Protein AF-I6ZUM0-F1 (afdb_monomer_lite)

pLDDT: mean 80.77, std 16.09, range [26.91, 96.88]

Organism: Encephalitozoon romaleae (strain SJ-2008) (NCBI:txid1178016)

Structure (mmCIF, N/CA/C/O backbone):
data_AF-I6ZUM0-F1
#
_entry.id   AF-I6ZUM0-F1
#
loop_
_atom_site.group_PDB
_atom_site.id
_atom_site.type_symbol
_atom_site.label_atom_id
_atom_site.label_alt_id
_atom_site.label_comp_id
_atom_site.label_asym_id
_atom_site.label_entity_id
_atom_site.label_seq_id
_atom_site.pdbx_PDB_ins_code
_atom_site.Cartn_x
_atom_site.Cartn_y
_atom_site.Cartn_z
_atom_site.occupancy
_atom_site.B_iso_or_equiv
_atom_site.auth_seq_id
_atom_site.auth_comp_id
_atom_site.auth_asym_id
_atom_site.auth_atom_id
_atom_site.pdbx_PDB_model_num
ATOM 1 N N . MET A 1 1 ? 36.248 19.940 -30.222 1.00 58.06 1 MET A N 1
ATOM 2 C CA . MET A 1 1 ? 35.320 18.811 -30.438 1.00 58.06 1 MET A CA 1
ATOM 3 C C . MET A 1 1 ? 33.889 19.183 -30.041 1.00 58.06 1 MET A C 1
ATOM 5 O O . MET A 1 1 ? 33.020 19.176 -30.898 1.00 58.06 1 MET A O 1
ATOM 9 N N . GLU A 1 2 ? 33.651 19.665 -28.816 1.00 61.69 2 GLU A N 1
ATOM 10 C CA . GLU A 1 2 ? 32.306 20.034 -28.321 1.00 61.69 2 GLU A CA 1
ATOM 11 C C . GLU A 1 2 ? 31.547 21.076 -29.182 1.00 61.69 2 GLU A C 1
ATOM 13 O O . GLU A 1 2 ? 30.352 20.932 -29.436 1.00 61.69 2 GLU A O 1
ATOM 18 N N . ASN A 1 3 ? 32.237 22.091 -29.721 1.00 70.88 3 ASN A N 1
ATOM 19 C CA . ASN A 1 3 ? 31.631 23.077 -30.634 1.00 70.88 3 ASN A CA 1
ATOM 20 C C . ASN A 1 3 ? 31.212 22.488 -31.994 1.00 70.88 3 ASN A C 1
ATOM 22 O O . ASN A 1 3 ? 30.293 23.007 -32.624 1.00 70.88 3 ASN A O 1
ATOM 26 N N . ILE A 1 4 ? 31.863 21.411 -32.445 1.00 73.75 4 ILE A N 1
ATOM 27 C CA . ILE A 1 4 ? 31.542 20.735 -33.711 1.00 73.75 4 ILE A CA 1
ATOM 28 C C . ILE A 1 4 ? 30.262 19.913 -33.526 1.00 73.75 4 ILE A C 1
ATOM 30 O O . ILE A 1 4 ? 29.320 20.077 -34.299 1.00 73.75 4 ILE A O 1
ATOM 34 N N . LEU A 1 5 ? 30.171 19.145 -32.436 1.00 80.19 5 LEU A N 1
ATOM 35 C CA . LEU A 1 5 ? 28.974 18.375 -32.077 1.00 80.19 5 LEU A CA 1
ATOM 36 C C . LEU A 1 5 ? 27.743 19.275 -31.899 1.00 80.19 5 LEU A C 1
ATOM 38 O O . LEU A 1 5 ? 26.682 19.005 -32.459 1.00 80.19 5 LEU A O 1
ATOM 42 N N . ARG A 1 6 ? 27.888 20.408 -31.197 1.00 79.69 6 ARG A N 1
ATOM 43 C CA . ARG A 1 6 ? 26.796 21.385 -31.021 1.00 79.69 6 ARG A CA 1
ATOM 44 C C . ARG A 1 6 ? 26.298 21.971 -32.349 1.00 79.69 6 ARG A C 1
ATOM 46 O O . ARG A 1 6 ? 25.106 22.247 -32.477 1.00 79.69 6 ARG A O 1
ATOM 53 N N . ASN A 1 7 ? 27.182 22.165 -33.330 1.00 82.75 7 ASN A N 1
ATOM 54 C CA . ASN A 1 7 ? 26.803 22.658 -34.656 1.00 82.75 7 ASN A CA 1
ATOM 55 C C . ASN A 1 7 ? 26.068 21.594 -35.478 1.00 82.75 7 ASN A C 1
ATOM 57 O O . ASN A 1 7 ? 25.069 21.918 -36.118 1.00 82.75 7 ASN A O 1
ATOM 61 N N . GLU A 1 8 ? 26.513 20.338 -35.438 1.00 83.56 8 GLU A N 1
ATOM 62 C CA . GLU A 1 8 ? 25.818 19.232 -36.110 1.00 83.56 8 GLU A CA 1
ATOM 63 C C . GLU A 1 8 ? 24.428 18.986 -35.507 1.00 83.56 8 GLU A C 1
ATOM 65 O O . GLU A 1 8 ? 23.464 18.796 -36.246 1.00 83.56 8 GLU A O 1
ATOM 70 N N . ILE A 1 9 ? 24.276 19.119 -34.186 1.00 84.75 9 ILE A N 1
ATOM 71 C CA . ILE A 1 9 ? 22.964 19.040 -33.528 1.00 84.75 9 ILE A CA 1
ATOM 72 C C . ILE A 1 9 ? 22.031 20.145 -34.001 1.00 84.75 9 ILE A C 1
ATOM 74 O O . ILE A 1 9 ? 20.891 19.857 -34.348 1.00 84.75 9 ILE A O 1
ATOM 78 N N . LYS A 1 10 ? 22.500 21.396 -34.083 1.00 85.44 10 LYS A N 1
ATOM 79 C CA . LYS A 1 10 ? 21.676 22.489 -34.620 1.00 85.44 10 LYS A CA 1
ATOM 80 C C . LYS A 1 10 ? 21.243 22.215 -36.060 1.00 85.44 10 LYS A C 1
ATOM 82 O O . LYS A 1 10 ? 20.106 22.506 -36.415 1.00 85.44 10 LYS A O 1
ATOM 87 N N . LYS A 1 11 ? 22.120 21.632 -36.886 1.00 84.06 11 LYS A N 1
ATOM 88 C CA . LYS A 1 11 ? 21.764 21.246 -38.260 1.00 84.06 11 LYS A CA 1
ATOM 89 C C . LYS A 1 11 ? 20.687 20.157 -38.287 1.00 84.06 11 LYS A C 1
ATOM 91 O O . LYS A 1 11 ? 19.735 20.274 -39.056 1.00 84.06 11 LYS A O 1
ATOM 96 N N . ALA A 1 12 ? 20.800 19.151 -37.420 1.00 83.44 12 ALA A N 1
ATOM 97 C CA . ALA A 1 12 ? 19.783 18.114 -37.254 1.00 83.44 12 ALA A CA 1
ATOM 98 C C . ALA A 1 12 ? 18.445 18.682 -36.737 1.00 83.44 12 ALA A C 1
ATOM 100 O O . ALA A 1 12 ? 17.386 18.354 -37.263 1.00 83.44 12 ALA A O 1
ATOM 101 N N . GLU A 1 13 ? 18.478 19.557 -35.726 1.00 84.44 13 GLU A N 1
ATOM 102 C CA . GLU A 1 13 ? 17.295 20.187 -35.117 1.00 84.44 13 GLU A CA 1
ATOM 103 C C . GLU A 1 13 ? 16.556 21.099 -36.114 1.00 84.44 13 GLU A C 1
ATOM 105 O O . GLU A 1 13 ? 15.326 21.087 -36.160 1.00 84.44 13 GLU A O 1
ATOM 110 N N . CYS A 1 14 ? 17.291 21.834 -36.955 1.00 86.00 14 CYS A N 1
ATOM 111 C CA . CYS A 1 14 ? 16.741 22.707 -37.997 1.00 86.00 14 CYS A CA 1
ATOM 112 C C . CYS A 1 14 ? 16.422 21.987 -39.321 1.00 86.00 14 CYS A C 1
ATOM 114 O O . CYS A 1 14 ? 16.109 22.659 -40.302 1.00 86.00 14 CYS A O 1
ATOM 116 N N . CYS A 1 15 ? 16.517 20.652 -39.377 1.00 78.50 15 CYS A N 1
ATOM 117 C CA . CYS A 1 15 ? 16.277 19.843 -40.582 1.00 78.50 15 CYS A CA 1
ATOM 118 C C . CYS A 1 15 ? 17.149 20.227 -41.797 1.00 78.50 15 CYS A C 1
ATOM 120 O O . CYS A 1 15 ? 16.776 19.964 -42.938 1.00 78.50 15 CYS A O 1
ATOM 122 N N . SER A 1 16 ? 18.313 20.847 -41.578 1.00 78.25 16 SER A N 1
ATOM 123 C CA . SER A 1 16 ? 19.222 21.259 -42.659 1.00 78.25 16 SER A CA 1
ATOM 124 C C . SER A 1 16 ? 20.196 20.155 -43.087 1.00 78.25 16 SER A C 1
ATOM 126 O O . SER A 1 16 ? 20.954 20.314 -44.043 1.00 78.25 16 SER A O 1
ATOM 128 N N . SER A 1 17 ? 20.204 19.019 -42.392 1.00 83.19 17 SER A N 1
ATOM 129 C CA . SER A 1 17 ? 20.897 17.786 -42.780 1.00 83.19 17 SER A CA 1
ATOM 130 C C . SER A 1 17 ? 20.149 16.589 -42.194 1.00 83.19 17 SER A C 1
ATOM 132 O O . SER A 1 17 ? 19.581 16.701 -41.105 1.00 83.19 17 SER A O 1
ATOM 134 N N . SER A 1 18 ? 20.144 15.449 -42.893 1.00 87.94 18 SER A N 1
ATOM 135 C CA . SER A 1 18 ? 19.543 14.225 -42.355 1.00 87.94 18 SER A CA 1
ATOM 136 C C . SER A 1 18 ? 20.429 13.616 -41.262 1.00 87.94 18 SER A C 1
ATOM 138 O O . SER A 1 18 ? 21.649 13.792 -41.267 1.00 87.94 18 SER A O 1
ATOM 140 N N . ILE A 1 19 ? 19.826 12.878 -40.325 1.00 89.06 19 ILE A N 1
ATOM 141 C CA . ILE A 1 19 ? 20.566 12.171 -39.267 1.00 89.06 19 ILE A CA 1
ATOM 142 C C . ILE A 1 19 ? 21.566 11.183 -39.866 1.00 89.06 19 ILE A C 1
ATOM 144 O O . ILE A 1 19 ? 22.714 11.139 -39.436 1.00 89.06 19 ILE A O 1
ATOM 148 N N . LYS A 1 20 ? 21.162 10.458 -40.911 1.00 88.06 20 LYS A N 1
ATOM 149 C CA . LYS A 1 20 ? 22.019 9.516 -41.628 1.00 88.06 20 LYS A CA 1
ATOM 150 C C . LYS A 1 20 ? 23.266 10.186 -42.215 1.00 88.06 20 LYS A C 1
ATOM 152 O O . LYS A 1 20 ? 24.365 9.660 -42.059 1.00 88.06 20 LYS A O 1
ATOM 157 N N . ASP A 1 21 ? 23.113 11.361 -42.828 1.00 88.00 21 ASP A N 1
ATOM 158 C CA . ASP A 1 21 ? 24.246 12.103 -43.399 1.00 88.00 21 ASP A CA 1
ATOM 159 C C . ASP A 1 21 ? 25.188 12.635 -42.317 1.00 88.00 21 ASP A C 1
ATOM 161 O O . ASP A 1 21 ? 26.402 12.679 -42.515 1.00 88.00 21 ASP A O 1
ATOM 165 N N . ILE A 1 22 ? 24.639 13.044 -41.169 1.00 87.56 22 ILE A N 1
ATOM 166 C CA . ILE A 1 22 ? 25.432 13.506 -40.027 1.00 87.56 22 ILE A CA 1
ATOM 167 C C . ILE A 1 22 ? 26.232 12.343 -39.442 1.00 87.56 22 ILE A C 1
ATOM 169 O O . ILE A 1 22 ? 27.438 12.482 -39.265 1.00 87.56 22 ILE A O 1
ATOM 173 N N . LEU A 1 23 ? 25.604 11.190 -39.205 1.00 90.75 23 LEU A N 1
ATOM 174 C CA . LEU A 1 23 ? 26.285 10.007 -38.671 1.00 90.75 23 LEU A CA 1
ATOM 175 C C . LEU A 1 23 ? 27.386 9.498 -39.610 1.00 90.75 23 LEU A C 1
ATOM 177 O O . LEU A 1 23 ? 28.441 9.093 -39.139 1.00 90.75 23 LEU A O 1
ATOM 181 N N . ALA A 1 24 ? 27.184 9.577 -40.929 1.00 86.75 24 ALA A N 1
ATOM 182 C CA . ALA A 1 24 ? 28.183 9.154 -41.910 1.00 86.75 24 ALA A CA 1
ATOM 183 C C . ALA A 1 24 ? 29.436 10.052 -41.956 1.00 86.75 24 ALA A C 1
ATOM 185 O O . ALA A 1 24 ? 30.494 9.597 -42.387 1.00 86.75 24 ALA A O 1
ATOM 186 N N . ARG A 1 25 ? 29.324 11.326 -41.551 1.00 87.19 25 ARG A N 1
ATOM 187 C CA . ARG A 1 25 ? 30.425 12.309 -41.609 1.00 87.19 25 ARG A CA 1
ATOM 188 C C . ARG A 1 25 ? 30.991 12.704 -40.244 1.00 87.19 25 ARG A C 1
ATOM 190 O O . ARG A 1 25 ? 32.006 13.393 -40.196 1.00 87.19 25 ARG A O 1
ATOM 197 N N . CYS A 1 26 ? 30.302 12.373 -39.154 1.00 86.62 26 CYS A N 1
ATOM 198 C CA . CYS A 1 26 ? 30.704 12.759 -37.808 1.00 86.62 26 CYS A CA 1
ATOM 199 C C . CYS A 1 26 ? 31.781 11.801 -37.289 1.00 86.62 26 CYS A C 1
ATOM 201 O O . CYS A 1 26 ? 31.547 10.601 -37.204 1.00 86.62 26 CYS A O 1
ATOM 203 N N . GLU A 1 27 ? 32.945 12.339 -36.917 1.00 85.56 27 GLU A N 1
ATOM 204 C CA . GLU A 1 27 ? 34.043 11.545 -36.339 1.00 85.56 27 GLU A CA 1
ATOM 205 C C . GLU A 1 27 ? 33.677 10.935 -34.975 1.00 85.56 27 GLU A C 1
ATOM 207 O O . GLU A 1 27 ? 34.152 9.856 -34.640 1.00 85.56 27 GLU A O 1
ATOM 212 N N . ASP A 1 28 ? 32.810 11.603 -34.207 1.00 89.44 28 ASP A N 1
ATOM 213 C CA . ASP A 1 28 ? 32.310 11.149 -32.905 1.00 89.44 28 ASP A CA 1
ATOM 214 C C . ASP A 1 28 ? 30.788 10.941 -32.963 1.00 89.44 28 ASP A C 1
ATOM 216 O O . ASP A 1 28 ? 29.989 11.738 -32.459 1.00 89.44 28 ASP A O 1
ATOM 220 N N . ALA A 1 29 ? 30.380 9.873 -33.652 1.00 90.12 29 ALA A N 1
ATOM 221 C CA . ALA A 1 29 ? 28.973 9.514 -33.814 1.00 90.12 29 ALA A CA 1
ATOM 222 C C . ALA A 1 29 ? 28.290 9.199 -32.469 1.00 90.12 29 ALA A C 1
ATOM 224 O O . ALA A 1 29 ? 27.149 9.608 -32.261 1.00 90.12 29 ALA A O 1
ATOM 225 N N . VAL A 1 30 ? 28.990 8.534 -31.542 1.00 91.00 30 VAL A N 1
ATOM 226 C CA . VAL A 1 30 ? 28.475 8.192 -30.203 1.00 91.00 30 VAL A CA 1
ATOM 227 C C . VAL A 1 30 ? 28.194 9.464 -29.401 1.00 91.00 30 VAL A C 1
ATOM 229 O O . VAL A 1 30 ? 27.057 9.679 -28.978 1.00 91.00 30 VAL A O 1
ATOM 232 N N . GLY A 1 31 ? 29.173 10.368 -29.283 1.00 90.19 31 GLY A N 1
ATOM 233 C CA . GLY A 1 31 ? 29.000 11.637 -28.575 1.00 90.19 31 GLY A CA 1
ATOM 234 C C . GLY A 1 31 ? 27.940 12.543 -29.210 1.00 90.19 31 GLY A C 1
ATOM 235 O O . GLY A 1 31 ? 27.214 13.247 -28.499 1.00 90.19 31 GLY A O 1
ATOM 236 N N . PHE A 1 32 ? 27.778 12.498 -30.540 1.00 92.44 32 PHE A N 1
ATOM 237 C CA . PHE A 1 32 ? 26.663 13.162 -31.220 1.00 92.44 32 PHE A CA 1
ATOM 238 C C . PHE A 1 32 ? 25.306 12.587 -30.796 1.00 92.44 32 PHE A C 1
ATOM 240 O O . PHE A 1 32 ? 24.418 13.363 -30.430 1.00 92.44 32 PHE A O 1
ATOM 247 N N . ILE A 1 33 ? 25.138 11.260 -30.836 1.00 91.56 33 ILE A N 1
ATOM 248 C CA . ILE A 1 33 ? 23.873 10.589 -30.504 1.00 91.56 33 ILE A CA 1
ATOM 249 C C . ILE A 1 33 ? 23.478 10.884 -29.057 1.00 91.56 33 ILE A C 1
ATOM 251 O O . ILE A 1 33 ? 22.345 11.302 -28.815 1.00 91.56 33 ILE A O 1
ATOM 255 N N . GLU A 1 34 ? 24.404 10.738 -28.108 1.00 90.94 34 GLU A N 1
ATOM 256 C CA . GLU A 1 34 ? 24.136 11.002 -26.691 1.00 90.94 34 GLU A CA 1
ATOM 257 C C . GLU A 1 34 ? 23.682 12.445 -26.458 1.00 90.94 34 GLU A C 1
ATOM 259 O O . GLU A 1 34 ? 22.678 12.702 -25.791 1.00 90.94 34 GLU A O 1
ATOM 264 N N . LEU A 1 35 ? 24.396 13.415 -27.036 1.00 90.19 35 LEU A N 1
ATOM 265 C CA . LEU A 1 35 ? 24.062 14.825 -26.865 1.00 90.19 35 LEU A CA 1
ATOM 266 C C . LEU A 1 35 ? 22.750 15.191 -27.579 1.00 90.19 35 LEU A C 1
ATOM 268 O O . LEU A 1 35 ? 21.980 16.009 -27.067 1.00 90.19 35 LEU A O 1
ATOM 272 N N . TYR A 1 36 ? 22.464 14.577 -28.731 1.00 90.81 36 TYR A N 1
ATOM 273 C CA . TYR A 1 36 ? 21.202 14.757 -29.446 1.00 90.81 36 TYR A CA 1
ATOM 274 C C . TYR A 1 36 ? 20.019 14.214 -28.640 1.00 90.81 36 TYR A C 1
ATOM 276 O O . TYR A 1 36 ? 19.037 14.934 -28.453 1.00 90.81 36 TYR A O 1
ATOM 284 N N . LEU A 1 37 ? 20.124 12.985 -28.125 1.00 89.88 37 LEU A N 1
ATOM 285 C CA . LEU A 1 37 ? 19.093 12.330 -27.319 1.00 89.88 37 LEU A CA 1
ATOM 286 C C . LEU A 1 37 ? 18.845 13.063 -25.994 1.00 89.88 37 LEU A C 1
ATOM 288 O O . LEU A 1 37 ? 17.690 13.261 -25.623 1.00 89.88 37 LEU A O 1
ATOM 292 N N . LYS A 1 38 ? 19.900 13.559 -25.333 1.00 87.62 38 LYS A N 1
ATOM 293 C CA . LYS A 1 38 ? 19.785 14.396 -24.123 1.00 87.62 38 LYS A CA 1
ATOM 294 C C . LYS A 1 38 ? 19.024 15.701 -24.381 1.00 87.62 38 LYS A C 1
ATOM 296 O O . LYS A 1 38 ? 18.267 16.147 -23.523 1.00 87.62 38 LYS A O 1
ATOM 301 N N . ARG A 1 39 ? 19.192 16.317 -25.558 1.00 86.44 39 ARG A N 1
ATOM 302 C CA . ARG A 1 39 ? 18.481 17.555 -25.944 1.00 86.44 39 ARG A CA 1
ATOM 303 C C . ARG A 1 39 ? 17.083 17.306 -26.506 1.00 86.44 39 ARG A C 1
ATOM 305 O O . ARG A 1 39 ? 16.217 18.166 -26.380 1.00 86.44 39 ARG A O 1
ATOM 312 N N . ASN A 1 40 ? 16.865 16.155 -27.136 1.00 85.81 40 ASN A N 1
ATOM 313 C CA . ASN A 1 40 ? 15.638 15.816 -27.851 1.00 85.81 40 ASN A CA 1
ATOM 314 C C . ASN A 1 40 ? 15.130 14.414 -27.450 1.00 85.81 40 ASN A C 1
ATOM 316 O O . ASN A 1 40 ? 15.021 13.539 -28.311 1.00 85.81 40 ASN A O 1
ATOM 320 N N . PRO A 1 41 ? 14.760 14.179 -26.178 1.00 80.56 41 PRO A N 1
ATOM 321 C CA . PRO A 1 41 ? 14.449 12.836 -25.667 1.00 80.56 41 PRO A CA 1
ATOM 322 C C . PRO A 1 41 ? 13.241 12.160 -26.342 1.00 80.56 41 PRO A C 1
ATOM 324 O O . PRO A 1 41 ? 13.100 10.939 -26.285 1.00 80.56 41 PRO A O 1
ATOM 327 N N . GLY A 1 42 ? 12.370 12.937 -26.998 1.00 78.31 42 GLY A N 1
ATOM 328 C CA . GLY A 1 42 ? 11.242 12.426 -27.786 1.00 78.31 42 GLY A CA 1
ATOM 329 C C . GLY A 1 42 ? 11.569 12.090 -29.249 1.00 78.31 42 GLY A C 1
ATOM 330 O O . GLY A 1 42 ? 10.743 11.481 -29.923 1.00 78.31 42 GLY A O 1
ATOM 331 N N . LYS A 1 43 ? 12.746 12.470 -29.769 1.00 83.19 43 LYS A N 1
ATOM 332 C CA . LYS A 1 43 ? 13.124 12.272 -31.181 1.00 83.19 43 LYS A CA 1
ATOM 333 C C . LYS A 1 43 ? 14.102 11.109 -31.315 1.00 83.19 43 LYS A C 1
ATOM 335 O O . LYS A 1 43 ? 15.314 11.277 -31.204 1.00 83.19 43 LYS A O 1
ATOM 340 N N . LYS A 1 44 ? 13.550 9.924 -31.568 1.00 82.44 44 LYS A N 1
ATOM 341 C CA . LYS A 1 44 ? 14.297 8.668 -31.710 1.00 82.44 44 LYS A CA 1
ATOM 342 C C . LYS A 1 44 ? 14.414 8.322 -33.194 1.00 82.44 44 LYS A C 1
ATOM 344 O O . LYS A 1 44 ? 13.392 8.207 -33.868 1.00 82.44 44 LYS A O 1
ATOM 349 N N . HIS A 1 45 ? 15.636 8.146 -33.687 1.00 86.62 45 HIS A N 1
ATOM 350 C CA . HIS A 1 45 ? 15.909 7.760 -35.076 1.00 86.62 45 HIS A CA 1
ATOM 351 C C . HIS A 1 45 ? 16.366 6.302 -35.131 1.00 86.62 45 HIS A C 1
ATOM 353 O O . HIS A 1 45 ? 17.066 5.843 -34.228 1.00 86.62 45 HIS A O 1
ATOM 359 N N . SER A 1 46 ? 15.955 5.565 -36.166 1.00 86.38 46 SER A N 1
ATOM 360 C CA . SER A 1 46 ? 16.295 4.142 -36.337 1.00 86.38 46 SER A CA 1
ATOM 361 C C . SER A 1 46 ? 17.802 3.900 -36.385 1.00 86.38 46 SER A C 1
ATOM 363 O O . SER A 1 46 ? 18.290 2.919 -35.837 1.00 86.38 46 SER A O 1
ATOM 365 N N . GLU A 1 47 ? 18.531 4.839 -36.973 1.00 89.62 47 GLU A N 1
ATOM 366 C CA . GLU A 1 47 ? 19.975 4.825 -37.163 1.00 89.62 47 GLU A CA 1
ATOM 367 C C . GLU A 1 47 ? 20.733 4.864 -35.830 1.00 89.62 47 GLU A C 1
ATOM 369 O O . GLU A 1 47 ? 21.869 4.411 -35.749 1.00 89.62 47 GLU A O 1
ATOM 374 N N . PHE A 1 48 ? 20.112 5.357 -34.751 1.00 92.12 48 PHE A N 1
ATOM 375 C CA . PHE A 1 48 ? 20.732 5.337 -33.422 1.00 92.12 48 PHE A CA 1
ATOM 376 C C . PHE A 1 48 ? 20.814 3.923 -32.839 1.00 92.12 48 PHE A C 1
ATOM 378 O O . PHE A 1 48 ? 21.649 3.658 -31.977 1.00 92.12 48 PHE A O 1
ATOM 385 N N . LEU A 1 49 ? 19.959 2.999 -33.294 1.00 87.88 49 LEU A N 1
ATOM 386 C CA . LEU A 1 49 ? 19.913 1.635 -32.765 1.00 87.88 49 LEU A CA 1
ATOM 387 C C . LEU A 1 49 ? 21.173 0.838 -33.110 1.00 87.88 49 LEU A C 1
ATOM 389 O O . LEU A 1 49 ? 21.521 -0.071 -32.351 1.00 87.88 49 LEU A O 1
ATOM 393 N N . ASP A 1 50 ? 21.867 1.200 -34.188 1.00 89.19 50 ASP A N 1
ATOM 394 C CA . ASP A 1 50 ? 23.122 0.570 -34.608 1.00 89.19 50 ASP A CA 1
ATOM 395 C C . ASP A 1 50 ? 24.246 0.803 -33.585 1.00 89.19 50 ASP A C 1
ATOM 397 O O . ASP A 1 50 ? 25.091 -0.067 -33.400 1.00 89.19 50 ASP A O 1
ATOM 401 N N . PHE A 1 51 ? 24.186 1.913 -32.841 1.00 91.62 51 PHE A N 1
ATOM 402 C CA . PHE A 1 51 ? 25.193 2.324 -31.853 1.00 91.62 51 PHE A CA 1
ATOM 403 C C . PHE A 1 51 ? 24.815 1.997 -30.406 1.00 91.62 51 PHE A C 1
ATOM 405 O O . PHE A 1 51 ? 25.573 2.296 -29.496 1.00 91.62 51 PHE A O 1
ATOM 412 N N . TYR A 1 52 ? 23.638 1.410 -30.163 1.00 88.81 52 TYR A N 1
ATOM 413 C CA . TYR A 1 52 ? 23.058 1.266 -28.817 1.00 88.81 52 TYR A CA 1
ATOM 414 C C . TYR A 1 52 ? 24.032 0.736 -27.753 1.00 88.81 52 TYR A C 1
ATOM 416 O O . TYR A 1 52 ? 24.026 1.224 -26.629 1.00 88.81 52 TYR A O 1
ATOM 424 N N . ASP A 1 53 ? 24.840 -0.272 -28.090 1.00 88.12 53 ASP A N 1
ATOM 425 C CA . ASP A 1 53 ? 25.740 -0.919 -27.126 1.00 88.12 53 ASP A CA 1
ATOM 426 C C . ASP A 1 53 ? 26.934 -0.037 -26.733 1.00 88.12 53 ASP A C 1
ATOM 428 O O . ASP A 1 53 ? 27.526 -0.265 -25.681 1.00 88.12 53 ASP A O 1
ATOM 432 N N . ASP A 1 54 ? 27.233 0.985 -27.538 1.00 91.06 54 ASP A N 1
ATOM 433 C CA . ASP A 1 54 ? 28.316 1.946 -27.326 1.00 91.06 54 ASP A CA 1
ATOM 434 C C . ASP A 1 54 ? 27.846 3.224 -26.603 1.00 91.06 54 ASP A C 1
ATOM 436 O O . ASP A 1 54 ? 28.672 4.049 -26.219 1.00 91.06 54 ASP A O 1
ATOM 440 N N . LEU A 1 55 ? 26.531 3.405 -26.425 1.00 91.19 55 LEU A N 1
ATOM 441 C CA . LEU A 1 55 ? 25.947 4.574 -25.758 1.00 91.19 55 LEU A CA 1
ATOM 442 C C . LEU A 1 55 ? 25.985 4.456 -24.229 1.00 91.19 55 LEU A C 1
ATOM 444 O O . LEU A 1 55 ? 25.897 3.359 -23.670 1.00 91.19 55 LEU A O 1
ATOM 448 N N . ASP A 1 56 ? 25.994 5.599 -23.541 1.00 90.25 56 ASP A N 1
ATOM 449 C CA . ASP A 1 56 ? 25.742 5.656 -22.104 1.00 90.25 56 ASP A CA 1
ATOM 450 C C . ASP A 1 56 ? 24.351 5.122 -21.702 1.00 90.25 56 ASP A C 1
ATOM 452 O O . ASP A 1 56 ? 23.387 5.111 -22.475 1.00 90.25 56 ASP A O 1
ATOM 456 N N . VAL A 1 57 ? 24.245 4.673 -20.445 1.00 89.00 57 VAL A N 1
ATOM 457 C CA . VAL A 1 57 ? 23.016 4.089 -19.877 1.00 89.00 57 VAL A CA 1
ATOM 458 C C . VAL A 1 57 ? 21.782 4.992 -20.076 1.00 89.00 57 VAL A C 1
ATOM 460 O O . VAL A 1 57 ? 20.784 4.483 -20.593 1.00 89.00 57 VAL A O 1
ATOM 463 N N . PRO A 1 58 ? 21.830 6.313 -19.801 1.00 88.69 58 PRO A N 1
ATOM 464 C CA . PRO A 1 58 ? 20.688 7.196 -20.051 1.00 88.69 58 PRO A CA 1
ATOM 465 C C . PRO A 1 58 ? 20.210 7.193 -21.506 1.00 88.69 58 PRO A C 1
ATOM 467 O O . PRO A 1 58 ? 19.006 7.178 -21.779 1.00 88.69 58 PRO A O 1
ATOM 470 N N . SER A 1 59 ? 21.135 7.177 -22.467 1.00 88.75 59 SER A N 1
ATOM 471 C CA . SER A 1 59 ? 20.790 7.144 -23.890 1.00 88.75 59 SER A CA 1
ATOM 472 C C . SER A 1 59 ? 20.252 5.777 -24.320 1.00 88.75 59 SER A C 1
ATOM 474 O O . SER A 1 59 ? 19.314 5.711 -25.119 1.00 88.75 59 SER A O 1
ATOM 476 N N . GLN A 1 60 ? 20.768 4.682 -23.753 1.00 89.38 60 GLN A N 1
ATOM 477 C CA . GLN A 1 60 ? 20.212 3.338 -23.953 1.00 89.38 60 GLN A CA 1
ATOM 478 C C . GLN A 1 60 ? 18.759 3.257 -23.470 1.00 89.38 60 GLN A C 1
ATOM 480 O O . GLN A 1 60 ? 17.893 2.769 -24.200 1.00 89.38 60 GLN A O 1
ATOM 485 N N . VAL A 1 61 ? 18.459 3.808 -22.288 1.00 87.69 61 VAL A N 1
ATOM 486 C CA . VAL A 1 61 ? 17.100 3.852 -21.723 1.00 87.69 61 VAL A CA 1
ATOM 487 C C . VAL A 1 61 ? 16.144 4.600 -22.656 1.00 87.69 61 VAL A C 1
ATOM 489 O O . VAL A 1 61 ? 15.023 4.139 -22.878 1.00 87.69 61 VAL A O 1
ATOM 492 N N . LEU A 1 62 ? 16.575 5.701 -23.284 1.00 86.25 62 LEU A N 1
ATOM 493 C CA . LEU A 1 62 ? 15.760 6.449 -24.257 1.00 86.25 62 LEU A CA 1
ATOM 494 C C . LEU A 1 62 ? 15.384 5.623 -25.494 1.00 86.25 62 LEU A C 1
ATOM 496 O O . LEU A 1 62 ? 14.279 5.768 -26.028 1.00 86.25 62 LEU A O 1
ATOM 500 N N . LEU A 1 63 ? 16.282 4.751 -25.947 1.00 87.44 63 LEU A N 1
ATOM 501 C CA . LEU A 1 63 ? 16.091 3.906 -27.129 1.00 87.44 63 LEU A CA 1
ATOM 502 C C . LEU A 1 63 ? 15.474 2.540 -26.813 1.00 87.44 63 LEU A C 1
ATOM 504 O O . LEU A 1 63 ? 15.102 1.806 -27.735 1.00 87.44 63 LEU A O 1
ATOM 508 N N . TYR A 1 64 ? 15.338 2.202 -25.531 1.00 86.81 64 TYR A N 1
ATOM 509 C CA . TYR A 1 64 ? 14.911 0.886 -25.075 1.00 86.81 64 TYR A CA 1
ATOM 510 C C . TYR A 1 64 ? 13.586 0.429 -25.703 1.00 86.81 64 TYR A C 1
ATOM 512 O O . TYR A 1 64 ? 13.503 -0.696 -26.187 1.00 86.81 64 TYR A O 1
ATOM 520 N N . GLU A 1 65 ? 12.580 1.303 -25.820 1.00 83.19 65 GLU A N 1
ATOM 521 C CA . GLU A 1 65 ? 11.285 0.952 -26.433 1.00 83.19 65 GLU A CA 1
ATOM 522 C C . GLU A 1 65 ? 11.399 0.463 -27.887 1.00 83.19 65 GLU A C 1
ATOM 524 O O . GLU A 1 65 ? 10.523 -0.251 -28.365 1.00 83.19 65 GLU A O 1
ATOM 529 N N . LYS A 1 66 ? 12.458 0.861 -28.605 1.00 83.44 66 LYS A N 1
ATOM 530 C CA . LYS A 1 66 ? 12.679 0.509 -30.013 1.00 83.44 66 LYS A CA 1
ATOM 531 C C . LYS A 1 66 ? 13.565 -0.721 -30.182 1.00 83.44 66 LYS A C 1
ATOM 533 O O . LYS A 1 66 ? 13.317 -1.503 -31.093 1.00 83.44 66 LYS A O 1
ATOM 538 N N . LYS A 1 67 ? 14.583 -0.900 -29.329 1.00 81.88 67 LYS A N 1
ATOM 539 C CA . LYS A 1 67 ? 15.507 -2.048 -29.420 1.00 81.88 67 LYS A CA 1
ATOM 540 C C . LYS A 1 67 ? 15.082 -3.241 -28.563 1.00 81.88 67 LYS A C 1
ATOM 542 O O . LYS A 1 67 ? 15.501 -4.357 -28.850 1.00 81.88 67 LYS A O 1
ATOM 547 N N . LYS A 1 68 ? 14.312 -3.001 -27.492 1.00 78.50 68 LYS A N 1
ATOM 548 C CA . LYS A 1 68 ? 13.902 -3.975 -26.459 1.00 78.50 68 LYS A CA 1
ATOM 549 C C . LYS A 1 68 ? 15.059 -4.858 -25.968 1.00 78.50 68 LYS A C 1
ATOM 551 O O . LYS A 1 68 ? 14.876 -6.018 -25.601 1.00 78.50 68 LYS A O 1
ATOM 556 N N . LYS A 1 69 ? 16.281 -4.312 -25.976 1.00 76.69 69 LYS A N 1
ATOM 557 C CA . LYS A 1 69 ? 17.502 -5.026 -25.599 1.00 76.69 69 LYS A CA 1
ATOM 558 C C . LYS A 1 69 ? 17.776 -4.809 -24.117 1.00 76.69 69 LYS A C 1
ATOM 560 O O . LYS A 1 69 ? 18.008 -3.682 -23.691 1.00 76.69 69 LYS A O 1
ATOM 565 N N . MET A 1 70 ? 17.782 -5.896 -23.349 1.00 68.56 70 MET A N 1
ATOM 566 C CA . MET A 1 70 ? 18.103 -5.844 -21.922 1.00 68.56 70 MET A CA 1
ATOM 567 C C . MET A 1 70 ? 19.598 -5.650 -21.702 1.00 68.56 70 MET A C 1
ATOM 569 O O . MET A 1 70 ? 20.412 -6.441 -22.187 1.00 68.56 70 MET A O 1
ATOM 573 N N . VAL A 1 71 ? 19.938 -4.635 -20.914 1.00 77.50 71 VAL A N 1
ATOM 574 C CA . VAL A 1 71 ? 21.294 -4.383 -20.427 1.00 77.50 71 VAL A CA 1
ATOM 575 C C . VAL A 1 71 ? 21.362 -4.866 -18.984 1.00 77.50 71 VAL A C 1
ATOM 577 O O . VAL A 1 71 ? 20.541 -4.492 -18.155 1.00 77.50 71 VAL A O 1
ATOM 580 N N . ARG A 1 72 ? 22.326 -5.740 -18.677 1.00 77.69 72 ARG A N 1
ATOM 581 C CA . ARG A 1 72 ? 22.498 -6.317 -17.334 1.00 77.69 72 ARG A CA 1
ATOM 582 C C . ARG A 1 72 ? 23.246 -5.336 -16.431 1.00 77.69 72 ARG A C 1
ATOM 584 O O . ARG A 1 72 ? 24.432 -5.524 -16.174 1.00 77.69 72 ARG A O 1
ATOM 591 N N . SER A 1 73 ? 22.571 -4.276 -16.006 1.00 85.75 73 SER A N 1
ATOM 592 C CA . SER A 1 73 ? 23.124 -3.247 -15.126 1.00 85.75 73 SER A CA 1
ATOM 593 C C . SER A 1 73 ? 22.037 -2.736 -14.188 1.00 85.75 73 SER A C 1
ATOM 595 O O . SER A 1 73 ? 21.001 -2.290 -14.669 1.00 85.75 73 SER A O 1
ATOM 597 N N . ASP A 1 74 ? 22.297 -2.739 -12.876 1.00 85.88 74 ASP A N 1
ATOM 598 C CA . ASP A 1 74 ? 21.360 -2.192 -11.881 1.00 85.88 74 ASP A CA 1
ATOM 599 C C . ASP A 1 74 ? 21.003 -0.735 -12.190 1.00 85.88 74 ASP A C 1
ATOM 601 O O . ASP A 1 74 ? 19.845 -0.352 -12.097 1.00 85.88 74 ASP A O 1
ATOM 605 N N . LYS A 1 75 ? 21.980 0.061 -12.646 1.00 88.88 75 LYS A N 1
ATOM 606 C CA . LYS A 1 75 ? 21.763 1.460 -13.029 1.00 88.88 75 LYS A CA 1
ATOM 607 C C . LYS A 1 75 ? 20.820 1.593 -14.228 1.00 88.88 75 LYS A C 1
ATOM 609 O O . LYS A 1 75 ? 19.982 2.484 -14.256 1.00 88.88 75 LYS A O 1
ATOM 614 N N . PHE A 1 76 ? 20.956 0.712 -15.219 1.00 88.94 76 PHE A N 1
ATOM 615 C CA . PHE A 1 76 ? 20.039 0.687 -16.359 1.00 88.94 76 PHE A CA 1
ATOM 616 C C . PHE A 1 76 ? 18.632 0.267 -15.928 1.00 88.94 76 PHE A C 1
ATOM 618 O O . PHE A 1 76 ? 17.661 0.903 -16.324 1.00 88.94 76 PHE A O 1
ATOM 625 N N . GLU A 1 77 ? 18.523 -0.776 -15.100 1.00 89.50 77 GLU A N 1
ATOM 626 C CA . GLU A 1 77 ? 17.242 -1.243 -14.559 1.00 89.50 77 GLU A CA 1
ATOM 627 C C . GLU A 1 77 ? 16.552 -0.140 -13.731 1.00 89.50 77 GLU A C 1
ATOM 629 O O . GLU A 1 77 ? 15.362 0.108 -13.926 1.00 89.50 77 GLU A O 1
ATOM 634 N N . GLU A 1 78 ? 17.303 0.580 -12.889 1.00 90.94 78 GLU A N 1
ATOM 635 C CA . GLU A 1 78 ? 16.828 1.731 -12.110 1.00 90.94 78 GLU A CA 1
ATOM 636 C C . GLU A 1 78 ? 16.311 2.858 -13.007 1.00 90.94 78 GLU A C 1
ATOM 638 O O . GLU A 1 78 ? 15.175 3.303 -12.853 1.00 90.94 78 GLU A O 1
ATOM 643 N N . GLU A 1 79 ? 17.111 3.302 -13.979 1.00 90.50 79 GLU A N 1
ATOM 644 C CA . GLU A 1 79 ? 16.725 4.392 -14.878 1.00 90.50 79 GLU A CA 1
ATOM 645 C C . GLU A 1 79 ? 15.524 4.012 -15.763 1.00 90.50 79 GLU A C 1
ATOM 647 O O . GLU A 1 79 ? 14.655 4.849 -16.015 1.00 90.50 79 GLU A O 1
ATOM 652 N N . CYS A 1 80 ? 15.418 2.750 -16.193 1.00 90.31 80 CYS A N 1
ATOM 653 C CA . CYS A 1 80 ? 14.235 2.235 -16.883 1.00 90.31 80 CYS A CA 1
ATOM 654 C C . CYS A 1 80 ? 12.990 2.280 -15.989 1.00 90.31 80 CYS A C 1
ATOM 656 O O . CYS A 1 80 ? 11.936 2.721 -16.450 1.00 90.31 80 CYS A O 1
ATOM 658 N N . LEU A 1 81 ? 13.102 1.845 -14.732 1.00 91.25 81 LEU A N 1
ATOM 659 C CA . LEU A 1 81 ? 11.995 1.848 -13.780 1.00 91.25 81 LEU A CA 1
ATOM 660 C C . LEU A 1 81 ? 11.528 3.279 -13.487 1.00 91.25 81 LEU A C 1
ATOM 662 O O . LEU A 1 81 ? 10.340 3.575 -13.596 1.00 91.25 81 LEU A O 1
ATOM 666 N N . MET A 1 82 ? 12.464 4.188 -13.210 1.00 90.81 82 MET A N 1
ATOM 667 C CA . MET A 1 82 ? 12.158 5.598 -12.977 1.00 90.81 82 MET A CA 1
ATOM 668 C C . MET A 1 82 ? 11.490 6.231 -14.195 1.00 90.81 82 MET A C 1
ATOM 670 O O . MET A 1 82 ? 10.414 6.809 -14.081 1.00 90.81 82 MET A O 1
ATOM 674 N N . ARG A 1 83 ? 12.065 6.066 -15.387 1.00 89.06 83 ARG A N 1
ATOM 675 C CA . ARG A 1 83 ? 11.524 6.696 -16.590 1.00 89.06 83 ARG A CA 1
ATOM 676 C C . ARG A 1 83 ? 10.162 6.138 -16.982 1.00 89.06 83 ARG A C 1
ATOM 678 O O . ARG A 1 83 ? 9.231 6.895 -17.231 1.00 89.06 83 ARG A O 1
ATOM 685 N N . TYR A 1 84 ? 10.050 4.822 -17.119 1.00 89.25 84 TYR A N 1
ATOM 686 C CA . TYR A 1 84 ? 8.866 4.228 -17.732 1.00 89.25 84 TYR A CA 1
ATOM 687 C C . TYR A 1 84 ? 7.763 3.961 -16.718 1.00 89.25 84 TYR A C 1
ATOM 689 O O . TYR A 1 84 ? 6.603 4.173 -17.055 1.00 89.25 84 TYR A O 1
ATOM 697 N N . CYS A 1 85 ? 8.099 3.563 -15.487 1.00 89.50 85 CYS A N 1
ATOM 698 C CA . CYS A 1 85 ? 7.101 3.303 -14.450 1.00 89.50 85 CYS A CA 1
ATOM 699 C C . CYS A 1 85 ? 6.743 4.559 -13.659 1.00 89.50 85 CYS A C 1
ATOM 701 O O . CYS A 1 85 ? 5.564 4.787 -13.430 1.00 89.50 85 CYS A O 1
ATOM 703 N N . ILE A 1 86 ? 7.716 5.381 -13.256 1.00 88.88 86 ILE A N 1
ATOM 704 C CA . ILE A 1 86 ? 7.429 6.524 -12.372 1.00 88.88 86 ILE A CA 1
ATOM 705 C C . ILE A 1 86 ? 7.083 7.788 -13.167 1.00 88.88 86 ILE A C 1
ATOM 707 O O . ILE A 1 86 ? 6.059 8.417 -12.920 1.00 88.88 86 ILE A O 1
ATOM 711 N N . GLU A 1 87 ? 7.908 8.168 -14.144 1.00 86.94 87 GLU A N 1
ATOM 712 C CA . GLU A 1 87 ? 7.718 9.423 -14.883 1.00 86.94 87 GLU A CA 1
ATOM 713 C C . GLU A 1 87 ? 6.636 9.305 -15.965 1.00 86.94 87 GLU A C 1
ATOM 715 O O . GLU A 1 87 ? 5.763 10.167 -16.063 1.00 86.94 87 GLU A O 1
ATOM 720 N N . GLN A 1 88 ? 6.696 8.256 -16.793 1.00 87.12 88 GLN A N 1
ATOM 721 C CA . GLN A 1 88 ? 5.840 8.116 -17.979 1.00 87.12 88 GLN A CA 1
ATOM 722 C C . GLN A 1 88 ? 4.596 7.257 -17.773 1.00 87.12 88 GLN A C 1
ATOM 724 O O . GLN A 1 88 ? 3.652 7.421 -18.539 1.00 87.12 88 GLN A O 1
ATOM 729 N N . ARG A 1 89 ? 4.603 6.346 -16.791 1.00 88.50 89 ARG A N 1
ATOM 730 C CA . ARG A 1 89 ? 3.512 5.387 -16.529 1.00 88.50 89 ARG A CA 1
ATOM 731 C C . ARG A 1 89 ? 3.096 4.614 -17.791 1.00 88.50 89 ARG A C 1
ATOM 733 O O . ARG A 1 89 ? 1.929 4.509 -18.152 1.00 88.50 89 ARG A O 1
ATOM 740 N N . SER A 1 90 ? 4.098 4.138 -18.522 1.00 86.31 90 SER A N 1
ATOM 741 C CA . SER A 1 90 ? 3.938 3.501 -19.831 1.00 86.31 90 SER A CA 1
ATOM 742 C C . SER A 1 90 ? 3.587 2.019 -19.689 1.00 86.31 90 SER A C 1
ATOM 744 O O . SER A 1 90 ? 4.073 1.348 -18.787 1.00 86.31 90 SER A O 1
ATOM 746 N N . GLU A 1 91 ? 2.846 1.440 -20.636 1.00 81.19 91 GLU A N 1
ATOM 747 C CA . GLU A 1 91 ? 2.589 -0.014 -20.678 1.00 81.19 91 GLU A CA 1
ATOM 748 C C . GLU A 1 91 ? 3.882 -0.853 -20.731 1.00 81.19 91 GLU A C 1
ATOM 750 O O . GLU A 1 91 ? 3.920 -2.013 -20.314 1.00 81.19 91 GLU A O 1
ATOM 755 N N . ILE A 1 92 ? 4.983 -0.254 -21.198 1.00 85.81 92 ILE A N 1
ATOM 756 C CA . ILE A 1 92 ? 6.313 -0.880 -21.239 1.00 85.81 92 ILE A CA 1
ATOM 757 C C . ILE A 1 92 ? 6.826 -1.215 -19.833 1.00 85.81 92 ILE A C 1
ATOM 759 O O . ILE A 1 92 ? 7.662 -2.110 -19.682 1.00 85.81 92 ILE A O 1
ATOM 763 N N . SER A 1 93 ? 6.289 -0.570 -18.797 1.00 88.75 93 SER A N 1
ATOM 764 C CA . SER A 1 93 ? 6.559 -0.885 -17.398 1.00 88.75 93 SER A CA 1
ATOM 765 C C . SER A 1 93 ? 6.398 -2.363 -17.080 1.00 88.75 93 SER A C 1
ATOM 767 O O . SER A 1 93 ? 7.246 -2.919 -16.389 1.00 88.75 93 SER A O 1
ATOM 769 N N . TYR A 1 94 ? 5.398 -3.049 -17.637 1.00 86.44 94 TYR A N 1
ATOM 770 C CA . TYR A 1 94 ? 5.212 -4.477 -17.379 1.00 86.44 94 TYR A CA 1
ATOM 771 C C . TYR A 1 94 ? 6.347 -5.344 -17.940 1.00 86.44 94 TYR A C 1
ATOM 773 O O . TYR A 1 94 ? 6.753 -6.322 -17.308 1.00 86.44 94 TYR A O 1
ATOM 781 N N . GLU A 1 95 ? 6.895 -4.989 -19.106 1.00 83.62 95 GLU A N 1
ATOM 782 C CA . GLU A 1 95 ? 8.054 -5.684 -19.678 1.00 83.62 95 GLU A CA 1
ATOM 783 C C . GLU A 1 95 ? 9.311 -5.444 -18.841 1.00 83.62 95 GLU A C 1
ATOM 785 O O . GLU A 1 95 ? 10.074 -6.381 -18.593 1.00 83.62 95 GLU A O 1
ATOM 790 N N . ILE A 1 96 ? 9.493 -4.208 -18.366 1.00 87.75 96 ILE A N 1
ATOM 791 C CA . ILE A 1 96 ? 10.594 -3.836 -17.476 1.00 87.75 96 ILE A CA 1
ATOM 792 C C . ILE A 1 96 ? 10.493 -4.648 -16.188 1.00 87.75 96 ILE A C 1
ATOM 794 O O . ILE A 1 96 ? 11.417 -5.404 -15.891 1.00 87.75 96 ILE A O 1
ATOM 798 N N . ILE A 1 97 ? 9.343 -4.602 -15.507 1.00 88.62 97 ILE A N 1
ATOM 799 C CA . ILE A 1 97 ? 9.063 -5.363 -14.282 1.00 88.62 97 ILE A CA 1
ATOM 800 C C . ILE A 1 97 ? 9.356 -6.845 -14.499 1.00 88.62 97 ILE A C 1
ATOM 802 O O . ILE A 1 97 ? 10.101 -7.436 -13.727 1.00 88.62 97 ILE A O 1
ATOM 806 N N . LYS A 1 98 ? 8.842 -7.455 -15.571 1.00 85.19 98 LYS A N 1
ATOM 807 C CA . LYS A 1 98 ? 9.062 -8.879 -15.868 1.00 85.19 98 LYS A CA 1
ATOM 808 C C . LYS A 1 98 ? 10.540 -9.247 -16.021 1.00 85.19 98 LYS A C 1
ATOM 810 O O . LYS A 1 98 ? 10.932 -10.370 -15.717 1.00 85.19 98 LYS A O 1
ATOM 815 N N . SER A 1 99 ? 11.336 -8.332 -16.558 1.00 82.94 99 SER A N 1
ATOM 816 C CA . SER A 1 99 ? 12.728 -8.582 -16.933 1.00 82.94 99 SER A CA 1
ATOM 817 C C . SER A 1 99 ? 13.765 -8.207 -15.879 1.00 82.94 99 SER A C 1
ATOM 819 O O . SER A 1 99 ? 14.910 -8.658 -15.987 1.00 82.94 99 SER A O 1
ATOM 821 N N . MET A 1 100 ? 13.375 -7.385 -14.901 1.00 86.38 100 MET A N 1
ATOM 822 C CA . MET A 1 100 ? 14.263 -6.916 -13.843 1.00 86.38 100 MET A CA 1
ATOM 823 C C . MET A 1 100 ? 14.827 -8.083 -13.045 1.00 86.38 100 MET A C 1
ATOM 825 O O . MET A 1 100 ? 14.147 -9.070 -12.773 1.00 86.38 100 MET A O 1
ATOM 829 N N . ARG A 1 101 ? 16.094 -7.965 -12.658 1.00 83.75 101 ARG A N 1
ATOM 830 C CA . ARG A 1 101 ? 16.785 -8.981 -11.853 1.00 83.75 101 ARG A CA 1
ATOM 831 C C . ARG A 1 101 ? 16.831 -8.577 -10.397 1.00 83.75 101 ARG A C 1
ATOM 833 O O . ARG A 1 101 ? 16.785 -9.431 -9.515 1.00 83.75 101 ARG A O 1
ATOM 840 N N . ASN A 1 102 ? 16.941 -7.277 -10.161 1.00 87.25 102 ASN A N 1
ATOM 841 C CA . ASN A 1 102 ? 17.043 -6.714 -8.833 1.00 87.25 102 ASN A CA 1
ATOM 842 C C . ASN A 1 102 ? 15.642 -6.462 -8.255 1.00 87.25 102 ASN A C 1
ATOM 844 O O . ASN A 1 102 ? 15.112 -5.351 -8.318 1.00 87.25 102 ASN A O 1
ATOM 848 N N . SER A 1 103 ? 15.026 -7.513 -7.703 1.00 86.69 103 SER A N 1
ATOM 849 C CA . SER A 1 103 ? 13.689 -7.417 -7.099 1.00 86.69 103 SER A CA 1
ATOM 850 C C . SER A 1 103 ? 13.648 -6.457 -5.906 1.00 86.69 103 SER A C 1
ATOM 852 O O . SER A 1 103 ? 12.647 -5.777 -5.704 1.00 86.69 103 SER A O 1
ATOM 854 N N . LYS A 1 104 ? 14.755 -6.341 -5.165 1.00 87.81 104 LYS A N 1
ATOM 855 C CA . LYS A 1 104 ? 14.927 -5.386 -4.062 1.00 87.81 104 LYS A CA 1
ATOM 856 C C . LYS A 1 104 ? 14.745 -3.942 -4.526 1.00 87.81 104 LYS A C 1
ATOM 858 O O . LYS A 1 104 ? 13.921 -3.208 -3.983 1.00 87.81 104 LYS A O 1
ATOM 863 N N . LEU A 1 105 ? 15.465 -3.541 -5.573 1.00 88.81 105 LEU A N 1
ATOM 864 C CA . LEU A 1 105 ? 15.321 -2.211 -6.167 1.00 88.81 105 LEU A CA 1
ATOM 865 C C . LEU A 1 105 ? 13.903 -1.980 -6.714 1.00 88.81 105 LEU A C 1
ATOM 867 O O . LEU A 1 105 ? 13.312 -0.932 -6.459 1.00 88.81 105 LEU A O 1
ATOM 871 N N . LEU A 1 106 ? 13.352 -2.974 -7.420 1.00 91.75 106 LEU A N 1
ATOM 872 C CA . LEU A 1 106 ? 12.000 -2.930 -7.978 1.00 91.75 106 LEU A CA 1
ATOM 873 C C . LEU A 1 106 ? 10.949 -2.632 -6.902 1.00 91.75 106 LEU A C 1
ATOM 875 O O . LEU A 1 106 ? 10.186 -1.674 -7.027 1.00 91.75 106 LEU A O 1
ATOM 879 N N . PHE A 1 107 ? 10.910 -3.441 -5.840 1.00 90.81 107 PHE A N 1
ATOM 880 C CA . PHE A 1 107 ? 9.922 -3.273 -4.780 1.00 90.81 107 PHE A CA 1
ATOM 881 C C . PHE A 1 107 ? 10.160 -2.013 -3.966 1.00 90.81 107 PHE A C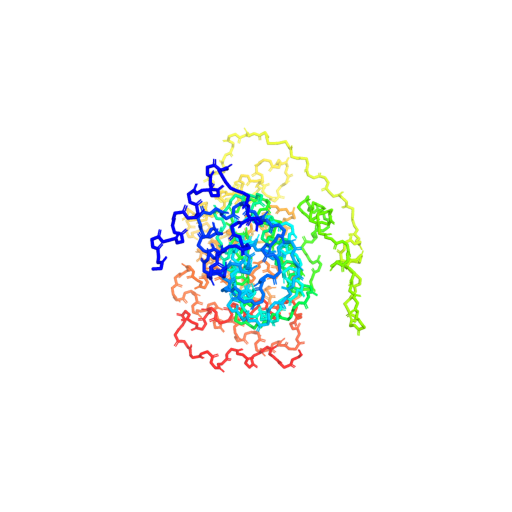 1
ATOM 883 O O . PHE A 1 107 ? 9.181 -1.389 -3.568 1.00 90.81 107 PHE A O 1
ATOM 890 N N . LYS A 1 108 ? 11.412 -1.596 -3.756 1.00 88.94 108 LYS A N 1
ATOM 891 C CA . LYS A 1 108 ? 11.708 -0.328 -3.090 1.00 88.94 108 LYS A CA 1
ATOM 892 C C . LYS A 1 108 ? 11.052 0.847 -3.821 1.00 88.94 108 LYS A C 1
ATOM 894 O O . LYS A 1 108 ? 10.253 1.561 -3.225 1.00 88.94 108 LYS A O 1
ATOM 899 N N . VAL A 1 109 ? 11.329 1.006 -5.115 1.00 88.62 109 VAL A N 1
ATOM 900 C CA . VAL A 1 109 ? 10.829 2.143 -5.909 1.00 88.62 109 VAL A CA 1
ATOM 901 C C . VAL A 1 109 ? 9.305 2.106 -6.064 1.00 88.62 109 VAL A C 1
ATOM 903 O O . VAL A 1 109 ? 8.638 3.128 -5.886 1.00 88.62 109 VAL A O 1
ATOM 906 N N . LEU A 1 110 ? 8.731 0.932 -6.354 1.00 91.19 110 LEU A N 1
ATOM 907 C CA . LEU A 1 110 ? 7.278 0.801 -6.493 1.00 91.19 110 LEU A CA 1
ATOM 908 C C . LEU A 1 110 ? 6.547 1.039 -5.164 1.00 91.19 110 LEU A C 1
ATOM 910 O O . LEU A 1 110 ? 5.548 1.754 -5.139 1.00 91.19 110 LEU A O 1
ATOM 914 N N . SER A 1 111 ? 7.056 0.494 -4.054 1.00 89.06 111 SER A N 1
ATOM 915 C CA . SER A 1 111 ? 6.418 0.652 -2.740 1.00 89.06 111 SER A CA 1
ATOM 916 C C . SER A 1 111 ? 6.538 2.080 -2.213 1.00 89.06 111 SER A C 1
ATOM 918 O O . SER A 1 111 ? 5.602 2.572 -1.591 1.00 89.06 111 SER A O 1
ATOM 920 N N . GLU A 1 112 ? 7.657 2.767 -2.470 1.00 87.88 112 GLU A N 1
ATOM 921 C CA . GLU A 1 112 ? 7.814 4.191 -2.146 1.00 87.88 112 GLU A CA 1
ATOM 922 C C . GLU A 1 112 ? 6.805 5.055 -2.913 1.00 87.88 112 GLU A C 1
ATOM 924 O O . GLU A 1 112 ? 6.226 5.969 -2.329 1.00 87.88 112 GLU A O 1
ATOM 929 N N . SER A 1 113 ? 6.541 4.729 -4.182 1.00 87.50 113 SER A N 1
ATOM 930 C CA . SER A 1 113 ? 5.558 5.446 -5.007 1.00 87.50 113 SER A CA 1
ATOM 931 C C . SER A 1 113 ? 4.128 5.216 -4.510 1.00 87.50 113 SER A C 1
ATOM 933 O O . SER A 1 113 ? 3.387 6.172 -4.309 1.00 87.50 113 SER A O 1
ATOM 935 N N . PHE A 1 114 ? 3.776 3.967 -4.198 1.00 88.81 114 PHE A N 1
ATOM 936 C CA . PHE A 1 114 ? 2.473 3.601 -3.630 1.00 88.81 114 PHE A CA 1
ATOM 937 C C . PHE A 1 114 ? 2.251 4.167 -2.220 1.00 88.81 114 PHE A C 1
ATOM 939 O O . PHE A 1 114 ? 1.141 4.483 -1.819 1.00 88.81 114 PHE A O 1
ATOM 946 N N . LEU A 1 115 ? 3.305 4.370 -1.429 1.00 85.81 115 LEU A N 1
ATOM 947 C CA . LEU A 1 115 ? 3.176 4.966 -0.097 1.00 85.81 115 LEU A CA 1
ATOM 948 C C . LEU A 1 115 ? 2.670 6.428 -0.135 1.00 85.81 115 LEU A C 1
ATOM 950 O O . LEU A 1 115 ? 2.180 6.946 0.880 1.00 85.81 115 LEU A O 1
ATOM 954 N N . LEU A 1 116 ? 2.806 7.118 -1.268 1.00 80.44 116 LEU A N 1
ATOM 955 C CA . LEU A 1 116 ? 2.453 8.525 -1.441 1.00 80.44 116 LEU A CA 1
ATOM 956 C C . LEU A 1 116 ? 0.979 8.699 -1.849 1.00 80.44 116 LEU A C 1
ATOM 958 O O . LEU A 1 116 ? 0.713 9.225 -2.912 1.00 80.44 116 LEU A O 1
ATOM 962 N N . VAL A 1 117 ? 0.018 8.375 -0.977 1.00 60.72 117 VAL A N 1
ATOM 963 C CA . VAL A 1 117 ? -1.458 8.421 -1.217 1.00 60.72 117 VAL A CA 1
ATOM 964 C C . VAL A 1 117 ? -2.031 9.771 -1.742 1.00 60.72 117 VAL A C 1
ATOM 966 O O . VAL A 1 117 ? -3.206 9.893 -2.080 1.00 60.72 117 VAL A O 1
ATOM 969 N N . ASN A 1 118 ? -1.200 10.809 -1.865 1.00 61.88 118 ASN A N 1
ATOM 970 C CA . ASN A 1 118 ? -1.539 12.077 -2.517 1.00 61.88 118 ASN A CA 1
ATOM 971 C C . ASN A 1 118 ? -1.402 12.052 -4.054 1.00 61.88 118 ASN A C 1
ATOM 973 O O . ASN A 1 118 ? -1.539 13.112 -4.668 1.00 61.88 118 ASN A O 1
ATOM 977 N N . VAL A 1 119 ? -1.073 10.914 -4.677 1.00 67.56 119 VAL A N 1
ATOM 978 C CA . VAL A 1 119 ? -1.100 10.813 -6.144 1.00 67.56 119 VAL A CA 1
ATOM 979 C C . VAL A 1 119 ? -2.547 10.779 -6.645 1.00 67.56 119 VAL A C 1
ATOM 981 O O . VAL A 1 119 ? -3.465 10.405 -5.908 1.00 67.56 119 VAL A O 1
ATOM 984 N N . ASP A 1 120 ? -2.747 11.220 -7.886 1.00 81.88 120 ASP A N 1
ATOM 985 C CA . ASP A 1 120 ? -4.023 11.090 -8.584 1.00 81.88 120 ASP A CA 1
ATOM 986 C C . ASP A 1 120 ? -4.503 9.627 -8.595 1.00 81.88 120 ASP A C 1
ATOM 988 O O . ASP A 1 120 ? -3.706 8.694 -8.503 1.00 81.88 120 ASP A O 1
ATOM 992 N N . GLU A 1 121 ? -5.813 9.431 -8.668 1.00 83.06 121 GLU A N 1
ATOM 993 C CA . GLU A 1 121 ? -6.438 8.111 -8.613 1.00 83.06 121 GLU A CA 1
ATOM 994 C C . GLU A 1 121 ? -5.978 7.191 -9.760 1.00 83.06 121 GLU A C 1
ATOM 996 O O . GLU A 1 121 ? -5.700 6.014 -9.525 1.00 83.06 121 GLU A O 1
ATOM 1001 N N . GLU A 1 122 ? -5.820 7.728 -10.978 1.00 84.19 122 GLU A N 1
ATOM 1002 C CA . GLU A 1 122 ? -5.340 6.956 -12.134 1.00 84.19 122 GLU A CA 1
ATOM 1003 C C . GLU A 1 122 ? -3.887 6.499 -11.937 1.00 84.19 122 GLU A C 1
ATOM 1005 O O . GLU A 1 122 ? -3.512 5.373 -12.285 1.00 84.19 122 GLU A O 1
ATOM 1010 N N . ASP A 1 123 ? -3.071 7.364 -11.334 1.00 86.88 123 ASP A N 1
ATOM 1011 C CA . ASP A 1 123 ? -1.679 7.069 -11.013 1.00 86.88 123 ASP A CA 1
ATOM 1012 C C . ASP A 1 123 ? -1.574 5.992 -9.925 1.00 86.88 123 ASP A C 1
ATOM 1014 O O . ASP A 1 123 ? -0.743 5.085 -10.018 1.00 86.88 123 ASP A O 1
ATOM 1018 N N . ASP A 1 124 ? -2.424 6.067 -8.902 1.00 89.00 124 ASP A N 1
ATOM 1019 C CA . ASP A 1 124 ? -2.455 5.095 -7.812 1.00 89.00 124 ASP A CA 1
ATOM 1020 C C . ASP A 1 124 ? -2.882 3.704 -8.303 1.00 89.00 124 ASP A C 1
ATOM 1022 O O . ASP A 1 124 ? -2.253 2.688 -7.976 1.00 89.00 124 ASP A O 1
ATOM 1026 N N . LEU A 1 125 ? -3.874 3.652 -9.198 1.00 88.88 125 LEU A N 1
ATOM 1027 C CA . LEU A 1 125 ? -4.264 2.423 -9.883 1.00 88.88 125 LEU A CA 1
ATOM 1028 C C . LEU A 1 125 ? -3.115 1.871 -10.747 1.00 88.88 125 LEU A C 1
ATOM 1030 O O . LEU A 1 125 ? -2.867 0.660 -10.767 1.00 88.88 125 LEU A O 1
ATOM 1034 N N . PHE A 1 126 ? -2.372 2.734 -11.447 1.00 89.50 126 PHE A N 1
ATOM 1035 C CA . PHE A 1 126 ? -1.199 2.319 -12.221 1.00 89.50 126 PHE A CA 1
ATOM 1036 C C . PHE A 1 126 ? -0.111 1.692 -11.333 1.00 89.50 126 PHE A C 1
ATOM 1038 O O . PHE A 1 126 ? 0.425 0.623 -11.658 1.00 89.50 126 PHE A O 1
ATOM 1045 N N . PHE A 1 127 ? 0.208 2.304 -10.190 1.00 91.12 127 PHE A N 1
ATOM 1046 C CA . PHE A 1 127 ? 1.188 1.743 -9.256 1.00 91.12 127 PHE A CA 1
ATOM 1047 C C . PHE A 1 127 ? 0.697 0.446 -8.615 1.00 91.12 127 PHE A C 1
ATOM 1049 O O . PHE A 1 127 ? 1.479 -0.501 -8.495 1.00 91.12 127 PHE A O 1
ATOM 1056 N N . THR A 1 128 ? -0.595 0.357 -8.302 1.00 91.25 128 THR A N 1
ATOM 1057 C CA . THR A 1 128 ? -1.250 -0.875 -7.846 1.00 91.25 128 THR A CA 1
ATOM 1058 C C . THR A 1 128 ? -1.034 -2.010 -8.845 1.00 91.25 128 THR A C 1
ATOM 1060 O O . THR A 1 128 ? -0.524 -3.072 -8.476 1.00 91.25 128 THR A O 1
ATOM 1063 N N . LYS A 1 129 ? -1.302 -1.769 -10.136 1.00 87.88 129 LYS A N 1
ATOM 1064 C CA . LYS A 1 129 ? -1.055 -2.733 -11.223 1.00 87.88 129 LYS A CA 1
ATOM 1065 C C . LYS A 1 129 ? 0.412 -3.163 -11.291 1.00 87.88 129 LYS A C 1
ATOM 1067 O O . LYS A 1 129 ? 0.708 -4.357 -11.391 1.00 87.88 129 LYS A O 1
ATOM 1072 N N . CYS A 1 130 ? 1.340 -2.210 -11.204 1.00 90.44 130 CYS A N 1
ATOM 1073 C CA . CYS A 1 130 ? 2.777 -2.489 -11.228 1.00 90.44 130 CYS A CA 1
ATOM 1074 C C . CYS A 1 130 ? 3.225 -3.352 -10.040 1.00 90.44 130 CYS A C 1
ATOM 1076 O O . CYS A 1 130 ? 3.988 -4.302 -10.221 1.00 90.44 130 CYS A O 1
ATOM 1078 N N . ILE A 1 131 ? 2.732 -3.062 -8.834 1.00 91.75 131 ILE A N 1
ATOM 1079 C CA . ILE A 1 131 ? 3.035 -3.835 -7.624 1.00 91.75 131 ILE A CA 1
ATOM 1080 C C . ILE A 1 131 ? 2.473 -5.247 -7.734 1.00 91.75 131 ILE A C 1
ATOM 1082 O O . ILE A 1 131 ? 3.188 -6.209 -7.453 1.00 91.75 131 ILE A O 1
ATOM 1086 N N . VAL A 1 132 ? 1.224 -5.395 -8.181 1.00 88.56 132 VAL A N 1
ATOM 1087 C CA . VAL A 1 132 ? 0.609 -6.710 -8.388 1.00 88.56 132 VAL A CA 1
ATOM 1088 C C . VAL A 1 132 ? 1.415 -7.523 -9.400 1.00 88.56 132 VAL A C 1
ATOM 1090 O O . VAL A 1 132 ? 1.732 -8.683 -9.133 1.00 88.56 132 VAL A O 1
ATOM 1093 N N . ALA A 1 133 ? 1.824 -6.922 -10.521 1.00 85.69 133 ALA A N 1
ATOM 1094 C CA . ALA A 1 133 ? 2.690 -7.578 -11.499 1.00 85.69 133 ALA A CA 1
ATOM 1095 C C . ALA A 1 133 ? 4.045 -7.983 -10.889 1.00 85.69 133 ALA A C 1
ATOM 1097 O O . ALA A 1 133 ? 4.505 -9.106 -11.101 1.00 85.69 133 ALA A O 1
ATOM 1098 N N . ALA A 1 134 ? 4.664 -7.113 -10.087 1.00 87.94 134 ALA A N 1
ATOM 1099 C CA . ALA A 1 134 ? 5.926 -7.404 -9.416 1.00 87.94 134 ALA A CA 1
ATOM 1100 C C . ALA A 1 134 ? 5.796 -8.571 -8.422 1.00 87.94 134 ALA A C 1
ATOM 1102 O O . ALA A 1 134 ? 6.585 -9.511 -8.497 1.00 87.94 134 ALA A O 1
ATOM 1103 N N . LEU A 1 135 ? 4.772 -8.572 -7.560 1.00 83.88 135 LEU A N 1
ATOM 1104 C CA . LEU A 1 135 ? 4.499 -9.639 -6.581 1.00 83.88 135 LEU A CA 1
ATOM 1105 C C . LEU A 1 135 ? 4.217 -11.001 -7.232 1.00 83.88 135 LEU A C 1
ATOM 1107 O O . LEU A 1 135 ? 4.433 -12.044 -6.619 1.00 83.88 135 LEU A O 1
ATOM 1111 N N . ARG A 1 136 ? 3.731 -11.011 -8.478 1.00 77.12 136 ARG A N 1
ATOM 1112 C CA . ARG A 1 136 ? 3.467 -12.245 -9.236 1.00 77.12 136 ARG A CA 1
ATOM 1113 C C . ARG A 1 136 ? 4.729 -12.870 -9.825 1.00 77.12 136 ARG A C 1
ATOM 1115 O O . ARG A 1 136 ? 4.751 -14.082 -10.041 1.00 77.12 136 ARG A O 1
ATOM 1122 N N . ILE A 1 137 ? 5.740 -12.058 -10.119 1.00 76.62 137 ILE A N 1
ATOM 1123 C CA . ILE A 1 137 ? 6.934 -12.471 -10.870 1.00 76.62 137 ILE A CA 1
ATOM 1124 C C . ILE A 1 137 ? 8.140 -12.632 -9.943 1.00 76.62 137 ILE A C 1
ATOM 1126 O O . ILE A 1 137 ? 8.962 -13.526 -10.147 1.00 76.62 137 ILE A O 1
ATOM 1130 N N . HIS A 1 138 ? 8.233 -11.789 -8.917 1.00 80.25 138 HIS A N 1
ATOM 1131 C CA . HIS A 1 138 ? 9.407 -11.654 -8.066 1.00 80.25 138 HIS A CA 1
ATOM 1132 C C . HIS A 1 138 ? 9.115 -12.028 -6.623 1.00 80.25 138 HIS A C 1
ATOM 1134 O O . HIS A 1 138 ? 8.011 -11.842 -6.118 1.00 80.25 138 HIS A O 1
ATOM 1140 N N . ASN A 1 139 ? 10.151 -12.501 -5.932 1.00 77.19 139 ASN A N 1
ATOM 1141 C CA . ASN A 1 139 ? 10.098 -12.651 -4.485 1.00 77.19 139 ASN A CA 1
ATOM 1142 C C . ASN A 1 139 ? 10.378 -11.297 -3.828 1.00 77.19 139 ASN A C 1
ATOM 1144 O O . ASN A 1 139 ? 11.335 -10.608 -4.200 1.00 77.19 139 ASN A O 1
ATOM 1148 N N . ILE A 1 140 ? 9.554 -10.957 -2.843 1.00 81.06 140 ILE A N 1
ATOM 1149 C CA . ILE A 1 140 ? 9.732 -9.794 -1.977 1.00 81.06 140 ILE A CA 1
ATOM 1150 C C . ILE A 1 140 ? 10.445 -10.227 -0.693 1.00 81.06 140 ILE A C 1
ATOM 1152 O O . ILE A 1 140 ? 10.153 -11.299 -0.156 1.00 81.06 140 ILE A O 1
ATOM 1156 N N . ASP A 1 141 ? 11.403 -9.426 -0.231 1.00 77.62 141 ASP A N 1
ATOM 1157 C CA . ASP A 1 141 ? 12.043 -9.640 1.065 1.00 77.62 141 ASP A CA 1
ATOM 1158 C C . ASP A 1 141 ? 11.264 -8.931 2.189 1.00 77.62 141 ASP A C 1
ATOM 1160 O O . ASP A 1 141 ? 10.286 -8.217 1.953 1.00 77.62 141 ASP A O 1
ATOM 1164 N N . PHE A 1 142 ? 11.689 -9.140 3.433 1.00 74.56 142 PHE A N 1
ATOM 1165 C CA . PHE A 1 142 ? 10.998 -8.597 4.599 1.00 74.56 142 PHE A CA 1
ATOM 1166 C C . PHE A 1 142 ? 11.015 -7.058 4.673 1.00 74.56 142 PHE A C 1
ATOM 1168 O O . PHE A 1 142 ? 10.012 -6.434 5.023 1.00 74.56 142 PHE A O 1
ATOM 1175 N N . SER A 1 143 ? 12.149 -6.437 4.339 1.00 76.06 143 SER A N 1
ATOM 1176 C CA . SER A 1 143 ? 12.326 -4.982 4.415 1.00 76.06 143 SER A CA 1
ATOM 1177 C C . SER A 1 143 ? 11.365 -4.287 3.451 1.00 76.06 143 SER A C 1
ATOM 1179 O O . SER A 1 143 ? 10.618 -3.385 3.839 1.00 76.06 143 SER A O 1
ATOM 1181 N N . GLU A 1 144 ? 11.305 -4.779 2.217 1.00 82.31 144 GLU A N 1
ATOM 1182 C CA . GLU A 1 144 ? 10.452 -4.238 1.167 1.00 82.31 144 GLU A CA 1
ATOM 1183 C C . GLU A 1 144 ? 8.974 -4.505 1.470 1.00 82.31 144 GLU A C 1
ATOM 1185 O O . GLU A 1 144 ? 8.122 -3.633 1.280 1.00 82.31 144 GLU A O 1
ATOM 1190 N N . MET A 1 145 ? 8.673 -5.679 2.029 1.00 83.31 145 MET A N 1
ATOM 1191 C CA . MET A 1 145 ? 7.334 -6.016 2.493 1.00 83.31 145 MET A CA 1
ATOM 1192 C C . MET A 1 145 ? 6.829 -5.040 3.565 1.00 83.31 145 MET A C 1
ATOM 1194 O O . MET A 1 145 ? 5.665 -4.638 3.514 1.00 83.31 145 MET A O 1
ATOM 1198 N N . ASN A 1 146 ? 7.673 -4.610 4.507 1.00 80.12 146 ASN A N 1
ATOM 1199 C CA . ASN A 1 146 ? 7.260 -3.665 5.546 1.00 80.12 146 ASN A CA 1
ATOM 1200 C C . ASN A 1 146 ? 6.891 -2.282 4.972 1.00 80.12 146 ASN A C 1
ATOM 1202 O O . ASN A 1 146 ? 5.906 -1.663 5.400 1.00 80.12 146 ASN A O 1
ATOM 1206 N N . VAL A 1 147 ? 7.637 -1.805 3.968 1.00 85.94 147 VAL A N 1
ATOM 1207 C CA . VAL A 1 147 ? 7.306 -0.559 3.253 1.00 85.94 147 VAL A CA 1
ATOM 1208 C C . VAL A 1 147 ? 5.944 -0.698 2.574 1.00 85.94 147 VAL A C 1
ATOM 1210 O O . VAL A 1 147 ? 5.073 0.154 2.763 1.00 85.94 147 VAL A O 1
ATOM 1213 N N . LEU A 1 148 ? 5.716 -1.809 1.873 1.00 88.81 148 LEU A N 1
ATOM 1214 C CA . LEU A 1 148 ? 4.461 -2.059 1.171 1.00 88.81 148 LEU A CA 1
ATOM 1215 C C . LEU A 1 148 ? 3.262 -2.189 2.125 1.00 88.81 148 LEU A C 1
ATOM 1217 O O . LEU A 1 148 ? 2.224 -1.569 1.905 1.00 88.81 148 LEU A O 1
ATOM 1221 N N . MET A 1 149 ? 3.424 -2.904 3.242 1.00 84.56 149 MET A N 1
ATOM 1222 C CA . MET A 1 149 ? 2.419 -2.994 4.311 1.00 84.56 149 MET A CA 1
ATOM 1223 C C . MET A 1 149 ? 2.102 -1.631 4.929 1.00 84.56 149 MET A C 1
ATOM 1225 O O . MET A 1 149 ? 0.977 -1.379 5.359 1.00 84.56 149 MET A O 1
ATOM 1229 N N . THR A 1 150 ? 3.080 -0.728 4.985 1.00 86.00 150 THR A N 1
ATOM 1230 C CA . THR A 1 150 ? 2.846 0.658 5.410 1.00 86.00 150 THR A CA 1
ATOM 1231 C C . THR A 1 150 ? 2.032 1.428 4.369 1.00 86.00 150 THR A C 1
ATOM 1233 O O . THR A 1 150 ? 1.122 2.162 4.752 1.00 86.00 150 THR A O 1
ATOM 1236 N N . GLY A 1 151 ? 2.302 1.218 3.077 1.00 88.69 151 GLY A N 1
ATOM 1237 C CA . GLY A 1 151 ? 1.490 1.739 1.973 1.00 88.69 151 GLY A CA 1
ATOM 1238 C C . GLY A 1 151 ? 0.035 1.282 2.057 1.00 88.69 151 GLY A C 1
ATOM 1239 O O . GLY A 1 151 ? -0.860 2.122 2.078 1.00 88.69 151 GLY A O 1
ATOM 1240 N N . ILE A 1 152 ? -0.204 -0.023 2.222 1.00 90.44 152 ILE A N 1
ATOM 1241 C CA . ILE A 1 152 ? -1.552 -0.594 2.406 1.00 90.44 152 ILE A CA 1
ATOM 1242 C C . ILE A 1 152 ? -2.266 0.061 3.597 1.00 90.44 152 ILE A C 1
ATOM 1244 O O . ILE A 1 152 ? -3.414 0.480 3.487 1.00 90.44 152 ILE A O 1
ATOM 1248 N N . GLY A 1 153 ? -1.580 0.205 4.735 1.00 85.19 153 GLY A N 1
ATOM 1249 C CA . GLY A 1 153 ? -2.167 0.835 5.919 1.00 85.19 153 GLY A CA 1
ATOM 1250 C C . GLY A 1 153 ? -2.595 2.289 5.689 1.00 85.19 153 GLY A C 1
ATOM 1251 O O . GLY A 1 153 ? -3.617 2.712 6.229 1.00 85.19 153 GLY A O 1
ATOM 1252 N N . ARG A 1 154 ? -1.852 3.050 4.870 1.00 86.88 154 ARG A N 1
ATOM 1253 C CA . ARG A 1 154 ? -2.255 4.413 4.490 1.00 86.88 154 ARG A CA 1
ATOM 1254 C C . ARG A 1 154 ? -3.492 4.416 3.601 1.00 86.88 154 ARG A C 1
ATOM 1256 O O . ARG A 1 154 ? -4.388 5.204 3.867 1.00 86.88 154 ARG A O 1
ATOM 1263 N N . HIS A 1 155 ? -3.568 3.514 2.628 1.00 89.62 155 HIS A N 1
ATOM 1264 C CA . HIS A 1 155 ? -4.747 3.345 1.775 1.00 89.62 155 HIS A CA 1
ATOM 1265 C C . HIS A 1 155 ? -6.000 3.006 2.586 1.00 89.62 155 HIS A C 1
ATOM 1267 O O . HIS A 1 155 ? -7.047 3.620 2.405 1.00 89.62 155 HIS A O 1
ATOM 1273 N N . PHE A 1 156 ? -5.877 2.107 3.566 1.00 86.50 156 PHE A N 1
ATOM 1274 C CA . PHE A 1 156 ? -6.977 1.774 4.478 1.00 86.50 156 PHE A CA 1
ATOM 1275 C C . PHE A 1 156 ? -7.385 2.917 5.411 1.00 86.50 156 PHE A C 1
ATOM 1277 O O . PHE A 1 156 ? -8.459 2.860 5.999 1.00 86.50 156 PHE A O 1
ATOM 1284 N N . SER A 1 157 ? -6.530 3.928 5.573 1.00 79.62 157 SER A N 1
ATOM 1285 C CA . SER A 1 157 ? -6.796 5.103 6.408 1.00 79.62 157 SER A CA 1
ATOM 1286 C C . SER A 1 157 ? -7.214 6.333 5.594 1.00 79.62 157 SER A C 1
ATOM 1288 O O . SER A 1 157 ? -7.473 7.382 6.177 1.00 79.62 157 SER A O 1
ATOM 1290 N N . ASP A 1 158 ? -7.220 6.255 4.261 1.00 84.12 158 ASP A N 1
ATOM 1291 C CA . ASP A 1 158 ? -7.453 7.417 3.398 1.00 84.12 158 ASP A CA 1
ATOM 1292 C C . ASP A 1 158 ? -8.923 7.865 3.411 1.00 84.12 158 ASP A C 1
ATOM 1294 O O . ASP A 1 158 ? -9.231 9.056 3.339 1.00 84.12 158 ASP A O 1
ATOM 1298 N N . GLY A 1 159 ? -9.846 6.912 3.556 1.00 70.25 159 GLY A N 1
ATOM 1299 C CA . GLY A 1 159 ? -11.280 7.174 3.591 1.00 70.25 159 GLY A CA 1
ATOM 1300 C C . GLY A 1 159 ? -11.938 7.359 2.225 1.00 70.25 159 GLY A C 1
ATOM 1301 O O . GLY A 1 159 ? -13.155 7.498 2.173 1.00 70.25 159 GLY A O 1
ATOM 1302 N N . ARG A 1 160 ? -11.195 7.350 1.114 1.00 81.50 160 ARG A N 1
ATOM 1303 C CA . ARG A 1 160 ? -11.780 7.213 -0.227 1.00 81.50 160 ARG A CA 1
ATOM 1304 C C . ARG A 1 160 ? -11.799 5.737 -0.620 1.00 81.50 160 ARG A C 1
ATOM 1306 O O . ARG A 1 160 ? -10.768 5.066 -0.586 1.00 81.50 160 ARG A O 1
ATOM 1313 N N . ARG A 1 161 ? -12.962 5.249 -1.058 1.00 83.12 161 ARG A N 1
ATOM 1314 C CA . ARG A 1 161 ? -13.184 3.834 -1.393 1.00 83.12 161 ARG A CA 1
ATOM 1315 C C . ARG A 1 161 ? -12.173 3.263 -2.392 1.00 83.12 161 ARG A C 1
ATOM 1317 O O . ARG A 1 161 ? -11.643 2.192 -2.148 1.00 83.12 161 ARG A O 1
ATOM 1324 N N . LYS A 1 162 ? -11.852 3.975 -3.472 1.00 86.44 162 LYS A N 1
ATOM 1325 C CA . LYS A 1 162 ? -10.932 3.464 -4.506 1.00 86.44 162 LYS A CA 1
ATOM 1326 C C . LYS A 1 162 ? -9.524 3.192 -3.982 1.00 86.44 162 LYS A C 1
ATOM 1328 O O . LYS A 1 162 ? -8.972 2.126 -4.216 1.00 86.44 162 LYS A O 1
ATOM 1333 N N . TYR A 1 163 ? -8.993 4.094 -3.158 1.00 87.00 163 TYR A N 1
ATOM 1334 C CA . TYR A 1 163 ? -7.710 3.873 -2.490 1.00 87.00 163 TYR A CA 1
ATOM 1335 C C . TYR A 1 163 ? -7.785 2.680 -1.530 1.00 87.00 163 TYR A C 1
ATOM 1337 O O . TYR A 1 163 ? -6.864 1.867 -1.487 1.00 87.00 163 TYR A O 1
ATOM 1345 N N . TYR A 1 164 ? -8.894 2.508 -0.803 1.00 87.19 164 TYR A N 1
ATOM 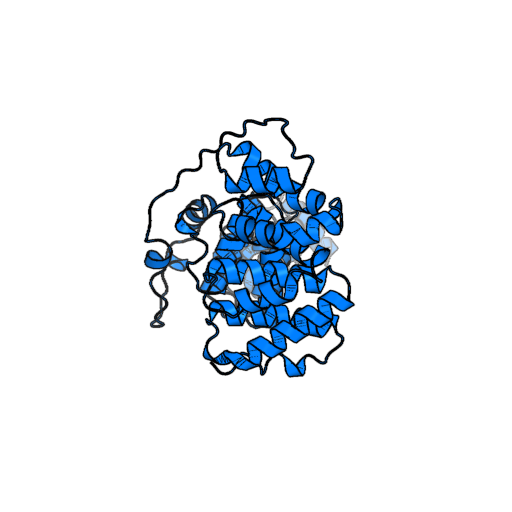1346 C CA . TYR A 1 164 ? -9.106 1.286 -0.025 1.00 87.19 164 TYR A CA 1
ATOM 1347 C C . TYR A 1 164 ? -9.074 0.026 -0.907 1.00 87.19 164 TYR A C 1
ATOM 1349 O O . TYR A 1 164 ? -8.359 -0.917 -0.563 1.00 87.19 164 TYR A O 1
ATOM 1357 N N . GLU A 1 165 ? -9.786 0.018 -2.039 1.00 88.56 165 GLU A N 1
ATOM 1358 C CA . GLU A 1 165 ? -9.815 -1.111 -2.979 1.00 88.56 165 GLU A CA 1
ATOM 1359 C C . GLU A 1 165 ? -8.402 -1.433 -3.493 1.00 88.56 165 GLU A C 1
ATOM 1361 O O . GLU A 1 165 ? -7.972 -2.585 -3.429 1.00 88.56 165 GLU A O 1
ATOM 1366 N N . HIS A 1 166 ? -7.610 -0.425 -3.865 1.00 91.06 166 HIS A N 1
ATOM 1367 C CA . HIS A 1 166 ? -6.202 -0.594 -4.242 1.00 91.06 166 HIS A CA 1
ATOM 1368 C C . HIS A 1 166 ? -5.366 -1.235 -3.124 1.00 91.06 166 HIS A C 1
ATOM 1370 O O . HIS A 1 166 ? -4.663 -2.229 -3.341 1.00 91.06 166 HIS A O 1
ATOM 1376 N N . GLY A 1 167 ? -5.487 -0.726 -1.893 1.00 90.00 167 GLY A N 1
ATOM 1377 C CA . GLY A 1 167 ? -4.841 -1.307 -0.715 1.00 90.00 167 GLY A CA 1
ATOM 1378 C C . GLY A 1 167 ? -5.251 -2.763 -0.474 1.00 90.00 167 GLY A C 1
ATOM 1379 O O . GLY A 1 167 ? -4.403 -3.604 -0.167 1.00 90.00 167 GLY A O 1
ATOM 1380 N N . ALA A 1 168 ? -6.533 -3.080 -0.657 1.00 85.75 168 ALA A N 1
ATOM 1381 C CA . ALA A 1 168 ? -7.100 -4.404 -0.436 1.00 85.75 168 ALA A CA 1
ATOM 1382 C C . ALA A 1 168 ? -6.643 -5.406 -1.504 1.00 85.75 168 ALA A C 1
ATOM 1384 O O . ALA A 1 168 ? -6.306 -6.549 -1.177 1.00 85.75 168 ALA A O 1
ATOM 1385 N N . ILE A 1 169 ? -6.545 -4.971 -2.761 1.00 88.25 169 ILE A N 1
ATOM 1386 C CA . ILE A 1 169 ? -5.979 -5.743 -3.872 1.00 88.25 169 ILE A CA 1
ATOM 1387 C C . ILE A 1 169 ? -4.521 -6.102 -3.577 1.00 88.25 169 ILE A C 1
ATOM 1389 O O . ILE A 1 169 ? -4.156 -7.282 -3.600 1.00 88.25 169 ILE A O 1
ATOM 1393 N N . VAL A 1 170 ? -3.687 -5.111 -3.240 1.00 90.19 170 VAL A N 1
ATOM 1394 C CA . VAL A 1 170 ? -2.271 -5.354 -2.926 1.00 90.19 170 VAL A CA 1
ATOM 1395 C C . VAL A 1 170 ? -2.135 -6.266 -1.707 1.00 90.19 170 VAL A C 1
ATOM 1397 O O . VAL A 1 170 ? -1.353 -7.217 -1.747 1.00 90.19 170 VAL A O 1
ATOM 1400 N N . ALA A 1 171 ? -2.919 -6.039 -0.648 1.00 86.50 171 ALA A N 1
ATOM 1401 C CA . ALA A 1 171 ? -2.920 -6.882 0.547 1.00 86.50 171 ALA A CA 1
ATOM 1402 C C . ALA A 1 171 ? -3.293 -8.335 0.231 1.00 86.50 171 ALA A C 1
ATOM 1404 O O . ALA A 1 171 ? -2.631 -9.259 0.705 1.00 86.50 171 ALA A O 1
ATOM 1405 N N . SER A 1 172 ? -4.310 -8.544 -0.606 1.00 80.19 172 SER A N 1
ATOM 1406 C CA . SER A 1 172 ? -4.767 -9.874 -1.018 1.00 80.19 172 SER A CA 1
ATOM 1407 C C . SER A 1 172 ? -3.673 -10.645 -1.750 1.00 80.19 172 SER A C 1
ATOM 1409 O O . SER A 1 172 ? -3.436 -11.817 -1.456 1.00 80.19 172 SER A O 1
ATOM 1411 N N . VAL A 1 173 ? -2.947 -9.979 -2.655 1.00 81.94 173 VAL A N 1
ATOM 1412 C CA . VAL A 1 173 ? -1.843 -10.593 -3.407 1.00 81.94 173 VAL A CA 1
ATOM 1413 C C . VAL A 1 173 ? -0.618 -10.825 -2.516 1.00 81.94 173 VAL A C 1
ATOM 1415 O O . VAL A 1 173 ? -0.042 -11.911 -2.539 1.00 81.94 173 VAL A O 1
ATOM 1418 N N . LEU A 1 174 ? -0.232 -9.840 -1.702 1.00 81.81 174 LEU A N 1
ATOM 1419 C CA . LEU A 1 174 ? 0.944 -9.903 -0.827 1.00 81.81 174 LEU A CA 1
ATOM 1420 C C . LEU A 1 174 ? 0.804 -10.968 0.272 1.00 81.81 174 LEU A C 1
ATOM 1422 O O . LEU A 1 174 ? 1.749 -11.707 0.571 1.00 81.81 174 LEU A O 1
ATOM 1426 N N . LEU A 1 175 ? -0.376 -11.045 0.889 1.00 74.56 175 LEU A N 1
ATOM 1427 C CA . LEU A 1 175 ? -0.673 -11.976 1.979 1.00 74.56 175 LEU A CA 1
ATOM 1428 C C . LEU A 1 175 ? -1.220 -13.317 1.480 1.00 74.56 175 LEU A C 1
ATOM 1430 O O . LEU A 1 175 ? -1.334 -14.247 2.277 1.00 74.56 175 LEU A O 1
ATOM 1434 N N . ASN A 1 176 ? -1.515 -13.419 0.180 1.00 70.12 176 ASN A N 1
ATOM 1435 C CA . ASN A 1 176 ? -2.162 -14.564 -0.450 1.00 70.12 176 ASN A CA 1
ATOM 1436 C C . ASN A 1 176 ? -3.463 -14.960 0.264 1.00 70.12 176 ASN A C 1
ATOM 1438 O O . ASN A 1 176 ? -3.571 -16.046 0.836 1.00 70.12 176 ASN A O 1
ATOM 1442 N N . THR A 1 177 ? -4.425 -14.041 0.277 1.00 66.88 177 THR A N 1
ATOM 1443 C CA . THR A 1 177 ? -5.697 -14.197 0.986 1.00 66.88 177 THR A CA 1
ATOM 1444 C C . THR A 1 177 ? -6.874 -13.740 0.127 1.00 66.88 177 THR A C 1
ATOM 1446 O O . THR A 1 177 ? -6.737 -12.804 -0.657 1.00 66.88 177 THR A O 1
ATOM 1449 N N . CYS A 1 178 ? -8.031 -14.389 0.283 1.00 67.94 178 CYS A N 1
ATOM 1450 C CA . CYS A 1 178 ? -9.295 -14.028 -0.375 1.00 67.94 178 CYS A CA 1
ATOM 1451 C C . CYS A 1 178 ? -10.246 -13.228 0.537 1.00 67.94 178 CYS A C 1
ATOM 1453 O O . CYS A 1 178 ? -11.378 -12.946 0.166 1.00 67.94 178 CYS A O 1
ATOM 1455 N N . GLU A 1 179 ? -9.800 -12.866 1.740 1.00 71.19 179 GLU A N 1
ATOM 1456 C CA . GLU A 1 179 ? -10.644 -12.297 2.804 1.00 71.19 179 GLU A CA 1
ATOM 1457 C C . GLU A 1 179 ? -11.177 -10.886 2.526 1.00 71.19 179 GLU A C 1
ATOM 1459 O O . GLU A 1 179 ? -12.085 -10.430 3.214 1.00 71.19 179 GLU A O 1
ATOM 1464 N N . PHE A 1 180 ? -10.606 -10.175 1.554 1.00 69.94 180 PHE A N 1
ATOM 1465 C CA . PHE A 1 180 ? -11.007 -8.809 1.214 1.00 69.94 180 PHE A CA 1
ATOM 1466 C C . PHE A 1 180 ? -12.087 -8.728 0.130 1.00 69.94 180 PHE A C 1
ATOM 1468 O O . PHE A 1 180 ? -12.438 -7.624 -0.260 1.00 69.94 180 PHE A O 1
ATOM 1475 N N . ASP A 1 181 ? -12.579 -9.865 -0.371 1.00 71.69 181 ASP A N 1
ATOM 1476 C CA . ASP A 1 181 ? -13.584 -9.934 -1.444 1.00 71.69 181 ASP A CA 1
ATOM 1477 C C . ASP A 1 181 ? -13.256 -9.043 -2.658 1.00 71.69 181 ASP A C 1
ATOM 1479 O O . ASP A 1 181 ? -14.094 -8.347 -3.224 1.00 71.69 181 ASP A O 1
ATOM 1483 N N . ILE A 1 182 ? -11.988 -9.046 -3.084 1.00 76.19 182 ILE A N 1
ATOM 1484 C CA . ILE A 1 182 ? -11.530 -8.149 -4.155 1.00 76.19 182 ILE A CA 1
ATOM 1485 C C . ILE A 1 182 ? -12.257 -8.387 -5.484 1.00 76.19 182 ILE A C 1
ATOM 1487 O O . ILE A 1 182 ? -12.277 -7.503 -6.329 1.00 76.19 182 ILE A O 1
ATOM 1491 N N . GLY A 1 183 ? -12.869 -9.557 -5.687 1.00 61.25 183 GLY A N 1
ATOM 1492 C CA . GLY A 1 183 ? -13.630 -9.874 -6.897 1.00 61.25 183 GLY A CA 1
ATOM 1493 C C . GLY A 1 183 ? -14.902 -9.041 -7.076 1.00 61.25 183 GLY A C 1
ATOM 1494 O O . GLY A 1 183 ? -15.398 -8.949 -8.197 1.00 61.25 183 GLY A O 1
ATOM 1495 N N . SER A 1 184 ? -15.420 -8.422 -6.011 1.00 67.12 184 SER A N 1
ATOM 1496 C CA . SER A 1 184 ? -16.564 -7.508 -6.077 1.00 67.12 184 SER A CA 1
ATOM 1497 C C . SER A 1 184 ? -16.167 -6.034 -6.226 1.00 67.12 184 SER A C 1
ATOM 1499 O O . SER A 1 184 ? -17.052 -5.181 -6.267 1.00 67.12 184 SER A O 1
ATOM 1501 N N . MET A 1 185 ? -14.867 -5.725 -6.244 1.00 79.00 185 MET A N 1
ATOM 1502 C CA . MET A 1 185 ? -14.341 -4.361 -6.342 1.00 79.00 185 MET A CA 1
ATOM 1503 C C . MET A 1 185 ? -14.269 -3.912 -7.801 1.00 79.00 185 MET A C 1
ATOM 1505 O O . MET A 1 185 ? -13.820 -4.671 -8.666 1.00 79.00 185 MET A O 1
ATOM 1509 N N . ASP A 1 186 ? -14.666 -2.669 -8.064 1.00 78.81 186 ASP A N 1
ATOM 1510 C CA . ASP A 1 186 ? -14.679 -2.114 -9.420 1.00 78.81 186 ASP A CA 1
ATOM 1511 C C . ASP A 1 186 ? -13.243 -2.001 -9.963 1.00 78.81 186 ASP A C 1
ATOM 1513 O O . ASP A 1 186 ? -12.965 -2.388 -11.104 1.00 78.81 186 ASP A O 1
ATOM 1517 N N . GLU A 1 187 ? -12.301 -1.597 -9.103 1.00 81.88 187 GLU A N 1
ATOM 1518 C CA . GLU A 1 187 ? -10.883 -1.449 -9.458 1.00 81.88 187 GLU A CA 1
ATOM 1519 C C . GLU A 1 187 ? -10.219 -2.790 -9.821 1.00 81.88 187 GLU A C 1
ATOM 1521 O O . GLU A 1 187 ? -9.320 -2.856 -10.664 1.00 81.88 187 GLU A O 1
ATOM 1526 N N . THR A 1 188 ? -10.689 -3.903 -9.247 1.00 76.69 188 THR A N 1
ATOM 1527 C CA . THR A 1 188 ? -10.187 -5.243 -9.584 1.00 76.69 188 THR A CA 1
ATOM 1528 C C . THR A 1 188 ? -10.554 -5.639 -11.005 1.00 76.69 188 THR A C 1
ATOM 1530 O O . THR A 1 188 ? -9.722 -6.212 -11.712 1.00 76.69 188 THR A O 1
ATOM 1533 N N . GLN A 1 189 ? -11.783 -5.346 -11.436 1.00 71.50 189 GLN A N 1
ATOM 1534 C CA . GLN A 1 189 ? -12.215 -5.651 -12.797 1.00 71.50 189 GLN A CA 1
ATOM 1535 C C . GLN A 1 189 ? -11.397 -4.839 -13.807 1.00 71.50 189 GLN A C 1
ATOM 1537 O O . GLN A 1 189 ? -10.835 -5.415 -14.739 1.00 71.50 189 GLN A O 1
ATOM 1542 N N . GLN A 1 190 ? -11.221 -3.539 -13.555 1.00 73.94 190 GLN A N 1
ATOM 1543 C CA . GLN A 1 190 ? -10.373 -2.679 -14.381 1.00 73.94 190 GLN A CA 1
ATOM 1544 C C . GLN A 1 190 ? -8.915 -3.170 -14.417 1.00 73.94 190 GLN A C 1
ATOM 1546 O O . GLN A 1 190 ? -8.258 -3.146 -15.457 1.00 73.94 190 GLN A O 1
ATOM 1551 N N . MET A 1 191 ? -8.398 -3.683 -13.299 1.00 75.69 191 MET A N 1
ATOM 1552 C CA . MET A 1 191 ? -7.063 -4.274 -13.243 1.00 75.69 191 MET A CA 1
ATOM 1553 C C . MET A 1 191 ? -6.936 -5.557 -14.082 1.00 75.69 191 MET A C 1
ATOM 1555 O O . MET A 1 191 ? -5.916 -5.748 -14.748 1.00 75.69 191 MET A O 1
ATOM 1559 N N . ILE A 1 192 ? -7.934 -6.444 -14.049 1.00 69.31 192 ILE A N 1
ATOM 1560 C CA . ILE A 1 192 ? -7.937 -7.688 -14.838 1.00 69.31 192 ILE A CA 1
ATOM 1561 C C . ILE A 1 192 ? -7.947 -7.385 -16.339 1.00 69.31 192 ILE A C 1
ATOM 1563 O O . ILE A 1 192 ? -7.261 -8.075 -17.096 1.00 69.31 192 ILE A O 1
ATOM 1567 N N . ASP A 1 193 ? -8.699 -6.367 -16.751 1.00 68.12 193 ASP A N 1
ATOM 1568 C CA . ASP A 1 193 ? -8.829 -5.988 -18.157 1.00 68.12 193 ASP A CA 1
ATOM 1569 C C . ASP A 1 193 ? -7.532 -5.364 -18.713 1.00 68.12 193 ASP A C 1
ATOM 1571 O O . ASP A 1 193 ? -7.171 -5.615 -19.866 1.00 68.12 193 ASP A O 1
ATOM 1575 N N . ASP A 1 194 ? -6.783 -4.636 -17.877 1.00 67.25 194 ASP A N 1
ATOM 1576 C CA . ASP A 1 194 ? -5.588 -3.893 -18.296 1.00 67.25 194 ASP A CA 1
ATOM 1577 C C . ASP A 1 194 ? -4.267 -4.673 -18.160 1.00 67.25 194 ASP A C 1
ATOM 1579 O O . ASP A 1 194 ? -3.306 -4.405 -18.889 1.00 67.25 194 ASP A O 1
ATOM 1583 N N . ILE A 1 195 ? -4.161 -5.631 -17.228 1.00 69.50 195 ILE A N 1
ATOM 1584 C CA . ILE A 1 195 ? -2.920 -6.400 -17.050 1.00 69.50 195 ILE A CA 1
ATOM 1585 C C . ILE A 1 195 ? -2.795 -7.459 -18.159 1.00 69.50 195 ILE A C 1
ATOM 1587 O O . ILE A 1 195 ? -3.666 -8.323 -18.299 1.00 69.50 195 ILE A O 1
ATOM 1591 N N . PRO A 1 196 ? -1.669 -7.507 -18.905 1.00 65.38 196 PRO A N 1
ATOM 1592 C CA . PRO A 1 196 ? -1.470 -8.509 -19.944 1.00 65.38 196 PRO A CA 1
ATOM 1593 C C . PRO A 1 196 ? -1.676 -9.942 -19.431 1.00 65.38 196 PRO A C 1
ATOM 1595 O O . PRO A 1 196 ? -0.983 -10.404 -18.525 1.00 65.38 196 PRO A O 1
ATOM 1598 N N . SER A 1 197 ? -2.573 -10.697 -20.072 1.00 60.53 197 SER A N 1
ATOM 1599 C CA . SER A 1 197 ? -2.985 -12.047 -19.635 1.00 60.53 197 SER A CA 1
ATOM 1600 C C . SER A 1 197 ? -1.842 -13.055 -19.449 1.00 60.53 197 SER A C 1
ATOM 1602 O O . SER A 1 197 ? -1.948 -13.997 -18.663 1.00 60.53 197 SER A O 1
ATOM 1604 N N . HIS A 1 198 ? -0.717 -12.860 -20.138 1.00 60.03 198 HIS A N 1
ATOM 1605 C CA . HIS A 1 198 ? 0.479 -13.689 -19.996 1.00 60.03 198 HIS A CA 1
ATOM 1606 C C . HIS A 1 198 ? 1.247 -13.454 -18.679 1.00 60.03 198 HIS A C 1
ATOM 1608 O O . HIS A 1 198 ? 2.115 -14.254 -18.344 1.00 60.03 198 HIS A O 1
ATOM 1614 N N . LEU A 1 199 ? 0.954 -12.368 -17.957 1.00 55.53 199 LEU A N 1
ATOM 1615 C CA . LEU A 1 199 ? 1.426 -12.099 -16.593 1.00 55.53 199 LEU A CA 1
ATOM 1616 C C . LEU A 1 199 ? 0.459 -12.658 -15.542 1.00 55.53 199 LEU A C 1
ATOM 1618 O O . LEU A 1 199 ? 0.866 -12.944 -14.419 1.00 55.53 199 LEU A O 1
ATOM 1622 N N . LEU A 1 200 ? -0.807 -12.859 -15.922 1.00 53.66 200 LEU A N 1
ATOM 1623 C CA . LEU A 1 200 ? -1.831 -13.488 -15.086 1.00 53.66 200 LEU A CA 1
ATOM 1624 C C . LEU A 1 200 ? -1.722 -15.025 -15.089 1.00 53.66 200 LEU A C 1
ATOM 1626 O O . LEU A 1 200 ? -2.112 -15.671 -14.120 1.00 53.66 200 LEU A O 1
ATOM 1630 N N . LYS A 1 201 ? -1.165 -15.630 -16.148 1.00 46.34 201 LYS A N 1
ATOM 1631 C CA . LYS A 1 201 ? -0.929 -17.081 -16.244 1.00 46.34 201 LYS A CA 1
ATOM 1632 C C . LYS A 1 201 ? 0.439 -17.455 -15.672 1.00 46.34 201 LYS A C 1
ATOM 1634 O O . LYS A 1 201 ? 1.475 -17.102 -16.232 1.00 46.34 201 LYS A O 1
ATOM 1639 N N . LYS A 1 202 ? 0.455 -18.207 -14.571 1.00 43.66 202 LYS A N 1
ATOM 1640 C CA . LYS A 1 202 ? 1.692 -18.675 -13.934 1.00 43.66 202 LYS A CA 1
ATOM 1641 C C . LYS A 1 202 ? 2.267 -19.865 -14.714 1.00 43.66 202 LYS A C 1
ATOM 1643 O O . LYS A 1 202 ? 1.669 -20.933 -14.747 1.00 43.66 202 LYS A O 1
ATOM 1648 N N . ASN A 1 203 ? 3.446 -19.699 -15.311 1.00 37.66 203 ASN A N 1
ATOM 1649 C CA . ASN A 1 203 ? 4.263 -20.823 -15.776 1.00 37.66 203 ASN A CA 1
ATOM 1650 C C . ASN A 1 203 ? 5.097 -21.334 -14.591 1.00 37.66 203 ASN A C 1
ATOM 1652 O O . ASN A 1 203 ? 6.213 -20.866 -14.379 1.00 37.66 203 ASN A O 1
ATOM 1656 N N . GLY A 1 204 ? 4.561 -22.252 -13.786 1.00 38.00 204 GLY A N 1
ATOM 1657 C CA . GLY A 1 204 ? 5.364 -22.948 -12.779 1.00 38.00 204 GLY A CA 1
ATOM 1658 C C . GLY A 1 204 ? 4.545 -23.756 -11.777 1.00 38.00 204 GLY A C 1
ATOM 1659 O O . GLY A 1 204 ? 3.662 -23.194 -11.133 1.00 38.00 204 GLY A O 1
ATOM 1660 N N . ASP A 1 205 ? 4.920 -25.033 -11.628 1.00 35.84 205 ASP A N 1
ATOM 1661 C CA . ASP A 1 205 ? 4.456 -26.056 -10.667 1.00 35.84 205 ASP A CA 1
ATOM 1662 C C . ASP A 1 205 ? 4.682 -25.665 -9.191 1.00 35.84 205 ASP A C 1
ATOM 1664 O O . ASP A 1 205 ? 5.339 -26.356 -8.412 1.00 35.84 205 ASP A O 1
ATOM 1668 N N . ARG A 1 206 ? 4.175 -24.508 -8.775 1.00 36.88 206 ARG A N 1
ATOM 1669 C CA . ARG A 1 206 ? 3.930 -24.220 -7.365 1.00 36.88 206 ARG A CA 1
ATOM 1670 C C . ARG A 1 206 ? 2.456 -23.933 -7.245 1.00 36.88 206 ARG A C 1
ATOM 1672 O O . ARG A 1 206 ? 2.043 -22.856 -7.689 1.00 36.88 206 ARG A O 1
ATOM 1679 N N . ASP A 1 207 ? 1.745 -24.884 -6.643 1.00 32.03 207 ASP A N 1
ATOM 1680 C CA . ASP A 1 207 ? 0.353 -24.810 -6.202 1.00 32.03 207 ASP A CA 1
ATOM 1681 C C . ASP A 1 207 ? 0.134 -23.548 -5.355 1.00 32.03 207 ASP A C 1
ATOM 1683 O O . ASP A 1 207 ? 0.173 -23.536 -4.129 1.00 32.03 207 ASP A O 1
ATOM 1687 N N . PHE A 1 208 ? -0.014 -22.431 -6.046 1.00 33.97 208 PHE A N 1
ATOM 1688 C CA . PHE A 1 208 ? -0.938 -21.390 -5.673 1.00 33.97 208 PHE A CA 1
ATOM 1689 C C . PHE A 1 208 ? -2.153 -21.684 -6.527 1.00 33.97 208 PHE A C 1
ATOM 1691 O O . PHE A 1 208 ? -2.014 -21.802 -7.748 1.00 33.97 208 PHE A O 1
ATOM 1698 N N . GLU A 1 209 ? -3.301 -21.841 -5.878 1.00 37.72 209 GLU A N 1
ATOM 1699 C CA . GLU A 1 209 ? -4.5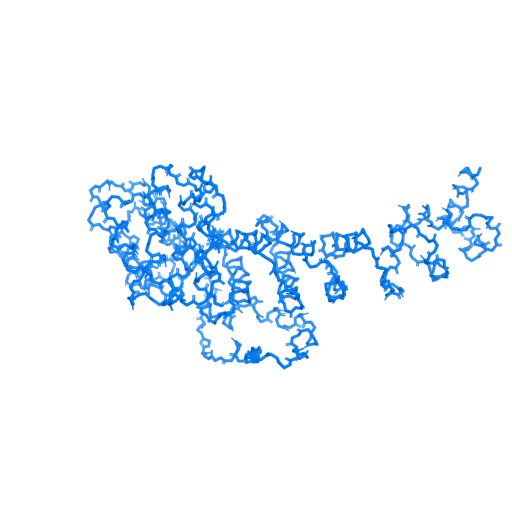78 -21.964 -6.562 1.00 37.72 209 GLU A CA 1
ATOM 1700 C C . GLU A 1 209 ? -4.664 -20.903 -7.664 1.00 37.72 209 GLU A C 1
ATOM 1702 O O . GLU A 1 209 ? -4.275 -19.745 -7.479 1.00 37.72 209 GLU A O 1
ATOM 1707 N N . ASP A 1 210 ? -5.088 -21.365 -8.838 1.00 36.06 210 ASP A N 1
ATOM 1708 C CA . ASP A 1 210 ? -5.357 -20.582 -10.037 1.00 36.06 210 ASP A CA 1
ATOM 1709 C C . ASP A 1 210 ? -5.851 -19.165 -9.664 1.00 36.06 210 ASP A C 1
ATOM 1711 O O . ASP A 1 210 ? -6.779 -19.050 -8.865 1.00 36.06 210 ASP A O 1
ATOM 1715 N N . PRO A 1 211 ? -5.290 -18.059 -10.192 1.00 37.62 211 PRO A N 1
ATOM 1716 C CA . PRO A 1 211 ? -5.884 -16.732 -10.005 1.00 37.62 211 PRO A CA 1
ATOM 1717 C C . PRO A 1 211 ? -7.363 -16.711 -10.410 1.00 37.62 211 PRO A C 1
ATOM 1719 O O . PRO A 1 211 ? -8.150 -15.995 -9.800 1.00 37.62 211 PRO A O 1
ATOM 1722 N N . GLY A 1 212 ? -7.769 -17.574 -11.347 1.00 37.91 212 GLY A N 1
ATOM 1723 C CA . GLY A 1 212 ? -9.171 -17.825 -11.646 1.00 37.91 212 GLY A CA 1
ATOM 1724 C C . GLY A 1 212 ? -10.012 -18.309 -10.459 1.00 37.91 212 GLY A C 1
ATOM 1725 O O . GLY A 1 212 ? -11.212 -18.129 -10.529 1.00 37.91 212 GLY A O 1
ATOM 1726 N N . ASN A 1 213 ? -9.445 -18.872 -9.389 1.00 40.28 213 ASN A N 1
ATOM 1727 C CA . ASN A 1 213 ? -10.136 -19.255 -8.148 1.00 40.28 213 ASN A CA 1
ATOM 1728 C C . ASN A 1 213 ? -10.126 -18.156 -7.074 1.00 40.28 213 ASN A C 1
ATOM 1730 O O . ASN A 1 213 ? -11.076 -18.082 -6.306 1.00 40.28 213 ASN A O 1
ATOM 1734 N N . VAL A 1 214 ? -9.135 -17.254 -7.052 1.00 41.25 214 VAL A N 1
ATOM 1735 C CA . VAL A 1 214 ? -9.167 -16.060 -6.173 1.00 41.25 214 VAL A CA 1
ATOM 1736 C C . VAL A 1 214 ? -10.233 -15.056 -6.647 1.00 41.25 214 VAL A C 1
ATOM 1738 O O . VAL A 1 214 ? -10.813 -14.344 -5.836 1.00 41.25 214 VAL A O 1
ATOM 1741 N N . PHE A 1 215 ? -10.540 -15.049 -7.951 1.00 40.44 215 PHE A N 1
ATOM 1742 C CA . PHE A 1 215 ? -11.605 -14.240 -8.565 1.00 40.44 215 PHE A CA 1
ATOM 1743 C C . PHE A 1 215 ? -12.922 -15.002 -8.813 1.00 40.44 215 PHE A C 1
ATOM 1745 O O . PHE A 1 215 ? -13.890 -14.411 -9.287 1.00 40.44 215 PHE A O 1
ATOM 1752 N N . LYS A 1 216 ? -12.989 -16.312 -8.534 1.00 34.53 216 LYS A N 1
ATOM 1753 C CA . LYS A 1 216 ? -14.226 -17.102 -8.644 1.00 34.53 216 LYS A CA 1
ATOM 1754 C C . LYS A 1 216 ? -14.634 -17.592 -7.271 1.00 34.53 216 LYS A C 1
ATOM 1756 O O . LYS A 1 216 ? -14.288 -18.700 -6.889 1.00 34.53 216 LYS A O 1
ATOM 1761 N N . CYS A 1 217 ? -15.449 -16.808 -6.590 1.00 31.55 217 CYS A N 1
ATOM 1762 C CA . CYS A 1 217 ? -16.745 -17.252 -6.098 1.00 31.55 217 CYS A CA 1
ATOM 1763 C C . CYS A 1 217 ? -17.479 -16.044 -5.511 1.00 31.55 217 CYS A C 1
ATOM 1765 O O . CYS A 1 217 ? -16.864 -15.168 -4.923 1.00 31.55 217 CYS A O 1
ATOM 1767 N N . TYR A 1 218 ? -18.806 -16.105 -5.606 1.00 32.56 218 TYR A N 1
ATOM 1768 C CA . TYR A 1 218 ? -19.785 -15.288 -4.886 1.00 32.56 218 TYR A CA 1
ATOM 1769 C C . TYR A 1 218 ? -20.307 -14.020 -5.567 1.00 32.56 218 TYR A C 1
ATOM 1771 O O . TYR A 1 218 ? -19.768 -13.475 -6.523 1.00 32.56 218 TYR A O 1
ATOM 1779 N N . LYS A 1 219 ? -21.548 -13.734 -5.169 1.00 28.64 219 LYS A N 1
ATOM 1780 C CA . LYS A 1 219 ? -22.533 -12.902 -5.851 1.00 28.64 219 LYS A CA 1
ATOM 1781 C C . LYS A 1 219 ? -22.223 -11.432 -5.616 1.00 28.64 219 LYS A C 1
ATOM 1783 O O . LYS A 1 219 ? -22.112 -11.013 -4.473 1.00 28.64 219 LYS A O 1
ATOM 1788 N N . LYS A 1 220 ? -22.264 -10.671 -6.708 1.00 30.11 220 LYS A N 1
ATOM 1789 C CA . LYS A 1 220 ? -22.413 -9.215 -6.747 1.00 30.11 220 LYS A CA 1
ATOM 1790 C C . LYS A 1 220 ? -23.391 -8.734 -5.660 1.00 30.11 220 LYS A C 1
ATOM 1792 O O . LYS A 1 220 ? -24.583 -9.040 -5.742 1.00 30.11 220 LYS A O 1
ATOM 1797 N N . VAL A 1 221 ? -22.899 -7.990 -4.673 1.00 30.53 221 VAL A N 1
ATOM 1798 C CA . VAL A 1 221 ? -23.732 -7.093 -3.865 1.00 30.53 221 VAL A CA 1
ATOM 1799 C C . VAL A 1 221 ? -23.571 -5.713 -4.483 1.00 30.53 221 VAL A C 1
ATOM 1801 O O . VAL A 1 221 ? -22.526 -5.078 -4.385 1.00 30.53 221 VAL A O 1
ATOM 1804 N N . GLU A 1 222 ? -24.587 -5.304 -5.236 1.00 26.91 222 GLU A N 1
ATOM 1805 C CA . GLU A 1 222 ? -24.650 -3.981 -5.843 1.00 26.91 222 GLU A CA 1
ATOM 1806 C C . GLU A 1 222 ? -24.906 -2.946 -4.748 1.00 26.91 222 GLU A C 1
ATOM 1808 O O . GLU A 1 222 ? -26.032 -2.815 -4.276 1.00 26.91 222 GLU A O 1
ATOM 1813 N N . ASN A 1 223 ? -23.878 -2.188 -4.372 1.00 31.20 223 ASN A N 1
ATOM 1814 C CA . ASN A 1 223 ? -24.081 -0.921 -3.682 1.00 31.20 223 ASN A CA 1
ATOM 1815 C C . ASN A 1 223 ? -24.111 0.178 -4.743 1.00 31.20 223 ASN A C 1
ATOM 1817 O O . ASN A 1 223 ? -23.083 0.544 -5.313 1.00 31.20 223 ASN A O 1
ATOM 1821 N N . SER A 1 224 ? -25.319 0.650 -5.052 1.00 30.41 224 SER A N 1
ATOM 1822 C CA . SER A 1 224 ? -25.554 1.731 -6.003 1.00 30.41 224 SER A CA 1
ATOM 1823 C C . SER A 1 224 ? -24.897 3.019 -5.509 1.00 30.41 224 SER A C 1
ATOM 1825 O O . SER A 1 224 ? -25.330 3.606 -4.517 1.00 30.41 224 SER A O 1
ATOM 1827 N N . PHE A 1 225 ? -23.872 3.463 -6.232 1.00 36.06 225 PHE A N 1
ATOM 1828 C CA . PHE A 1 225 ? -23.313 4.806 -6.136 1.00 36.06 225 PHE A CA 1
ATOM 1829 C C . PHE A 1 225 ? -24.317 5.824 -6.692 1.00 36.06 225 PHE A C 1
ATOM 1831 O O . PHE A 1 225 ? -24.262 6.213 -7.856 1.00 36.06 225 PHE A O 1
ATOM 1838 N N . GLU A 1 226 ? -25.221 6.293 -5.842 1.00 33.19 226 GLU A N 1
ATOM 1839 C CA . GLU A 1 226 ? -25.794 7.625 -5.993 1.00 33.19 226 GLU A CA 1
ATOM 1840 C C . GLU A 1 226 ? -25.348 8.442 -4.782 1.00 33.19 226 GLU A C 1
ATOM 1842 O O . GLU A 1 226 ? -25.880 8.304 -3.684 1.00 33.19 226 GLU A O 1
ATOM 1847 N N . MET A 1 227 ? -24.320 9.277 -4.980 1.00 38.28 227 MET A N 1
ATOM 1848 C CA . MET A 1 227 ? -23.952 10.340 -4.045 1.00 38.28 227 MET A CA 1
ATOM 1849 C C . MET A 1 227 ? -25.112 11.340 -3.948 1.00 38.28 227 MET A C 1
ATOM 1851 O O . MET A 1 227 ? -25.133 12.366 -4.631 1.00 38.28 227 MET A O 1
ATOM 1855 N N . LEU A 1 228 ? -26.087 11.048 -3.095 1.00 36.00 228 LEU A N 1
ATOM 1856 C CA . LEU A 1 228 ? -27.040 12.023 -2.595 1.00 36.00 228 LEU A CA 1
ATOM 1857 C C . LEU A 1 228 ? -26.523 12.491 -1.236 1.00 36.00 228 LEU A C 1
ATOM 1859 O O . LEU A 1 228 ? -26.450 11.756 -0.262 1.00 36.00 228 LEU A O 1
ATOM 1863 N N . GLY A 1 229 ? -26.050 13.734 -1.192 1.00 42.34 229 GLY A N 1
ATOM 1864 C CA . GLY A 1 229 ? -25.560 14.327 0.042 1.00 42.34 229 GLY A CA 1
ATOM 1865 C C . GLY A 1 229 ? -26.719 14.755 0.932 1.00 42.34 229 GLY A C 1
ATOM 1866 O O . GLY A 1 229 ? -27.181 15.894 0.811 1.00 42.34 229 GLY A O 1
ATOM 1867 N N . SER A 1 230 ? -27.154 13.922 1.879 1.00 51.03 230 SER A N 1
ATOM 1868 C CA . SER A 1 230 ? -27.790 14.483 3.069 1.00 51.03 230 SER A CA 1
ATOM 1869 C C . SER A 1 230 ? -26.745 15.222 3.905 1.00 51.03 230 SER A C 1
ATOM 1871 O O . SER A 1 230 ? -25.660 14.736 4.212 1.00 51.03 230 SER A O 1
ATOM 1873 N N . GLY A 1 231 ? -27.083 16.443 4.324 1.00 64.69 231 GLY A N 1
ATOM 1874 C CA . GLY A 1 231 ? -26.280 17.225 5.271 1.00 64.69 231 GLY A CA 1
ATOM 1875 C C . GLY A 1 231 ? -26.335 16.688 6.707 1.00 64.69 231 GLY A C 1
ATOM 1876 O O . GLY A 1 231 ? -26.099 17.449 7.649 1.00 64.69 231 GLY A O 1
ATOM 1877 N N . TRP A 1 232 ? -26.725 15.425 6.906 1.00 85.44 232 TRP A N 1
ATOM 1878 C CA . TRP A 1 232 ? -26.852 14.850 8.234 1.00 85.44 232 TRP A CA 1
ATOM 1879 C C . TRP A 1 232 ? -25.468 14.529 8.797 1.00 85.44 232 TRP A C 1
ATOM 1881 O O . TRP A 1 232 ? -24.640 13.878 8.166 1.00 85.44 232 TRP A O 1
ATOM 1891 N N . ARG A 1 233 ? -25.213 15.007 10.015 1.00 87.75 233 ARG A N 1
ATOM 1892 C CA . ARG A 1 233 ? -23.982 14.740 10.752 1.00 87.75 233 ARG A CA 1
ATOM 1893 C C . ARG A 1 233 ? -24.349 14.298 12.165 1.00 87.75 233 ARG A C 1
ATOM 1895 O O . ARG A 1 233 ? -25.025 15.072 12.855 1.00 87.75 233 ARG A O 1
ATOM 1902 N N . PRO A 1 234 ? -23.882 13.124 12.619 1.00 91.12 234 PRO A N 1
ATOM 1903 C CA . PRO A 1 234 ? -24.103 12.694 13.992 1.00 91.12 234 PRO A CA 1
ATOM 1904 C C . PRO A 1 234 ? -23.455 13.690 14.956 1.00 91.12 234 PRO A C 1
ATOM 1906 O O . PRO A 1 234 ? -22.329 14.147 14.742 1.00 91.12 234 PRO A O 1
ATOM 1909 N N . LYS A 1 235 ? -24.166 14.042 16.030 1.00 91.44 235 LYS A N 1
ATOM 1910 C CA . LYS A 1 235 ? -23.661 14.960 17.065 1.00 91.44 235 LYS A CA 1
ATOM 1911 C C . LYS A 1 235 ? -23.003 14.223 18.220 1.00 91.44 235 LYS A C 1
ATOM 1913 O O . LYS A 1 235 ? -22.167 14.794 18.918 1.00 91.44 235 LYS A O 1
ATOM 1918 N N . PHE A 1 236 ? -23.393 12.970 18.441 1.00 93.56 236 PHE A N 1
ATOM 1919 C CA . PHE A 1 236 ? -22.941 12.171 19.572 1.00 93.56 236 PHE A CA 1
ATOM 1920 C C . PHE A 1 236 ? -22.512 10.774 19.134 1.00 93.56 236 PHE A C 1
ATOM 1922 O O . PHE A 1 236 ? -23.112 10.179 18.245 1.00 93.56 236 PHE A O 1
ATOM 1929 N N . LEU A 1 237 ? -21.537 10.202 19.845 1.00 94.50 237 LEU A N 1
ATOM 1930 C CA . LEU A 1 237 ? -21.068 8.833 19.609 1.00 94.50 237 LEU A CA 1
ATOM 1931 C C . LEU A 1 237 ? -22.213 7.802 19.642 1.00 94.50 237 LEU A C 1
ATOM 1933 O O . LEU A 1 237 ? -22.252 6.899 18.820 1.00 94.50 237 LEU A O 1
ATOM 1937 N N . GLN A 1 238 ? -23.176 7.955 20.557 1.00 94.81 238 GLN A N 1
ATOM 1938 C CA . GLN A 1 238 ? -24.326 7.046 20.642 1.00 94.81 238 GLN A CA 1
ATOM 1939 C C . GLN A 1 238 ? -25.209 7.086 19.390 1.00 94.81 238 GLN A C 1
ATOM 1941 O O . GLN A 1 238 ? -25.763 6.061 19.009 1.00 94.81 238 GLN A O 1
ATOM 1946 N N . GLU A 1 239 ? -25.358 8.264 18.787 1.00 94.69 239 GLU A N 1
ATOM 1947 C CA . GLU A 1 239 ? -26.162 8.455 17.582 1.00 94.69 239 GLU A CA 1
ATOM 1948 C C . GLU A 1 239 ? -25.519 7.730 16.398 1.00 94.69 239 GLU A C 1
ATOM 1950 O O . GLU A 1 239 ? -26.208 6.995 15.699 1.00 94.69 239 GLU A O 1
ATOM 1955 N N . ALA A 1 240 ? -24.195 7.844 16.252 1.00 95.19 240 ALA A N 1
ATOM 1956 C CA . ALA A 1 240 ? -23.440 7.114 15.237 1.00 95.19 240 ALA A CA 1
ATOM 1957 C C . ALA A 1 240 ? -23.518 5.592 15.430 1.00 95.19 240 ALA A C 1
ATOM 1959 O O . ALA A 1 240 ? -23.796 4.871 14.480 1.00 95.19 240 ALA A O 1
ATOM 1960 N N . ILE A 1 241 ? -23.342 5.097 16.663 1.00 95.62 241 ILE A N 1
ATOM 1961 C CA . ILE A 1 241 ? -23.460 3.658 16.960 1.00 95.62 241 ILE A CA 1
ATOM 1962 C C . ILE A 1 241 ? -24.845 3.135 16.566 1.00 95.62 241 ILE A C 1
ATOM 1964 O O . ILE A 1 241 ? -24.938 2.094 15.930 1.00 95.62 241 ILE A O 1
ATOM 1968 N N . ASN A 1 242 ? -25.913 3.851 16.931 1.00 94.69 242 ASN A N 1
ATOM 1969 C CA . ASN A 1 242 ? -27.275 3.426 16.609 1.00 94.69 242 ASN A CA 1
ATOM 1970 C C . ASN A 1 242 ? -27.549 3.475 15.102 1.00 94.69 242 ASN A C 1
ATOM 1972 O O . ASN A 1 242 ? -28.216 2.590 14.588 1.00 94.69 242 ASN A O 1
ATOM 1976 N N . ALA A 1 243 ? -27.047 4.491 14.394 1.00 93.00 243 ALA A N 1
ATOM 1977 C CA . ALA A 1 243 ? -27.226 4.588 12.948 1.00 93.00 243 ALA A CA 1
ATOM 1978 C C . ALA A 1 243 ? -26.582 3.400 12.218 1.00 93.00 243 ALA A C 1
ATOM 1980 O O . ALA A 1 243 ? -27.220 2.825 11.342 1.00 93.00 243 ALA A O 1
ATOM 1981 N N . ILE A 1 244 ? -25.364 3.015 12.621 1.00 92.19 244 ILE A N 1
ATOM 1982 C CA . ILE A 1 244 ? -24.657 1.854 12.062 1.00 92.19 244 ILE A CA 1
ATOM 1983 C C . ILE A 1 244 ? -25.367 0.551 12.446 1.00 92.19 244 ILE A C 1
ATOM 1985 O O . ILE A 1 244 ? -25.568 -0.291 11.592 1.00 92.19 244 ILE A O 1
ATOM 1989 N N . GLU A 1 245 ? -25.788 0.386 13.701 1.00 90.94 245 GLU A N 1
ATOM 1990 C CA . GLU A 1 245 ? -26.451 -0.842 14.170 1.00 90.94 245 GLU A CA 1
ATOM 1991 C C . GLU A 1 245 ? -27.853 -1.049 13.571 1.00 90.94 245 GLU A C 1
ATOM 1993 O O . GLU A 1 245 ? -28.285 -2.182 13.381 1.00 90.94 245 GLU A O 1
ATOM 1998 N N . GLU A 1 246 ? -28.598 0.030 13.315 1.00 90.00 246 GLU A N 1
ATOM 1999 C CA . GLU A 1 246 ? -29.951 -0.059 12.758 1.00 90.00 246 GLU A CA 1
ATOM 2000 C C . GLU A 1 246 ? -29.960 -0.269 11.237 1.00 90.00 246 GLU A C 1
ATOM 2002 O O . GLU A 1 246 ? -30.966 -0.750 10.717 1.00 90.00 246 GLU A O 1
ATOM 2007 N N . GLU A 1 247 ? -28.894 0.133 10.533 1.00 86.69 247 GLU A N 1
ATOM 2008 C CA . GLU A 1 247 ? -28.702 -0.021 9.077 1.00 86.69 247 GLU A CA 1
ATOM 2009 C C . GLU A 1 247 ? -29.864 0.503 8.206 1.00 86.69 247 GLU A C 1
ATOM 2011 O O . GLU A 1 247 ? -30.059 0.096 7.064 1.00 86.69 247 GLU A O 1
ATOM 2016 N N . ARG A 1 248 ? -30.676 1.428 8.734 1.00 86.94 248 ARG A N 1
ATOM 2017 C CA . ARG A 1 248 ? -31.904 1.903 8.064 1.00 86.94 248 ARG A CA 1
ATOM 2018 C C . ARG A 1 248 ? -31.656 2.873 6.915 1.00 86.94 248 ARG A C 1
ATOM 2020 O O . ARG A 1 248 ? -32.544 3.069 6.091 1.00 86.94 248 ARG A O 1
ATOM 2027 N N . ASP A 1 249 ? -30.518 3.554 6.934 1.00 85.31 249 ASP A N 1
ATOM 2028 C CA . ASP A 1 249 ? -30.223 4.694 6.071 1.00 85.31 249 ASP A CA 1
ATOM 2029 C C . ASP A 1 249 ? -28.723 4.722 5.765 1.00 85.31 249 ASP A C 1
ATOM 2031 O O . ASP A 1 249 ? -27.921 5.093 6.626 1.00 85.31 249 ASP A O 1
ATOM 2035 N N . ALA A 1 250 ? -28.358 4.307 4.550 1.00 83.94 250 ALA A N 1
ATOM 2036 C CA . ALA A 1 250 ? -26.970 4.165 4.119 1.00 83.94 250 ALA A CA 1
ATOM 2037 C C . ALA A 1 250 ? -26.175 5.475 4.247 1.00 83.94 250 ALA A C 1
ATOM 2039 O O . ALA A 1 250 ? -25.040 5.460 4.716 1.00 83.94 250 ALA A O 1
ATOM 2040 N N . GLU A 1 251 ? -26.784 6.626 3.945 1.00 84.44 251 GLU A N 1
ATOM 2041 C CA . GLU A 1 251 ? -26.108 7.923 4.059 1.00 84.44 251 GLU A CA 1
ATOM 2042 C C . GLU A 1 251 ? -25.762 8.251 5.519 1.00 84.44 251 GLU A C 1
ATOM 2044 O O . GLU A 1 251 ? -24.681 8.765 5.825 1.00 84.44 251 GLU A O 1
ATOM 2049 N N . LYS A 1 252 ? -26.656 7.917 6.462 1.00 89.94 252 LYS A N 1
ATOM 2050 C CA . LYS A 1 252 ? -26.360 8.078 7.894 1.00 89.94 252 LYS A CA 1
ATOM 2051 C C . LYS A 1 252 ? -25.284 7.115 8.372 1.00 89.94 252 LYS A C 1
ATOM 2053 O O . LYS A 1 252 ? -24.510 7.486 9.259 1.00 89.94 252 LYS A O 1
ATOM 2058 N N . VAL A 1 253 ? -25.241 5.899 7.834 1.00 88.69 253 VAL A N 1
ATOM 2059 C CA . VAL A 1 253 ? -24.197 4.927 8.170 1.00 88.69 253 VAL A CA 1
ATOM 2060 C C . VAL A 1 253 ? -22.838 5.442 7.694 1.00 88.69 253 VAL A C 1
ATOM 2062 O O . VAL A 1 253 ? -21.928 5.566 8.515 1.00 88.69 253 VAL A O 1
ATOM 2065 N N . GLU A 1 254 ? -22.725 5.864 6.432 1.00 86.88 254 GLU A N 1
ATOM 2066 C CA . GLU A 1 254 ? -21.502 6.456 5.872 1.00 86.88 254 GLU A CA 1
ATOM 2067 C C . GLU A 1 254 ? -21.029 7.657 6.704 1.00 86.88 254 GLU A C 1
ATOM 2069 O O . GLU A 1 254 ? -19.887 7.704 7.171 1.00 86.88 254 GLU A O 1
ATOM 2074 N N . ALA A 1 255 ? -21.929 8.611 6.974 1.00 88.75 255 ALA A N 1
ATOM 2075 C CA . ALA A 1 255 ? -21.617 9.771 7.803 1.00 88.75 255 ALA A CA 1
ATOM 2076 C C . ALA A 1 255 ? -21.151 9.355 9.210 1.00 88.75 255 ALA A C 1
ATOM 2078 O O . ALA A 1 255 ? -20.256 9.978 9.786 1.00 88.75 255 ALA A O 1
ATOM 2079 N N . SER A 1 256 ? -21.727 8.293 9.772 1.00 93.19 256 SER A N 1
ATOM 2080 C CA . SER A 1 256 ? -21.345 7.778 11.087 1.00 93.19 256 SER A CA 1
ATOM 2081 C C . SER A 1 256 ? -19.937 7.200 11.097 1.00 93.19 256 SER A C 1
ATOM 2083 O O . SER A 1 256 ? -19.191 7.519 12.021 1.00 93.19 256 SER A O 1
ATOM 2085 N N . PHE A 1 257 ? -19.544 6.437 10.074 1.00 90.62 257 PHE A N 1
ATOM 2086 C CA . PHE A 1 257 ? -18.173 5.946 9.917 1.00 90.62 257 PHE A CA 1
ATOM 2087 C C . PHE A 1 257 ? -17.176 7.089 9.717 1.00 90.62 257 PHE A C 1
ATOM 2089 O O . PHE A 1 257 ? -16.187 7.190 10.445 1.00 90.62 257 PHE A O 1
ATOM 2096 N N . ARG A 1 258 ? -17.476 8.009 8.796 1.00 89.00 258 ARG A N 1
ATOM 2097 C CA . ARG A 1 258 ? -16.596 9.132 8.454 1.00 89.00 258 ARG A CA 1
ATOM 2098 C C . ARG A 1 258 ? -16.312 10.055 9.641 1.00 89.00 258 ARG A C 1
ATOM 2100 O O . ARG A 1 258 ? -15.181 10.493 9.833 1.00 89.00 258 ARG A O 1
ATOM 2107 N N . TRP A 1 259 ? -17.331 10.366 10.445 1.00 92.69 259 TRP A N 1
ATOM 2108 C CA . TRP A 1 259 ? -17.195 11.256 11.606 1.00 92.69 259 TRP A CA 1
ATOM 2109 C C . TRP A 1 259 ? -16.851 10.518 12.909 1.00 92.69 259 TRP A C 1
ATOM 2111 O O . TRP A 1 259 ? -16.620 11.173 13.931 1.00 92.69 259 TRP A O 1
ATOM 2121 N N . PHE A 1 260 ? -16.788 9.181 12.899 1.00 95.62 260 PHE A N 1
ATOM 2122 C CA . PHE A 1 260 ? -16.579 8.368 14.099 1.00 95.62 260 PHE A CA 1
ATOM 2123 C C . PHE A 1 260 ? -15.348 8.786 14.917 1.00 95.62 260 PHE A C 1
ATOM 2125 O O . PHE A 1 260 ? -15.491 8.984 16.130 1.00 95.62 260 PHE A O 1
ATOM 2132 N N . PRO A 1 261 ? -14.162 9.004 14.307 1.00 94.19 261 PRO A N 1
ATOM 2133 C CA . PRO A 1 261 ? -12.974 9.388 15.066 1.00 94.19 261 PRO A CA 1
ATOM 2134 C C . PRO A 1 261 ? -13.155 10.698 15.842 1.00 94.19 261 PRO A C 1
ATOM 2136 O O . PRO A 1 261 ? -12.736 10.809 16.996 1.00 94.19 261 PRO A O 1
ATOM 2139 N N . ASP A 1 262 ? -13.836 11.684 15.257 1.00 93.19 262 ASP A N 1
ATOM 2140 C CA . ASP A 1 262 ? -14.100 12.971 15.907 1.00 93.19 262 ASP A CA 1
ATOM 2141 C C . ASP A 1 262 ? -15.125 12.846 17.041 1.00 93.19 262 ASP A C 1
ATOM 2143 O O . ASP A 1 262 ? -14.986 13.479 18.097 1.00 93.19 262 ASP A O 1
ATOM 2147 N N . LEU A 1 263 ? -16.133 11.988 16.869 1.00 96.25 263 LEU A N 1
ATOM 2148 C CA . LEU A 1 263 ? -17.101 11.680 17.921 1.00 96.25 263 LEU A CA 1
ATOM 2149 C C . LEU A 1 263 ? -16.438 10.989 19.113 1.00 96.25 263 LEU A C 1
ATOM 2151 O O . LEU A 1 263 ? -16.748 11.307 20.259 1.00 96.25 263 LEU A O 1
ATOM 2155 N N . VAL A 1 264 ? -15.494 10.081 18.863 1.00 96.25 264 VAL A N 1
ATOM 2156 C CA . VAL A 1 264 ? -14.711 9.427 19.917 1.00 96.25 264 VAL A CA 1
ATOM 2157 C C . VAL A 1 264 ? -13.832 10.439 20.650 1.00 96.25 264 VAL A C 1
ATOM 2159 O O . VAL A 1 264 ? -13.800 10.444 21.882 1.00 96.25 264 VAL A O 1
ATOM 2162 N N . ARG A 1 265 ? -13.140 11.329 19.925 1.00 93.38 265 ARG A N 1
ATOM 2163 C CA . ARG A 1 265 ? -12.284 12.365 20.536 1.00 93.38 265 ARG A CA 1
ATOM 2164 C C . ARG A 1 265 ? -13.077 13.310 21.438 1.00 93.38 265 ARG A C 1
ATOM 2166 O O . ARG A 1 265 ? -12.583 13.687 22.501 1.00 93.38 265 ARG A O 1
ATOM 2173 N N . SER A 1 266 ? -14.290 13.672 21.022 1.00 92.81 266 SER A N 1
ATOM 2174 C CA . SER A 1 266 ? -15.184 14.577 21.757 1.00 92.81 266 SER A CA 1
ATOM 2175 C C . SER A 1 266 ? -16.018 13.888 22.846 1.00 92.81 266 SER A C 1
ATOM 2177 O O . SER A 1 266 ? -16.601 14.567 23.695 1.00 92.81 266 SER A O 1
ATOM 2179 N N . ALA A 1 267 ? -16.063 12.553 22.876 1.00 94.69 267 ALA A N 1
ATOM 2180 C CA . ALA A 1 267 ? -16.799 11.806 23.886 1.00 94.69 267 ALA A CA 1
ATOM 2181 C C . ALA A 1 267 ? -16.175 11.944 25.285 1.00 94.69 267 ALA A C 1
ATOM 2183 O O . ALA A 1 267 ? -14.958 11.930 25.480 1.00 94.69 267 ALA A O 1
ATOM 2184 N N . THR A 1 268 ? -17.042 12.024 26.298 1.00 94.69 268 THR A N 1
ATOM 2185 C CA . THR A 1 268 ? -16.609 12.016 27.701 1.00 94.69 268 THR A CA 1
ATOM 2186 C C . THR A 1 268 ? -16.090 10.637 28.108 1.00 94.69 268 THR A C 1
ATOM 2188 O O . THR A 1 268 ? -16.559 9.617 27.602 1.00 94.69 268 THR A O 1
ATOM 2191 N N . GLU A 1 269 ? -15.192 10.583 29.096 1.00 94.06 269 GLU A N 1
ATOM 2192 C CA . GLU A 1 269 ? -14.695 9.315 29.652 1.00 94.06 269 GLU A CA 1
ATOM 2193 C C . GLU A 1 269 ? -15.837 8.419 30.153 1.00 94.06 269 GLU A C 1
ATOM 2195 O O . GLU A 1 269 ? -15.823 7.209 29.933 1.00 94.06 269 GLU A O 1
ATOM 2200 N N . ARG A 1 270 ? -16.880 9.018 30.750 1.00 94.31 270 ARG A N 1
ATOM 2201 C CA . ARG A 1 270 ? -18.095 8.300 31.155 1.00 94.31 270 ARG A CA 1
ATOM 2202 C C . ARG A 1 270 ? -18.743 7.610 29.958 1.00 94.31 270 ARG A C 1
ATOM 2204 O O . ARG A 1 270 ? -19.067 6.432 30.049 1.00 94.31 270 ARG A O 1
ATOM 2211 N N . THR A 1 271 ? -18.936 8.325 28.853 1.00 94.31 271 THR A N 1
ATOM 2212 C CA . THR A 1 271 ? -19.524 7.758 27.632 1.00 94.31 271 THR A CA 1
ATOM 2213 C C . THR A 1 271 ? -18.680 6.603 27.109 1.00 94.31 271 THR A C 1
ATOM 2215 O O . THR A 1 271 ? -19.219 5.529 26.860 1.00 94.31 271 THR A O 1
ATOM 2218 N N . LEU A 1 272 ? -17.364 6.799 27.002 1.00 94.81 272 LEU A N 1
ATOM 2219 C CA . LEU A 1 272 ? -16.444 5.782 26.495 1.00 94.81 272 LEU A CA 1
ATOM 2220 C C . LEU A 1 272 ? -16.467 4.524 27.363 1.00 94.81 272 LEU A C 1
ATOM 2222 O O . LEU A 1 272 ? -16.664 3.439 26.832 1.00 94.81 272 LEU A O 1
ATOM 2226 N N . LYS A 1 273 ? -16.413 4.664 28.692 1.00 94.44 273 LYS A N 1
ATOM 2227 C CA . LYS A 1 273 ? -16.491 3.534 29.628 1.00 94.44 273 LYS A CA 1
ATOM 2228 C C . LYS A 1 273 ? -17.731 2.654 29.423 1.00 94.44 273 LYS A C 1
ATOM 2230 O O . LYS A 1 273 ? -17.649 1.445 29.599 1.00 94.44 273 LYS A O 1
ATOM 2235 N N . TYR A 1 274 ? -18.881 3.242 29.085 1.00 94.00 274 TYR A N 1
ATOM 2236 C CA . TYR A 1 274 ? -20.137 2.495 28.934 1.00 94.00 274 TYR A CA 1
ATOM 2237 C C . TYR A 1 274 ? -20.434 2.043 27.504 1.00 94.00 274 TYR A C 1
ATOM 2239 O O . TYR A 1 274 ? -21.299 1.188 27.318 1.00 94.00 274 TYR A O 1
ATOM 2247 N N . LYS A 1 275 ? -19.798 2.645 26.495 1.00 94.38 275 LYS A N 1
ATOM 2248 C CA . LYS A 1 275 ? -20.184 2.463 25.088 1.00 94.38 275 LYS A CA 1
ATOM 2249 C C . LYS A 1 275 ? -19.076 1.935 24.195 1.00 94.38 275 LYS A C 1
ATOM 2251 O O . LYS A 1 275 ? -19.400 1.467 23.112 1.00 94.38 275 LYS A O 1
ATOM 2256 N N . SER A 1 276 ? -17.818 1.949 24.631 1.00 94.75 276 SER A N 1
ATOM 2257 C CA . SER A 1 276 ? -16.680 1.528 23.808 1.00 94.75 276 SER A CA 1
ATOM 2258 C C . SER A 1 276 ? -16.791 0.084 23.319 1.00 94.75 276 SER A C 1
ATOM 2260 O O . SER A 1 276 ? -16.530 -0.179 22.153 1.00 94.75 276 SER A O 1
ATOM 2262 N N . LYS A 1 277 ? -17.248 -0.839 24.172 1.00 93.69 277 LYS A N 1
ATOM 2263 C CA . LYS A 1 277 ? -17.412 -2.250 23.799 1.00 93.69 277 LYS A CA 1
ATOM 2264 C C . LYS A 1 277 ? -18.467 -2.446 22.712 1.00 93.69 277 LYS A C 1
ATOM 2266 O O . LYS A 1 277 ? -18.185 -3.055 21.689 1.00 93.69 277 LYS A O 1
ATOM 2271 N N . LYS A 1 278 ? -19.646 -1.843 22.902 1.00 93.69 278 LYS A N 1
ATOM 2272 C CA . LYS A 1 278 ? -20.717 -1.851 21.895 1.00 93.69 278 LYS A CA 1
ATOM 2273 C C . LYS A 1 278 ? -20.270 -1.170 20.598 1.00 93.69 278 LYS A C 1
ATOM 2275 O O . LYS A 1 278 ? -20.571 -1.651 19.519 1.00 93.69 278 LYS A O 1
ATOM 2280 N N . ALA A 1 279 ? -19.553 -0.052 20.703 1.00 95.06 279 ALA A N 1
ATOM 2281 C CA . ALA A 1 279 ? -19.008 0.649 19.548 1.00 95.06 279 ALA A CA 1
ATOM 2282 C C . ALA A 1 279 ? -18.061 -0.243 18.738 1.00 95.06 279 ALA A C 1
ATOM 2284 O O . ALA A 1 279 ? -18.190 -0.302 17.522 1.00 95.06 279 ALA A O 1
ATOM 2285 N N . LEU A 1 280 ? -17.145 -0.950 19.408 1.00 94.38 280 LEU A N 1
ATOM 2286 C CA . LEU A 1 280 ? -16.219 -1.862 18.745 1.00 94.38 280 LEU A CA 1
ATOM 2287 C C . LEU A 1 280 ? -16.973 -3.002 18.058 1.00 94.38 280 LEU A C 1
ATOM 2289 O O . LEU A 1 280 ? -16.721 -3.271 16.893 1.00 94.38 280 LEU A O 1
ATOM 2293 N N . GLU A 1 281 ? -17.925 -3.625 18.751 1.00 90.25 281 GLU A N 1
ATOM 2294 C CA . GLU A 1 281 ? -18.755 -4.697 18.195 1.00 90.25 281 GLU A CA 1
ATOM 2295 C C . GLU A 1 281 ? -19.503 -4.249 16.931 1.00 90.25 281 GLU A C 1
ATOM 2297 O O . GLU A 1 281 ? -19.445 -4.929 15.912 1.00 90.25 281 GLU A O 1
ATOM 2302 N N . VAL A 1 282 ? -20.140 -3.074 16.968 1.00 91.62 282 VAL A N 1
ATOM 2303 C CA . VAL A 1 282 ? -20.870 -2.513 15.822 1.00 91.62 282 VAL A CA 1
ATOM 2304 C C . VAL A 1 282 ? -19.931 -2.197 14.653 1.00 91.62 282 VAL A C 1
ATOM 2306 O O . VAL A 1 282 ? -20.227 -2.569 13.524 1.00 91.62 282 VAL A O 1
ATOM 2309 N N . LEU A 1 283 ? -18.780 -1.564 14.906 1.00 91.94 283 LEU A N 1
ATOM 2310 C CA . LEU A 1 283 ? -17.805 -1.247 13.852 1.00 91.94 283 LEU A CA 1
ATOM 2311 C C . LEU A 1 283 ? -17.206 -2.499 13.203 1.00 91.94 283 LEU A C 1
ATOM 2313 O O . LEU A 1 283 ? -16.964 -2.504 11.998 1.00 91.94 283 LEU A O 1
ATOM 2317 N N . MET A 1 284 ? -16.930 -3.530 14.004 1.00 87.00 284 MET A N 1
ATOM 2318 C CA . MET A 1 284 ? -16.341 -4.775 13.520 1.00 87.00 284 MET A CA 1
ATOM 2319 C C . MET A 1 284 ? -17.355 -5.623 12.756 1.00 87.00 284 MET A C 1
ATOM 2321 O O . MET A 1 284 ? -16.979 -6.223 11.763 1.00 87.00 284 MET A O 1
ATOM 2325 N N . ASN A 1 285 ? -18.611 -5.691 13.204 1.00 84.12 285 ASN A N 1
ATOM 2326 C CA . ASN A 1 285 ? -19.611 -6.587 12.616 1.00 84.12 285 ASN A CA 1
ATOM 2327 C C . ASN A 1 285 ? -20.343 -6.004 11.404 1.00 84.12 285 ASN A C 1
ATOM 2329 O O . ASN A 1 285 ? -20.922 -6.775 10.643 1.00 84.12 285 ASN A O 1
ATOM 2333 N N . TYR A 1 286 ? -20.346 -4.681 11.231 1.00 84.31 286 TYR A N 1
ATOM 2334 C CA . TYR A 1 286 ? -20.933 -4.057 10.048 1.00 84.31 286 TYR A CA 1
ATOM 2335 C C . TYR A 1 286 ? -20.143 -4.459 8.795 1.00 84.31 286 TYR A C 1
ATOM 2337 O O . TYR A 1 286 ? -18.918 -4.367 8.808 1.00 84.31 286 TYR A O 1
ATOM 2345 N N . ASP A 1 287 ? -20.803 -4.876 7.716 1.00 77.56 287 ASP A N 1
ATOM 2346 C CA . ASP A 1 287 ? -20.157 -5.244 6.446 1.00 77.56 287 ASP A CA 1
ATOM 2347 C C . ASP A 1 287 ? -20.270 -4.076 5.451 1.00 77.56 287 ASP A C 1
ATOM 2349 O O . ASP A 1 287 ? -21.371 -3.714 5.041 1.00 77.56 287 ASP A O 1
ATOM 2353 N N . GLY A 1 288 ? -19.144 -3.441 5.112 1.00 78.69 288 GLY A N 1
ATOM 2354 C CA . GLY A 1 288 ? -19.083 -2.182 4.362 1.00 78.69 288 GLY A CA 1
ATOM 2355 C C . GLY A 1 288 ? -18.308 -1.062 5.075 1.00 78.69 288 GLY A C 1
ATOM 2356 O O . GLY A 1 288 ? -17.978 -1.158 6.262 1.00 78.69 288 GLY A O 1
ATOM 2357 N N . TYR A 1 289 ? -18.033 0.019 4.337 1.00 82.06 289 TYR A N 1
ATOM 2358 C CA . TYR A 1 289 ? -17.279 1.209 4.773 1.00 82.06 289 TYR A CA 1
ATOM 2359 C C . TYR A 1 289 ? -15.895 0.896 5.371 1.00 82.06 289 TYR A C 1
ATOM 2361 O O . TYR A 1 289 ? -15.438 1.528 6.333 1.00 82.06 289 TYR A O 1
ATOM 2369 N N . GLU A 1 290 ? -15.214 -0.111 4.825 1.00 81.31 290 GLU A N 1
ATOM 2370 C CA . GLU A 1 290 ? -13.890 -0.547 5.261 1.00 81.31 290 GLU A CA 1
ATOM 2371 C C . GLU A 1 290 ? -12.841 0.562 5.187 1.00 81.31 290 GLU A C 1
ATOM 2373 O O . GLU A 1 290 ? -11.967 0.619 6.056 1.00 81.31 290 GLU A O 1
ATOM 2378 N N . GLU A 1 291 ? -12.976 1.477 4.225 1.00 81.44 291 GLU A N 1
ATOM 2379 C CA . GLU A 1 291 ? -12.133 2.659 4.040 1.00 81.44 291 GLU A CA 1
ATOM 2380 C C . GLU A 1 291 ? -12.105 3.585 5.266 1.00 81.44 291 GLU A C 1
ATOM 2382 O O . GLU A 1 291 ? -11.199 4.403 5.416 1.00 81.44 291 GLU A O 1
ATOM 2387 N N . HIS A 1 292 ? -13.081 3.456 6.168 1.00 87.50 292 HIS A N 1
ATOM 2388 C CA . HIS A 1 292 ? -13.176 4.231 7.404 1.00 87.50 292 HIS A CA 1
ATOM 2389 C C . HIS A 1 292 ? -12.958 3.394 8.671 1.00 87.50 292 HIS A C 1
ATOM 2391 O O . HIS A 1 292 ? -12.744 3.953 9.754 1.00 87.50 292 HIS A O 1
ATOM 2397 N N . LYS A 1 293 ? -12.997 2.058 8.576 1.00 90.38 293 LYS A N 1
ATOM 2398 C CA . LYS A 1 293 ? -12.949 1.163 9.744 1.00 90.38 293 LYS A CA 1
ATOM 2399 C C . LYS A 1 293 ? -11.639 1.270 10.508 1.00 90.38 293 LYS A C 1
ATOM 2401 O O . LYS A 1 293 ? -11.673 1.372 11.734 1.00 90.38 293 LYS A O 1
ATOM 2406 N N . VAL A 1 294 ? -10.496 1.285 9.819 1.00 91.44 294 VAL A N 1
ATOM 2407 C CA . VAL A 1 294 ? -9.181 1.341 10.484 1.00 91.44 294 VAL A CA 1
ATOM 2408 C C . VAL A 1 294 ? -9.074 2.580 11.377 1.00 91.44 294 VAL A C 1
ATOM 2410 O O . VAL A 1 294 ? -8.630 2.472 12.525 1.00 91.44 294 VAL A O 1
ATOM 2413 N N . ASP A 1 295 ? -9.565 3.725 10.907 1.00 89.62 295 ASP A N 1
ATOM 2414 C CA . ASP A 1 295 ? -9.535 5.005 11.620 1.00 89.62 295 ASP A CA 1
ATOM 2415 C C . ASP A 1 295 ? -10.544 5.061 12.766 1.00 89.62 295 ASP A C 1
ATOM 2417 O O . ASP A 1 295 ? -10.217 5.484 13.883 1.00 89.62 295 ASP A O 1
ATOM 2421 N N . ALA A 1 296 ? -11.764 4.582 12.526 1.00 93.94 296 ALA A N 1
ATOM 2422 C CA . ALA A 1 296 ? -12.795 4.489 13.552 1.00 93.94 296 ALA A CA 1
ATOM 2423 C C . ALA A 1 296 ? -12.358 3.572 14.709 1.00 93.94 296 ALA A C 1
ATOM 2425 O O . ALA A 1 296 ? -12.426 3.962 15.876 1.00 93.94 296 ALA A O 1
ATOM 2426 N N . ILE A 1 297 ? -11.837 2.384 14.394 1.00 95.81 297 ILE A N 1
ATOM 2427 C CA . ILE A 1 297 ? -11.401 1.390 15.381 1.00 95.81 297 ILE A CA 1
ATOM 2428 C C . ILE A 1 297 ? -10.150 1.864 16.125 1.00 95.81 297 ILE A C 1
ATOM 2430 O O . ILE A 1 297 ? -10.116 1.822 17.357 1.00 95.81 297 ILE A O 1
ATOM 2434 N N . SER A 1 298 ? -9.131 2.355 15.412 1.00 95.19 298 SER A N 1
ATOM 2435 C CA . SER A 1 298 ? -7.886 2.809 16.048 1.00 95.19 298 SER A CA 1
ATOM 2436 C C . SER A 1 298 ? -8.132 3.967 17.020 1.00 95.19 298 SER A C 1
ATOM 2438 O O . SER A 1 298 ? -7.670 3.920 18.162 1.00 95.19 298 SER A O 1
ATOM 2440 N N . SER A 1 299 ? -8.939 4.959 16.624 1.00 95.12 299 SER A N 1
ATOM 2441 C CA . SER A 1 299 ? -9.311 6.080 17.496 1.00 95.12 299 SER A CA 1
ATOM 2442 C C . SER A 1 299 ? -10.112 5.631 18.725 1.00 95.12 299 SER A C 1
ATOM 2444 O O . SER A 1 299 ? -9.844 6.102 19.838 1.00 95.12 299 SER A O 1
ATOM 2446 N N . LEU A 1 300 ? -11.052 4.692 18.556 1.00 96.88 300 LEU A N 1
ATOM 2447 C CA . LEU A 1 300 ? -11.849 4.121 19.643 1.00 96.88 300 LEU A CA 1
ATOM 2448 C C . LEU A 1 300 ? -10.979 3.404 20.675 1.00 96.88 300 LEU A C 1
ATOM 2450 O O . LEU A 1 300 ? -11.107 3.684 21.873 1.00 96.88 300 LEU A O 1
ATOM 2454 N N . ILE A 1 301 ? -10.093 2.515 20.220 1.00 96.06 301 ILE A N 1
ATOM 2455 C CA . ILE A 1 301 ? -9.188 1.748 21.081 1.00 96.06 301 ILE A CA 1
ATOM 2456 C C . ILE A 1 301 ? -8.225 2.689 21.801 1.00 96.06 301 ILE A C 1
ATOM 2458 O O . ILE A 1 301 ? -8.073 2.588 23.014 1.00 96.06 301 ILE A O 1
ATOM 2462 N N . GLN A 1 302 ? -7.621 3.650 21.101 1.00 94.56 302 GLN A N 1
ATOM 2463 C CA . GLN A 1 302 ? -6.674 4.593 21.701 1.00 94.56 302 GLN A CA 1
ATOM 2464 C C . GLN A 1 302 ? -7.331 5.447 22.798 1.00 94.56 302 GLN A C 1
ATOM 2466 O O . GLN A 1 302 ? -6.797 5.606 23.901 1.00 94.56 302 GLN A O 1
ATOM 2471 N N . ARG A 1 303 ? -8.528 5.993 22.537 1.00 95.12 303 ARG A N 1
ATOM 2472 C CA . ARG A 1 303 ? -9.226 6.846 23.512 1.00 95.12 303 ARG A CA 1
ATOM 2473 C C . ARG A 1 303 ? -9.846 6.046 24.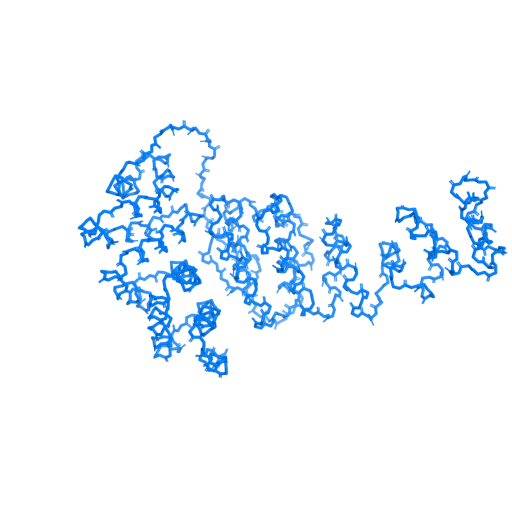659 1.00 95.12 303 ARG A C 1
ATOM 2475 O O . ARG A 1 303 ? -9.940 6.563 25.772 1.00 95.12 303 ARG A O 1
ATOM 2482 N N . SER A 1 304 ? -10.228 4.797 24.401 1.00 94.44 304 SER A N 1
ATOM 2483 C CA . SER A 1 304 ? -10.854 3.889 25.372 1.00 94.44 304 SER A CA 1
ATOM 2484 C C . SER A 1 304 ? -9.892 2.831 25.910 1.00 94.44 304 SER A C 1
ATOM 2486 O O . SER A 1 304 ? -10.355 1.837 26.463 1.00 94.44 304 SER A O 1
ATOM 2488 N N . HIS A 1 305 ? -8.576 3.034 25.773 1.00 92.19 305 HIS A N 1
ATOM 2489 C CA . HIS A 1 305 ? -7.550 2.015 26.020 1.00 92.19 305 HIS A CA 1
ATOM 2490 C C . HIS A 1 305 ? -7.750 1.298 27.361 1.00 92.19 305 HIS A C 1
ATOM 2492 O O . HIS A 1 305 ? -7.867 0.081 27.401 1.00 92.19 305 HIS A O 1
ATOM 2498 N N . LYS A 1 306 ? -7.951 2.065 28.443 1.00 91.06 306 LYS A N 1
ATOM 2499 C CA . LYS A 1 306 ? -8.177 1.558 29.812 1.00 91.06 306 LYS A CA 1
ATOM 2500 C C . LYS A 1 306 ? -9.396 0.642 29.984 1.00 91.06 306 LYS A C 1
ATOM 2502 O O . LYS A 1 306 ? -9.515 0.000 31.019 1.00 91.06 306 LYS A O 1
ATOM 2507 N N . PHE A 1 307 ? -10.343 0.668 29.051 1.00 91.62 307 PHE A N 1
ATOM 2508 C CA . PHE A 1 307 ? -11.623 -0.035 29.160 1.00 91.62 307 PHE A CA 1
ATOM 2509 C C . PHE A 1 307 ? -11.800 -1.128 28.109 1.00 91.62 307 PHE A C 1
ATOM 2511 O O . PHE A 1 307 ? -12.702 -1.942 28.255 1.00 91.62 307 PHE A O 1
ATOM 2518 N N . LEU A 1 308 ? -11.024 -1.083 27.025 1.00 93.19 308 LEU A N 1
ATOM 2519 C CA . LEU A 1 308 ? -11.296 -1.856 25.816 1.00 93.19 308 LEU A CA 1
ATOM 2520 C C . LEU A 1 308 ? -10.109 -2.722 25.380 1.00 93.19 308 LEU A C 1
ATOM 2522 O O . LEU A 1 308 ? -10.321 -3.696 24.667 1.00 93.19 308 LEU A O 1
ATOM 2526 N N . ILE A 1 309 ? -8.875 -2.378 25.770 1.00 92.94 309 ILE A N 1
ATOM 2527 C CA . ILE A 1 309 ? -7.684 -2.991 25.173 1.00 92.94 309 ILE A CA 1
ATOM 2528 C C . ILE A 1 309 ? -7.579 -4.491 25.448 1.00 92.94 309 ILE A C 1
ATOM 2530 O O . ILE A 1 309 ? -7.378 -5.245 24.503 1.00 92.94 309 ILE A O 1
ATOM 2534 N N . ASP A 1 310 ? -7.783 -4.917 26.696 1.00 90.12 310 ASP A N 1
ATOM 2535 C CA . ASP A 1 310 ? -7.654 -6.323 27.091 1.00 90.12 310 ASP A CA 1
ATOM 2536 C C . ASP A 1 310 ? -8.686 -7.185 26.352 1.00 90.12 310 ASP A C 1
ATOM 2538 O O . ASP A 1 310 ? -8.316 -8.135 25.667 1.00 90.12 310 ASP A O 1
ATOM 2542 N N . ASP A 1 311 ? -9.958 -6.764 26.369 1.00 89.94 311 ASP A N 1
ATOM 2543 C CA . ASP A 1 311 ? -11.046 -7.408 25.620 1.00 89.94 311 ASP A CA 1
ATOM 2544 C C . ASP A 1 311 ? -10.729 -7.491 24.112 1.00 89.94 311 ASP A C 1
ATOM 2546 O O . ASP A 1 311 ? -10.987 -8.510 23.475 1.00 89.94 311 ASP A O 1
ATOM 2550 N N . THR A 1 312 ? -10.146 -6.434 23.532 1.00 92.56 312 THR A N 1
ATOM 2551 C CA . THR A 1 312 ? -9.813 -6.398 22.096 1.00 92.56 312 THR A CA 1
ATOM 2552 C C . THR A 1 312 ? -8.676 -7.357 21.754 1.00 92.56 312 THR A C 1
ATOM 2554 O O . THR A 1 312 ? -8.730 -8.030 20.726 1.00 92.56 312 THR A O 1
ATOM 2557 N N . ILE A 1 313 ? -7.636 -7.418 22.591 1.00 92.12 313 ILE A N 1
ATOM 2558 C CA . ILE A 1 313 ? -6.504 -8.335 22.405 1.00 92.12 313 ILE A CA 1
ATOM 2559 C C . ILE A 1 313 ? -6.980 -9.781 22.553 1.00 92.12 313 ILE A C 1
ATOM 2561 O O . ILE A 1 313 ? -6.633 -10.625 21.724 1.00 92.12 313 ILE A O 1
ATOM 2565 N N . ASP A 1 314 ? -7.817 -10.058 23.552 1.00 89.44 314 ASP A N 1
ATOM 2566 C CA . ASP A 1 314 ? -8.421 -11.373 23.737 1.00 89.44 314 ASP A CA 1
ATOM 2567 C C . ASP A 1 314 ? -9.256 -11.766 22.514 1.00 89.44 314 ASP A C 1
ATOM 2569 O O . ASP A 1 314 ? -9.077 -12.853 21.968 1.00 89.44 314 ASP A O 1
ATOM 2573 N N . ASP A 1 315 ? -10.140 -10.894 22.027 1.00 88.06 315 ASP A N 1
ATOM 2574 C CA . ASP A 1 315 ? -10.972 -11.184 20.855 1.00 88.06 315 ASP A CA 1
ATOM 2575 C C . ASP A 1 315 ? -10.143 -11.355 19.565 1.00 88.06 315 ASP A C 1
ATOM 2577 O O . ASP A 1 315 ? -10.483 -12.191 18.723 1.00 88.06 315 ASP A O 1
ATOM 2581 N N . PHE A 1 316 ? -9.023 -10.635 19.434 1.00 90.38 316 PHE A N 1
ATOM 2582 C CA . PHE A 1 316 ? -8.082 -10.759 18.317 1.00 90.38 316 PHE A CA 1
ATOM 2583 C C . PHE A 1 316 ? -7.395 -12.133 18.265 1.00 90.38 316 PHE A C 1
ATOM 2585 O O . PHE A 1 316 ? -7.323 -12.761 17.200 1.00 90.38 316 PHE A O 1
ATOM 2592 N N . PHE A 1 317 ? -6.911 -12.629 19.405 1.00 87.12 317 PHE A N 1
ATOM 2593 C CA . PHE A 1 317 ? -6.213 -13.915 19.472 1.00 87.12 317 PHE A CA 1
ATOM 2594 C C . PHE A 1 317 ? -7.156 -15.118 19.611 1.00 87.12 317 PHE A C 1
ATOM 2596 O O . PHE A 1 317 ? -6.798 -16.216 19.195 1.00 87.12 317 PHE A O 1
ATOM 2603 N N . ASN A 1 318 ? -8.383 -14.923 20.096 1.00 82.00 318 ASN A N 1
ATOM 2604 C CA . ASN A 1 318 ? -9.385 -15.983 20.190 1.00 82.00 318 ASN A CA 1
ATOM 2605 C C . ASN A 1 318 ? -10.065 -16.285 18.838 1.00 82.00 318 ASN A C 1
ATOM 2607 O O . ASN A 1 318 ? -9.904 -15.585 17.835 1.00 82.00 318 ASN A O 1
ATOM 2611 N N . GLY A 1 319 ? -10.875 -17.346 18.801 1.00 71.62 319 GLY A N 1
ATOM 2612 C CA . GLY A 1 319 ? -11.641 -17.761 17.616 1.00 71.62 319 GLY A CA 1
ATOM 2613 C C . GLY A 1 319 ? -12.905 -16.939 17.321 1.00 71.62 319 GLY A C 1
ATOM 2614 O O . GLY A 1 319 ? -13.729 -17.389 16.533 1.00 71.62 319 GLY A O 1
ATOM 2615 N N . LYS A 1 320 ? -13.110 -15.783 17.971 1.00 76.75 320 LYS A N 1
ATOM 2616 C CA . LYS A 1 320 ? -14.350 -14.993 17.830 1.00 76.75 320 LYS A CA 1
ATOM 2617 C C . LYS A 1 320 ? -14.396 -14.132 16.568 1.00 76.75 320 LYS A C 1
ATOM 2619 O O . LYS A 1 320 ? -15.479 -13.890 16.049 1.00 76.75 320 LYS A O 1
ATOM 2624 N N . LEU A 1 321 ? -13.246 -13.649 16.101 1.00 81.00 321 LEU A N 1
ATOM 2625 C CA . LEU A 1 321 ? -13.152 -12.784 14.924 1.00 81.00 321 LEU A CA 1
ATOM 2626 C C . LEU A 1 321 ? -12.731 -13.584 13.689 1.00 81.00 321 LEU A C 1
ATOM 2628 O O . LEU A 1 321 ? -11.836 -14.428 13.770 1.00 81.00 321 LEU A O 1
ATOM 2632 N N . CYS A 1 322 ? -13.343 -13.288 12.540 1.00 82.62 322 CYS A N 1
ATOM 2633 C CA . CYS A 1 322 ? -12.903 -13.824 11.252 1.00 82.62 322 CYS A CA 1
ATOM 2634 C C . CYS A 1 322 ? -11.554 -13.215 10.826 1.00 82.62 322 CYS A C 1
ATOM 2636 O O . CYS A 1 322 ? -11.095 -12.213 11.385 1.00 82.62 322 CYS A O 1
ATOM 2638 N N . LEU A 1 323 ? -10.899 -13.815 9.830 1.00 80.19 323 LEU A N 1
ATOM 2639 C CA . LEU A 1 323 ? -9.561 -13.401 9.409 1.00 80.19 323 LEU A CA 1
ATOM 2640 C C . LEU A 1 323 ? -9.554 -11.981 8.816 1.00 80.19 323 LEU A C 1
ATOM 2642 O O . LEU A 1 323 ? -8.686 -11.199 9.202 1.00 80.19 323 LEU A O 1
ATOM 2646 N N . ARG A 1 324 ? -10.548 -11.595 7.999 1.00 82.56 324 ARG A N 1
ATOM 2647 C CA . ARG A 1 324 ? -10.758 -10.196 7.555 1.00 82.56 324 ARG A CA 1
ATOM 2648 C C . ARG A 1 324 ? -10.718 -9.197 8.718 1.00 82.56 324 ARG A C 1
ATOM 2650 O O . ARG A 1 324 ? -9.950 -8.236 8.694 1.00 82.56 324 ARG A O 1
ATOM 2657 N N . HIS A 1 325 ? -11.491 -9.452 9.773 1.00 86.00 325 HIS A N 1
ATOM 2658 C CA . HIS A 1 325 ? -11.558 -8.607 10.971 1.00 86.00 325 HIS A CA 1
ATOM 2659 C C . HIS A 1 325 ? -10.234 -8.558 11.733 1.00 86.00 325 HIS A C 1
ATOM 2661 O O . HIS A 1 325 ? -9.811 -7.489 12.174 1.00 86.00 325 HIS A O 1
ATOM 2667 N N . LYS A 1 326 ? -9.540 -9.694 11.843 1.00 87.81 326 LYS A N 1
ATOM 2668 C CA . LYS A 1 326 ? -8.198 -9.729 12.433 1.00 87.81 326 LYS A CA 1
ATOM 2669 C C . LYS A 1 326 ? -7.216 -8.891 11.619 1.00 87.81 326 LYS A C 1
ATOM 2671 O O . LYS A 1 326 ? -6.472 -8.113 12.203 1.00 87.81 326 LYS A O 1
ATOM 2676 N N . ILE A 1 327 ? -7.234 -8.978 10.290 1.00 86.88 327 ILE A N 1
ATOM 2677 C CA . ILE A 1 327 ? -6.341 -8.175 9.447 1.00 86.88 327 ILE A CA 1
ATOM 2678 C C . ILE A 1 327 ? -6.629 -6.673 9.620 1.00 86.88 327 ILE A C 1
ATOM 2680 O O . ILE A 1 327 ? -5.690 -5.908 9.834 1.00 86.88 327 ILE A O 1
ATOM 2684 N N . ILE A 1 328 ? -7.901 -6.250 9.629 1.00 88.50 328 ILE A N 1
ATOM 2685 C CA . ILE A 1 328 ? -8.282 -4.851 9.918 1.00 88.50 328 ILE A CA 1
ATOM 2686 C C . ILE A 1 328 ? -7.737 -4.409 11.284 1.00 88.50 328 ILE A C 1
ATOM 2688 O O . ILE A 1 328 ? -7.131 -3.341 11.386 1.00 88.50 328 ILE A O 1
ATOM 2692 N N . LEU A 1 329 ? -7.873 -5.246 12.319 1.00 92.44 329 LEU A N 1
ATOM 2693 C CA . LEU A 1 329 ? -7.323 -4.956 13.645 1.00 92.44 329 LEU A CA 1
ATOM 2694 C C . LEU A 1 329 ? -5.799 -4.836 13.646 1.00 92.44 329 LEU A C 1
ATOM 2696 O O . LEU A 1 329 ? -5.286 -3.943 14.313 1.00 92.44 329 LEU A O 1
ATOM 2700 N N . VAL A 1 330 ? -5.069 -5.658 12.883 1.00 92.50 330 VAL A N 1
ATOM 2701 C CA . VAL A 1 330 ? -3.610 -5.500 12.736 1.00 92.50 330 VAL A CA 1
ATOM 2702 C C . VAL A 1 330 ? -3.277 -4.106 12.203 1.00 92.50 330 VAL A C 1
ATOM 2704 O O . VAL A 1 330 ? -2.402 -3.435 12.752 1.00 92.50 330 VAL A O 1
ATOM 2707 N N . PHE A 1 331 ? -3.996 -3.622 11.188 1.00 91.44 331 PHE A N 1
ATOM 2708 C CA . PHE A 1 331 ? -3.786 -2.268 10.669 1.00 91.44 331 PHE A CA 1
ATOM 2709 C C . PHE A 1 331 ? -4.164 -1.184 11.689 1.00 91.44 331 PHE A C 1
ATOM 2711 O O . PHE A 1 331 ? -3.402 -0.230 11.871 1.00 91.44 331 PHE A O 1
ATOM 2718 N N . SER A 1 332 ? -5.266 -1.350 12.426 1.00 94.44 332 SER A N 1
ATOM 2719 C CA . SER A 1 332 ? -5.639 -0.437 13.515 1.00 94.44 332 SER A CA 1
ATOM 2720 C C . SER A 1 332 ? -4.593 -0.400 14.633 1.00 94.44 332 SER A C 1
ATOM 2722 O O . SER A 1 332 ? -4.226 0.680 15.093 1.00 94.44 332 SER A O 1
ATOM 2724 N N . PHE A 1 333 ? -4.068 -1.550 15.056 1.00 95.19 333 PHE A N 1
ATOM 2725 C CA . PHE A 1 333 ? -3.018 -1.634 16.068 1.00 95.19 333 PHE A CA 1
ATOM 2726 C C . PHE A 1 333 ? -1.709 -1.014 15.585 1.00 95.19 333 PHE A C 1
ATOM 2728 O O . PHE A 1 333 ? -1.095 -0.251 16.330 1.00 95.19 333 PHE A O 1
ATOM 2735 N N . LYS A 1 334 ? -1.306 -1.275 14.334 1.00 91.94 334 LYS A N 1
ATOM 2736 C CA . LYS A 1 334 ? -0.121 -0.652 13.730 1.00 91.94 334 LYS A CA 1
ATOM 2737 C C . LYS A 1 334 ? -0.240 0.874 13.747 1.00 91.94 334 LYS A C 1
ATOM 2739 O O . LYS A 1 334 ? 0.711 1.553 14.132 1.00 91.94 334 LYS A O 1
ATOM 2744 N N . LYS A 1 335 ? -1.418 1.418 13.422 1.00 91.69 335 LYS A N 1
ATOM 2745 C CA . LYS A 1 335 ? -1.688 2.861 13.511 1.00 91.69 335 LYS A CA 1
ATOM 2746 C C . LYS A 1 335 ? -1.540 3.395 14.940 1.00 91.69 335 LYS A C 1
ATOM 2748 O O . LYS A 1 335 ? -0.850 4.390 15.143 1.00 91.69 335 LYS A O 1
ATOM 2753 N N . ILE A 1 336 ? -2.096 2.705 15.940 1.00 93.94 336 ILE A N 1
ATOM 2754 C CA . ILE A 1 336 ? -1.953 3.086 17.360 1.00 93.94 336 ILE A CA 1
ATOM 2755 C C . ILE A 1 336 ? -0.486 3.061 17.803 1.00 93.94 336 ILE A C 1
ATOM 2757 O O . ILE A 1 336 ? -0.040 3.984 18.477 1.00 93.94 336 ILE A O 1
ATOM 2761 N N . ILE A 1 337 ? 0.274 2.030 17.431 1.00 93.88 337 ILE A N 1
ATOM 2762 C CA . ILE A 1 337 ? 1.695 1.908 17.787 1.00 93.88 337 ILE A CA 1
ATOM 2763 C C . ILE A 1 337 ? 2.503 3.075 17.206 1.00 93.88 337 ILE A C 1
ATOM 2765 O O . ILE A 1 337 ? 3.339 3.670 17.892 1.00 93.88 337 ILE A O 1
ATOM 2769 N N . LYS A 1 338 ? 2.215 3.439 15.957 1.00 89.31 338 LYS A N 1
ATOM 2770 C CA . LYS A 1 338 ? 2.924 4.489 15.230 1.00 89.31 338 LYS A CA 1
ATOM 2771 C C . LYS A 1 338 ? 2.581 5.899 15.713 1.00 89.31 338 LYS A C 1
ATOM 2773 O O . LYS A 1 338 ? 3.474 6.717 15.937 1.00 89.31 338 LYS A O 1
ATOM 2778 N N . GLU A 1 339 ? 1.294 6.189 15.870 1.00 89.81 339 GLU A N 1
ATOM 2779 C CA . GLU A 1 339 ? 0.774 7.553 16.052 1.00 89.81 339 GLU A CA 1
ATOM 2780 C C . GLU A 1 339 ? 0.301 7.838 17.483 1.00 89.81 339 GLU A C 1
ATOM 2782 O O . GLU A 1 339 ? 0.155 8.997 17.879 1.00 89.81 339 GLU A O 1
ATOM 2787 N N . GLY A 1 340 ? 0.055 6.795 18.275 1.00 89.75 340 GLY A N 1
ATOM 2788 C CA . GLY A 1 340 ? -0.496 6.906 19.617 1.00 89.75 340 GLY A CA 1
ATOM 2789 C C . GLY A 1 340 ? 0.507 7.367 20.687 1.00 89.75 340 GLY A C 1
ATOM 2790 O O . GLY A 1 340 ? 1.714 7.488 20.436 1.00 89.75 340 GLY A O 1
ATOM 2791 N N . PRO A 1 341 ? 0.008 7.621 21.916 1.00 91.88 341 PRO A N 1
ATOM 2792 C CA . PRO A 1 341 ? 0.831 7.873 23.091 1.00 91.88 341 PRO A CA 1
ATOM 2793 C C . PRO A 1 341 ? 1.831 6.741 23.319 1.00 91.88 341 PRO A C 1
ATOM 2795 O O . PRO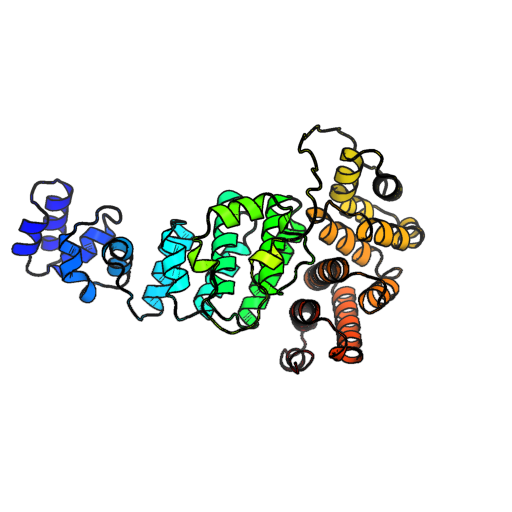 A 1 341 ? 1.490 5.566 23.184 1.00 91.88 341 PRO A O 1
ATOM 2798 N N . LEU A 1 342 ? 3.063 7.101 23.683 1.00 90.38 342 LEU A N 1
ATOM 2799 C CA . LEU A 1 342 ? 4.174 6.154 23.788 1.00 90.38 342 LEU A CA 1
ATOM 2800 C C . LEU A 1 342 ? 3.894 5.014 24.781 1.00 90.38 342 LEU A C 1
ATOM 2802 O O . LEU A 1 342 ? 4.221 3.865 24.505 1.00 90.38 342 LEU A O 1
ATOM 2806 N N . ASP A 1 343 ? 3.264 5.317 25.913 1.00 91.50 343 ASP A N 1
ATOM 2807 C CA . ASP A 1 343 ? 2.879 4.339 26.932 1.00 91.50 343 ASP A CA 1
ATOM 2808 C C . ASP A 1 343 ? 1.875 3.310 26.393 1.00 91.50 343 ASP A C 1
ATOM 2810 O O . ASP A 1 343 ? 2.064 2.107 26.575 1.00 91.50 343 ASP A O 1
ATOM 2814 N N . GLN A 1 344 ? 0.851 3.769 25.668 1.00 92.44 344 GLN A N 1
ATOM 2815 C CA . GLN A 1 344 ? -0.145 2.895 25.045 1.00 92.44 344 GLN A CA 1
ATOM 2816 C C . GLN A 1 344 ? 0.460 2.057 23.919 1.00 92.44 344 GLN A C 1
ATOM 2818 O O . GLN A 1 344 ? 0.179 0.864 23.833 1.00 92.44 344 GLN A O 1
ATOM 2823 N N . ALA A 1 345 ? 1.302 2.668 23.082 1.00 91.50 345 ALA A N 1
ATOM 2824 C CA . ALA A 1 345 ? 1.982 2.000 21.979 1.00 91.50 345 ALA A CA 1
ATOM 2825 C C . ALA A 1 345 ? 2.872 0.855 22.482 1.00 91.50 345 ALA A C 1
ATOM 2827 O O . ALA A 1 345 ? 2.733 -0.274 22.015 1.00 91.50 345 ALA A O 1
ATOM 2828 N N . ILE A 1 346 ? 3.729 1.122 23.477 1.00 92.38 346 ILE A N 1
ATOM 2829 C CA . ILE A 1 346 ? 4.621 0.111 24.066 1.00 92.38 346 ILE A CA 1
ATOM 2830 C C . ILE A 1 346 ? 3.813 -0.993 24.756 1.00 92.38 346 ILE A C 1
ATOM 2832 O O . ILE A 1 346 ? 4.136 -2.169 24.596 1.00 92.38 346 ILE A O 1
ATOM 2836 N N . SER A 1 347 ? 2.769 -0.632 25.511 1.00 92.12 347 SER A N 1
ATOM 2837 C CA . SER A 1 347 ? 1.900 -1.605 26.185 1.00 92.12 347 SER A CA 1
ATOM 2838 C C . SER A 1 347 ? 1.229 -2.542 25.178 1.00 92.12 347 SER A C 1
ATOM 2840 O O . SER A 1 347 ? 1.341 -3.760 25.297 1.00 92.12 347 SER A O 1
ATOM 2842 N N . LEU A 1 348 ? 0.601 -1.982 24.139 1.00 93.56 348 LEU A N 1
ATOM 2843 C CA . LEU A 1 348 ? -0.073 -2.742 23.087 1.00 93.56 348 LEU A CA 1
ATOM 2844 C C . LEU A 1 348 ? 0.893 -3.670 22.344 1.00 93.56 348 LEU A C 1
ATOM 2846 O O . LEU A 1 348 ? 0.616 -4.861 22.217 1.00 93.56 348 LEU A O 1
ATOM 2850 N N . TYR A 1 349 ? 2.035 -3.139 21.899 1.00 93.38 349 TYR A N 1
ATOM 2851 C CA . TYR A 1 349 ? 3.079 -3.919 21.236 1.00 93.38 349 TYR A CA 1
ATOM 2852 C C . TYR A 1 349 ? 3.506 -5.121 22.090 1.00 93.38 349 TYR A C 1
ATOM 2854 O O . TYR A 1 349 ? 3.450 -6.251 21.613 1.00 93.38 349 TYR A O 1
ATOM 2862 N N . ARG A 1 350 ? 3.861 -4.907 23.363 1.00 92.12 350 ARG A N 1
ATOM 2863 C CA . ARG A 1 350 ? 4.341 -5.983 24.246 1.00 92.12 350 ARG A CA 1
ATOM 2864 C C . ARG A 1 350 ? 3.274 -7.032 24.535 1.00 92.12 350 ARG A C 1
ATOM 2866 O O . ARG A 1 350 ? 3.591 -8.217 24.609 1.00 92.12 350 ARG A O 1
ATOM 2873 N N . CYS A 1 351 ? 2.016 -6.623 24.684 1.00 91.69 351 CYS A N 1
ATOM 2874 C CA . CYS A 1 351 ? 0.911 -7.562 24.853 1.00 91.69 351 CYS A CA 1
ATOM 2875 C C . CYS A 1 351 ? 0.707 -8.425 23.598 1.00 91.69 351 CYS A C 1
ATOM 2877 O O . CYS A 1 351 ? 0.579 -9.644 23.717 1.00 91.69 351 CYS A O 1
ATOM 2879 N N . ILE A 1 352 ? 0.730 -7.822 22.404 1.00 92.69 352 ILE A N 1
ATOM 2880 C CA . ILE A 1 352 ? 0.617 -8.553 21.132 1.00 92.69 352 ILE A CA 1
ATOM 2881 C C . ILE A 1 352 ? 1.814 -9.486 20.940 1.00 92.69 352 ILE A C 1
ATOM 2883 O O . ILE A 1 352 ? 1.613 -10.650 20.611 1.00 92.69 352 ILE A O 1
ATOM 2887 N N . GLU A 1 353 ? 3.039 -9.019 21.187 1.00 91.75 353 GLU A N 1
ATOM 2888 C CA . GLU A 1 353 ? 4.264 -9.823 21.092 1.00 91.75 353 GLU A CA 1
ATOM 2889 C C . GLU A 1 353 ? 4.195 -11.049 22.014 1.00 91.75 353 GLU A C 1
ATOM 2891 O O . GLU A 1 353 ? 4.463 -12.179 21.596 1.00 91.75 353 GLU A O 1
ATOM 2896 N N . PHE A 1 354 ? 3.786 -10.839 23.268 1.00 89.88 354 PHE A N 1
ATOM 2897 C CA . PHE A 1 354 ? 3.626 -11.907 24.247 1.00 89.88 354 PHE A CA 1
ATOM 2898 C C . PHE A 1 354 ? 2.595 -12.947 23.798 1.00 89.88 354 PHE A C 1
ATOM 2900 O O . PHE A 1 354 ? 2.867 -14.148 23.849 1.00 89.88 354 PHE A O 1
ATOM 2907 N N . MET A 1 355 ? 1.424 -12.501 23.343 1.00 89.06 355 MET A N 1
ATOM 2908 C CA . MET A 1 355 ? 0.357 -13.399 22.903 1.00 89.06 355 MET A CA 1
ATOM 2909 C C . MET A 1 355 ? 0.723 -14.134 21.611 1.00 89.06 355 MET A C 1
ATOM 2911 O O . MET A 1 355 ? 0.554 -15.351 21.542 1.00 89.06 355 MET A O 1
ATOM 2915 N N . ALA A 1 356 ? 1.309 -13.440 20.632 1.00 87.75 356 ALA A N 1
ATOM 2916 C CA . ALA A 1 356 ? 1.740 -14.030 19.369 1.00 87.75 356 ALA A CA 1
ATOM 2917 C C . ALA A 1 356 ? 2.758 -15.158 19.586 1.00 87.75 356 ALA A C 1
ATOM 2919 O O . ALA A 1 356 ? 2.605 -16.231 19.010 1.00 87.75 356 ALA A O 1
ATOM 2920 N N . ARG A 1 357 ? 3.731 -14.975 20.492 1.00 85.56 357 ARG A N 1
ATOM 2921 C CA . ARG A 1 357 ? 4.682 -16.038 20.874 1.00 85.56 357 ARG A CA 1
ATOM 2922 C C . ARG A 1 357 ? 3.989 -17.277 21.442 1.00 85.56 357 ARG A C 1
ATOM 2924 O O . ARG A 1 357 ? 4.393 -18.401 21.149 1.00 85.56 357 ARG A O 1
ATOM 2931 N N . ARG A 1 358 ? 2.945 -17.097 22.257 1.00 82.94 358 ARG A N 1
ATOM 2932 C CA . ARG A 1 358 ? 2.247 -18.216 22.915 1.00 82.94 358 ARG A CA 1
ATOM 2933 C C . ARG A 1 358 ? 1.466 -19.090 21.947 1.00 82.94 358 ARG A C 1
ATOM 2935 O O . ARG A 1 358 ? 1.374 -20.287 22.194 1.00 82.94 358 ARG A O 1
ATOM 2942 N N . ILE A 1 359 ? 0.917 -18.504 20.888 1.00 81.88 359 ILE A N 1
ATOM 2943 C CA . ILE A 1 359 ? 0.053 -19.211 19.937 1.00 81.88 359 ILE A CA 1
ATOM 2944 C C . ILE A 1 359 ? 0.645 -19.280 18.526 1.00 81.88 359 ILE A C 1
ATOM 2946 O O . ILE A 1 359 ? -0.090 -19.493 17.571 1.00 81.88 359 ILE A O 1
ATOM 2950 N N . HIS A 1 360 ? 1.955 -19.080 18.368 1.00 76.06 360 HIS A N 1
ATOM 2951 C CA . HIS A 1 360 ? 2.601 -18.909 17.060 1.00 76.06 360 HIS A CA 1
ATOM 2952 C C . HIS A 1 360 ? 2.275 -20.022 16.044 1.00 76.06 360 HIS A C 1
ATOM 2954 O O . HIS A 1 360 ? 2.111 -19.736 14.862 1.00 76.06 360 HIS A O 1
ATOM 2960 N N . HIS A 1 361 ? 2.091 -21.268 16.496 1.00 74.94 361 HIS A N 1
ATOM 2961 C CA . HIS A 1 361 ? 1.691 -22.398 15.646 1.00 74.94 361 HIS A CA 1
ATOM 2962 C C . HIS A 1 361 ? 0.236 -22.345 15.139 1.00 74.94 361 HIS A C 1
ATOM 2964 O O . HIS A 1 361 ? -0.103 -23.034 14.182 1.00 74.94 361 HIS A O 1
ATOM 2970 N N . GLU A 1 362 ? -0.630 -21.560 15.780 1.00 75.81 362 GLU A N 1
ATOM 2971 C CA . GLU A 1 362 ? -2.060 -21.440 15.466 1.00 75.81 362 GLU A CA 1
ATOM 2972 C C . GLU A 1 362 ? -2.374 -20.191 14.629 1.00 75.81 362 GLU A C 1
ATOM 2974 O O . GLU A 1 362 ? -3.498 -20.025 14.153 1.00 75.81 362 GLU A O 1
ATOM 2979 N N . ILE A 1 363 ? -1.395 -19.300 14.432 1.00 76.19 363 ILE A N 1
ATOM 2980 C CA . ILE A 1 363 ? -1.582 -18.061 13.676 1.00 76.19 363 ILE A CA 1
ATOM 2981 C C . ILE A 1 363 ? -1.658 -18.387 12.176 1.00 76.19 363 ILE A C 1
ATOM 2983 O O . ILE A 1 363 ? -0.694 -18.911 11.611 1.00 76.19 363 ILE A O 1
ATOM 2987 N N . PRO A 1 364 ? -2.757 -18.032 11.479 1.00 75.56 364 PRO A N 1
ATOM 2988 C CA . PRO A 1 364 ? -2.831 -18.179 10.030 1.00 75.56 364 PRO A CA 1
ATOM 2989 C C . PRO A 1 364 ? -1.675 -17.444 9.340 1.00 75.56 364 PRO A C 1
ATOM 2991 O O . PRO A 1 364 ? -1.379 -16.300 9.684 1.00 75.56 364 PRO A O 1
ATOM 2994 N N . ARG A 1 365 ? -1.053 -18.049 8.319 1.00 70.44 365 ARG A N 1
ATOM 2995 C CA . ARG A 1 365 ? 0.126 -17.475 7.629 1.00 70.44 365 ARG A CA 1
ATOM 2996 C C . ARG A 1 365 ? -0.070 -16.022 7.173 1.00 70.44 365 ARG A C 1
ATOM 2998 O O . ARG A 1 365 ? 0.827 -15.200 7.350 1.00 70.44 365 ARG A O 1
ATOM 3005 N N . ALA A 1 366 ? -1.247 -15.695 6.635 1.00 67.31 366 ALA A N 1
ATOM 3006 C CA . ALA A 1 366 ? -1.596 -14.334 6.220 1.00 67.31 366 ALA A CA 1
ATOM 3007 C C . ALA A 1 366 ? -1.573 -13.332 7.394 1.00 67.31 366 ALA A C 1
ATOM 3009 O O . ALA A 1 366 ? -1.088 -12.212 7.249 1.00 67.31 366 ALA A O 1
ATOM 3010 N N . MET A 1 367 ? -2.040 -13.754 8.574 1.00 78.50 367 MET A N 1
ATOM 3011 C CA . MET A 1 367 ? -2.009 -12.961 9.807 1.00 78.50 367 MET A CA 1
ATOM 3012 C C . MET A 1 367 ? -0.590 -12.855 10.375 1.00 78.50 367 MET A C 1
ATOM 3014 O O . MET A 1 367 ? -0.211 -11.777 10.822 1.00 78.50 367 MET A O 1
ATOM 3018 N N . GLY A 1 368 ? 0.207 -13.928 10.314 1.00 79.56 368 GLY A N 1
ATOM 3019 C CA . GLY A 1 368 ? 1.602 -13.931 10.771 1.00 79.56 368 GLY A CA 1
ATOM 3020 C C . GLY A 1 368 ? 2.433 -12.857 10.071 1.00 79.56 368 GLY A C 1
ATOM 3021 O O . GLY A 1 368 ? 3.047 -12.021 10.724 1.00 79.56 368 GLY A O 1
ATOM 3022 N N . ARG A 1 369 ? 2.341 -12.783 8.741 1.00 72.38 369 ARG A N 1
ATOM 3023 C CA . ARG A 1 369 ? 3.016 -11.748 7.943 1.00 72.38 369 ARG A CA 1
ATOM 3024 C C . ARG A 1 369 ? 2.627 -10.320 8.334 1.00 72.38 369 ARG A C 1
ATOM 3026 O O . ARG A 1 369 ? 3.486 -9.456 8.476 1.00 72.38 369 ARG A O 1
ATOM 3033 N N . ALA A 1 370 ? 1.331 -10.061 8.511 1.00 77.00 370 ALA A N 1
ATOM 3034 C CA . ALA A 1 370 ? 0.859 -8.735 8.899 1.00 77.00 370 ALA A CA 1
ATOM 3035 C C . ALA A 1 370 ? 1.287 -8.368 10.334 1.00 77.00 370 ALA A C 1
ATOM 3037 O O . ALA A 1 370 ? 1.638 -7.217 10.606 1.00 77.00 370 ALA A O 1
ATOM 3038 N N . LEU A 1 371 ? 1.295 -9.352 11.238 1.00 85.62 371 LEU A N 1
ATOM 3039 C CA . LEU A 1 371 ? 1.758 -9.203 12.615 1.00 85.62 371 LEU A CA 1
ATOM 3040 C C . LEU A 1 371 ? 3.252 -8.905 12.707 1.00 85.62 371 LEU A C 1
ATOM 3042 O O . LEU A 1 371 ? 3.639 -8.065 13.510 1.00 85.62 371 LEU A O 1
ATOM 3046 N N . GLU A 1 372 ? 4.084 -9.545 11.891 1.00 83.62 372 GLU A N 1
ATOM 3047 C CA . GLU A 1 372 ? 5.532 -9.328 11.910 1.00 83.62 372 GLU A CA 1
ATOM 3048 C C . GLU A 1 372 ? 5.883 -7.856 11.643 1.00 83.62 372 GLU A C 1
ATOM 3050 O O . GLU A 1 372 ? 6.644 -7.244 12.394 1.00 83.62 372 GLU A O 1
ATOM 3055 N N . CYS A 1 373 ? 5.234 -7.236 10.651 1.00 81.56 373 CYS A N 1
ATOM 3056 C CA . CYS A 1 373 ? 5.405 -5.809 10.374 1.00 81.56 373 CYS A CA 1
ATOM 3057 C C . CYS A 1 373 ? 4.953 -4.917 11.543 1.00 81.56 373 CYS A C 1
ATOM 3059 O O . CYS A 1 373 ? 5.582 -3.897 11.821 1.00 81.56 373 CYS A O 1
ATOM 3061 N N . LEU A 1 374 ? 3.865 -5.279 12.231 1.00 88.69 374 LEU A N 1
ATOM 3062 C CA . LEU A 1 374 ? 3.397 -4.562 13.420 1.00 88.69 374 LEU A CA 1
ATOM 3063 C C . LEU A 1 374 ? 4.402 -4.669 14.573 1.00 88.69 374 LEU A C 1
ATOM 3065 O O . LEU A 1 374 ? 4.668 -3.671 15.243 1.00 88.69 374 LEU A O 1
ATOM 3069 N N . LEU A 1 375 ? 4.952 -5.862 14.810 1.00 89.56 375 LEU A N 1
ATOM 3070 C CA . LEU A 1 375 ? 5.900 -6.114 15.894 1.00 89.56 375 LEU A CA 1
ATOM 3071 C C . LEU A 1 375 ? 7.206 -5.345 15.688 1.00 89.56 375 LEU A C 1
ATOM 3073 O O . LEU A 1 375 ? 7.707 -4.754 16.641 1.00 89.56 375 LEU A O 1
ATOM 3077 N N . VAL A 1 376 ? 7.714 -5.282 14.454 1.00 85.00 376 VAL A N 1
ATOM 3078 C CA . VAL A 1 376 ? 8.906 -4.482 14.131 1.00 85.00 376 VAL A CA 1
ATOM 3079 C C . VAL A 1 376 ? 8.667 -2.993 14.376 1.00 85.00 376 VAL A C 1
ATOM 3081 O O . VAL A 1 376 ? 9.479 -2.359 15.047 1.00 85.00 376 VAL A O 1
ATOM 3084 N N . GLU A 1 377 ? 7.533 -2.441 13.933 1.00 86.81 377 GLU A N 1
ATOM 3085 C CA . GLU A 1 377 ? 7.182 -1.039 14.221 1.00 86.81 377 GLU A CA 1
ATOM 3086 C C . GLU A 1 377 ? 7.097 -0.791 15.742 1.00 86.81 377 GLU A C 1
ATOM 3088 O O . GLU A 1 377 ? 7.570 0.227 16.248 1.00 86.81 377 GLU A O 1
ATOM 3093 N N . GLY A 1 378 ? 6.544 -1.747 16.499 1.00 87.69 378 GLY A N 1
ATOM 3094 C CA . GLY A 1 378 ? 6.484 -1.693 17.961 1.00 87.69 378 GLY A CA 1
ATOM 3095 C C . GLY A 1 378 ? 7.858 -1.696 18.630 1.00 87.69 378 GLY A C 1
ATOM 3096 O O . GLY A 1 378 ? 8.103 -0.895 19.535 1.00 87.69 378 GLY A O 1
ATOM 3097 N N . MET A 1 379 ? 8.776 -2.534 18.150 1.00 88.00 379 MET A N 1
ATOM 3098 C CA . MET A 1 379 ? 10.160 -2.585 18.624 1.00 88.00 379 MET A CA 1
ATOM 3099 C C . MET A 1 379 ? 10.911 -1.285 18.368 1.00 88.00 379 MET A C 1
ATOM 3101 O O . MET A 1 379 ? 11.544 -0.753 19.283 1.00 88.00 379 MET A O 1
ATOM 3105 N N . GLU A 1 380 ? 10.810 -0.750 17.150 1.00 87.62 380 GLU A N 1
ATOM 3106 C CA . GLU A 1 380 ? 11.408 0.535 16.785 1.00 87.62 380 GLU A CA 1
ATOM 3107 C C . GLU A 1 380 ? 10.873 1.651 17.684 1.00 87.62 380 GLU A C 1
ATOM 3109 O O . GLU A 1 380 ? 11.644 2.439 18.238 1.00 87.62 380 GLU A O 1
ATOM 3114 N N . ARG A 1 381 ? 9.554 1.670 17.913 1.00 86.75 381 ARG A N 1
ATOM 3115 C CA . ARG A 1 381 ? 8.903 2.642 18.795 1.00 86.75 381 ARG A CA 1
ATOM 3116 C C . ARG A 1 381 ? 9.357 2.521 20.251 1.00 86.75 381 ARG A C 1
ATOM 3118 O O . ARG A 1 381 ? 9.466 3.539 20.935 1.00 86.75 381 ARG A O 1
ATOM 3125 N N . ALA A 1 382 ? 9.626 1.305 20.721 1.00 86.88 382 ALA A N 1
ATOM 3126 C CA . ALA A 1 382 ? 10.108 1.020 22.071 1.00 86.88 382 ALA A CA 1
ATOM 3127 C C . ALA A 1 382 ? 11.628 1.226 22.246 1.00 86.88 382 ALA A C 1
ATOM 3129 O O . ALA A 1 382 ? 12.114 1.211 23.379 1.00 86.88 382 ALA A O 1
ATOM 3130 N N . GLY A 1 383 ? 12.383 1.420 21.156 1.00 83.81 383 GLY A N 1
ATOM 3131 C CA . GLY A 1 383 ? 13.848 1.470 21.178 1.00 83.81 383 GLY A CA 1
ATOM 3132 C C . GLY A 1 383 ? 14.503 0.111 21.471 1.00 83.81 383 GLY A C 1
ATOM 3133 O O . GLY A 1 383 ? 15.617 0.059 21.995 1.00 83.81 383 GLY A O 1
ATOM 3134 N N . GLU A 1 384 ? 13.808 -0.990 21.180 1.00 83.56 384 GLU A N 1
ATOM 3135 C CA . GLU A 1 384 ? 14.294 -2.360 21.371 1.00 83.56 384 GLU A CA 1
ATOM 3136 C C . GLU A 1 384 ? 15.101 -2.818 20.133 1.00 83.56 384 GLU A C 1
ATOM 3138 O O . GLU A 1 384 ? 14.807 -2.426 19.007 1.00 83.56 384 GLU A O 1
ATOM 3143 N N . ARG A 1 385 ? 16.163 -3.624 20.315 1.00 67.62 385 ARG A N 1
ATOM 3144 C CA . ARG A 1 385 ? 17.015 -4.082 19.193 1.00 67.62 385 ARG A CA 1
ATOM 3145 C C . ARG A 1 385 ? 16.271 -5.064 18.286 1.00 67.62 385 ARG A C 1
ATOM 3147 O O . ARG A 1 385 ? 15.768 -6.064 18.791 1.00 67.62 385 ARG A O 1
ATOM 3154 N N . THR A 1 386 ? 16.312 -4.825 16.973 1.00 56.78 386 THR A N 1
ATOM 3155 C CA . THR A 1 386 ? 15.582 -5.538 15.902 1.00 56.78 386 THR A CA 1
ATOM 3156 C C . THR A 1 386 ? 15.855 -7.044 15.820 1.00 56.78 386 THR A C 1
ATOM 3158 O O . THR A 1 386 ? 15.009 -7.786 15.329 1.00 56.78 386 THR A O 1
ATOM 3161 N N . ASP A 1 387 ? 16.970 -7.516 16.383 1.00 54.16 387 ASP A N 1
ATOM 3162 C CA . ASP A 1 387 ? 17.382 -8.929 16.371 1.00 54.16 387 ASP A CA 1
ATOM 3163 C C . ASP A 1 387 ? 16.383 -9.886 17.065 1.00 54.16 387 ASP A C 1
ATOM 3165 O O . ASP A 1 387 ? 16.531 -11.095 16.957 1.00 54.16 387 ASP A O 1
ATOM 3169 N N . ARG A 1 388 ? 15.371 -9.380 17.795 1.00 50.28 388 ARG A N 1
ATOM 3170 C CA . ARG A 1 388 ? 14.374 -10.199 18.522 1.00 50.28 388 ARG A CA 1
ATOM 3171 C C . ARG A 1 388 ? 13.052 -10.466 17.789 1.00 50.28 388 ARG A C 1
ATOM 3173 O O . ARG A 1 388 ? 12.334 -11.364 18.225 1.00 50.28 388 ARG A O 1
ATOM 3180 N N . ALA A 1 389 ? 12.692 -9.696 16.756 1.00 50.09 389 ALA A N 1
ATOM 3181 C CA . ALA A 1 389 ? 11.394 -9.850 16.070 1.00 50.09 389 ALA A CA 1
ATOM 3182 C C . ALA A 1 389 ? 11.402 -10.985 15.047 1.00 50.09 389 ALA A C 1
ATOM 3184 O O . ALA A 1 389 ? 10.425 -11.725 14.948 1.00 50.09 389 ALA A O 1
ATOM 3185 N N . VAL A 1 390 ? 12.504 -11.106 14.302 1.00 49.59 390 VAL A N 1
ATOM 3186 C CA . VAL A 1 390 ? 12.608 -12.007 13.146 1.00 49.59 390 VAL A CA 1
ATOM 3187 C C . VAL A 1 390 ? 12.464 -13.472 13.571 1.00 49.59 390 VAL A C 1
ATOM 3189 O O . VAL A 1 390 ? 11.860 -14.258 12.853 1.00 49.59 390 VAL A O 1
ATOM 3192 N N . ASP A 1 391 ? 12.891 -13.829 14.783 1.00 50.38 391 ASP A N 1
ATOM 3193 C CA . ASP A 1 391 ? 12.800 -15.203 15.299 1.00 50.38 391 ASP A CA 1
ATOM 3194 C C . ASP A 1 391 ? 11.378 -15.618 15.743 1.00 50.38 391 ASP A C 1
ATOM 3196 O O . ASP A 1 391 ? 11.145 -16.784 16.044 1.00 50.38 391 ASP A O 1
ATOM 3200 N N . VAL A 1 392 ? 10.404 -14.699 15.834 1.00 52.66 392 VAL A N 1
ATOM 3201 C CA . VAL A 1 392 ? 9.090 -15.005 16.446 1.00 52.66 392 VAL A CA 1
ATOM 3202 C C . VAL A 1 392 ? 8.115 -15.684 15.476 1.00 52.66 392 VAL A C 1
ATOM 3204 O O . VAL A 1 392 ? 7.197 -16.371 15.926 1.00 52.66 392 VAL A O 1
ATOM 3207 N N . LEU A 1 393 ? 8.278 -15.493 14.162 1.00 53.25 393 LEU A N 1
ATOM 3208 C CA . LEU A 1 393 ? 7.289 -15.913 13.155 1.00 53.25 393 LEU A CA 1
ATOM 3209 C C . LEU A 1 393 ? 7.888 -16.634 11.931 1.00 53.25 393 LEU A C 1
ATOM 3211 O O . LEU A 1 393 ? 7.128 -17.053 11.058 1.00 53.25 393 LEU A O 1
ATOM 3215 N N . THR A 1 394 ? 9.213 -16.804 11.858 1.00 44.12 394 THR A N 1
ATOM 3216 C CA . THR A 1 394 ? 9.919 -17.333 10.671 1.00 44.12 394 THR A CA 1
ATOM 3217 C C . THR A 1 394 ? 10.096 -18.858 10.630 1.00 44.12 394 THR A C 1
ATOM 3219 O O . THR A 1 394 ? 10.549 -19.379 9.615 1.00 44.12 394 THR A O 1
ATOM 3222 N N . ASP A 1 395 ? 9.661 -19.597 11.654 1.00 37.31 395 ASP A N 1
ATOM 3223 C CA . ASP A 1 395 ? 9.793 -21.066 11.732 1.00 37.31 395 ASP A CA 1
ATOM 3224 C C . ASP A 1 395 ? 8.708 -21.864 10.954 1.00 37.31 395 ASP A C 1
ATOM 3226 O O . ASP A 1 395 ? 8.347 -22.970 11.356 1.00 37.31 395 ASP A O 1
ATOM 3230 N N . ASN A 1 396 ? 8.172 -21.348 9.832 1.00 36.56 396 ASN A N 1
ATOM 3231 C CA . ASN A 1 396 ? 7.170 -22.063 9.006 1.00 36.56 396 ASN A CA 1
ATOM 3232 C C . ASN A 1 396 ? 7.315 -21.911 7.485 1.00 36.56 396 ASN A C 1
ATOM 3234 O O . ASN A 1 396 ? 7.034 -20.810 6.955 1.00 36.56 396 ASN A O 1
#

Radius of gyration: 26.25 Å; chains: 1; bounding box: 67×49×75 Å

Foldseek 3Di:
DVVVLVVLLVCCVVVVDDLVVCCVPPPCNQVSQQVNCVVCLPDDDPVVLVCLVVHDLLSVLSCCVPNVDDDPDPVNLLNNCCVCVPPPLHPCLLVSLLPDPPLVSQLVVLLVQLLPVPDDLVSNLSSLLSLLLNLLRDDDDLVSLLSNLNSLLVLLQVLDVSSPLSSLSNLCSSLVHLLSVNLLPPSSVVSVVSRPVVSQDDPDPDPPDRVVVSNDDDDHPDPDPDPDDDPDADPALVQLLCCLVVVPDVNSVSNSLVCLLVNLVPDDLVCLLVCLVSQLVSLLPRDDSSSRSLNNNLSSCQSSVVRPVVVVLCCLLDPNHDPSSNLSVLSSLLCCLQPHDLVSNLVNLVSLLVSCQVCLVVQDSSNLSSNLSSNQSSCVSVVHDNPPSCVRRVPD

Sequence (396 aa):
MENILRNEIKKAECCSSSIKDILARCEDAVGFIELYLKRNPGKKHSEFLDFYDDLDVPSQVLLYEKKKKMVRSDKFEEECLMRYCIEQRSEISYEIIKSMRNSKLLFKVLSESFLLVNVDEEDDLFFTKCIVAALRIHNIDFSEMNVLMTGIGRHFSDGRRKYYEHGAIVASVLLNTCEFDIGSMDETQQMIDDIPSHLLKKNGDRDFEDPGNVFKCYKKVENSFEMLGSGWRPKFLQEAINAIEEERDAEKVEASFRWFPDLVRSATERTLKYKSKKALEVLMNYDGYEEHKVDAISSLIQRSHKFLIDDTIDDFFNGKLCLRHKIILVFSFKKIIKEGPLDQAISLYRCIEFMARRIHHEIPRAMGRALECLLVEGMERAGERTDRAVDVLTDN

Secondary structure (DSSP, 8-state):
-HHHHHHHHHHHHTTSS-HHHHHHH-S-HHHHHHHHHHH-TT---GGGGGGGGGS-HHHHHHHHHHH-PPP--HHHHHHHIIIIIIIS--TTHHHHHHH-S-HHHHHHHHHHHHT-TTS-HHHHHHHHHHHHHHHHHS---HHHHHHHHHHHHHHHTT--HHHHHHHHHHHHHHHT--TT-GGG-HHHHHHHHHS-HHHHS--S------HHHHS--------------------SHHHHHHHHHH---HHHHHHHHHHHHHHHHHS-HHHHHHHHHHHHHHHHH--S-HHHHHH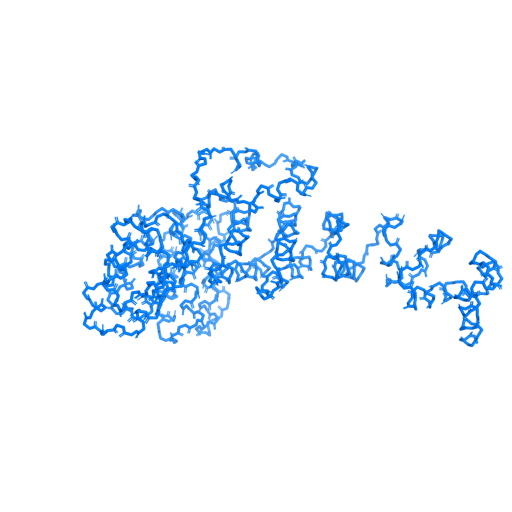HHHHHHHHTHHHHHHHHHHHHHSTTS-HHHHHHHHHHHHHHHHHS-HHHHHHHHHHHHHHHHHTGGGS-HHHHHHHHHHHHHHHHHHT--GGGTGGGT---